Protein AF-A0A2A6CIG8-F1 (afdb_monomer)

Foldseek 3Di:
DDDDDDDDDDDDDPPDDDDDDDDDDDDDDDDDDDDDDDDDPVVVVVVVVVVVCVPDDDDDDDDDDDDDDDDDDPDDPDDDAAADQELVSLLCCVQVPVNVVVDDLVSNLRNLLNNVVRLVPDDLVSLLVSLVSLVCCVFQVVCLLSSLVNVVSNVVPPSNLVSNLVVLVVLLCCLLVDDDDDPDTNSVRNLLSLLSNLLDPDPPQQLDLDCVRHVNSVSSLVSLVVLLVLLQCLFPVVVVVVVVVVVVVVVPDDPPPPPPDPPDDDDDDDDDDDDDDDDDDDDDPPPPPPPPPDRPLSSNQSSLQSLLSSCVNCQLSNCVRPVPSLVSLLVSLVRSLPGHPSHDPVSNVSSVVSNVSSVVSLDPPPDPPDDDDDDDDDDDDDDDDDDDDDDDPDPDPQALFEEAEFAAPQLLVLLQLLPHQEYEYFHDCVLVGAFHDPVSLLSSCVNPVVDNHAYETEQHHDHDAQADDPVSLVVSLVSLLVVVVSPHQHYEGFHADPQLAGPLVSLLSNVVSNPPGAYEDEASCLSHPDNLNNLVSCVVSPHQEYEYCLNDQHVLVRLPSLQVVQVSQVVDPHRHAYEYDHPDAPVSLLSNVVRHPHRHYYYNLKDFDDDPDPDQDPDDPDPCSPPGDIHHHSVSSNSSSVSSVVSSVVD

Structure (mmCIF, N/CA/C/O backbone):
data_AF-A0A2A6CIG8-F1
#
_entry.id   AF-A0A2A6CIG8-F1
#
loop_
_atom_site.group_PDB
_atom_site.id
_atom_site.type_symbol
_atom_site.label_atom_id
_atom_site.label_alt_id
_atom_site.label_comp_id
_atom_site.label_asym_id
_atom_site.label_entity_id
_atom_site.label_seq_id
_atom_site.pdbx_PDB_ins_code
_atom_site.Cartn_x
_atom_site.Cartn_y
_atom_site.Cartn_z
_atom_site.occupancy
_atom_site.B_iso_or_equiv
_atom_site.auth_seq_id
_atom_site.auth_comp_id
_atom_site.auth_asym_id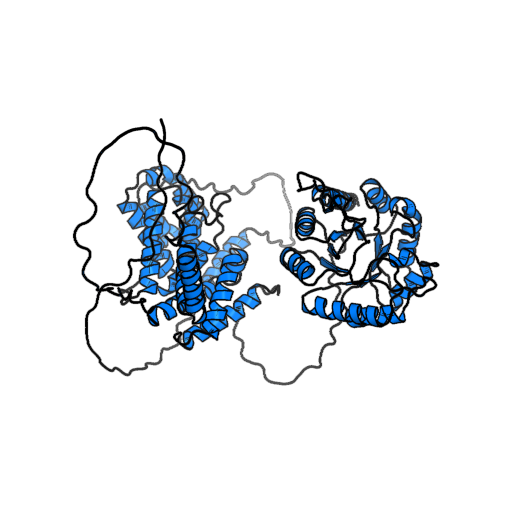
_atom_site.auth_atom_id
_atom_site.pdbx_PDB_model_num
ATOM 1 N N . MET A 1 1 ? 10.585 10.517 51.619 1.00 28.41 1 MET A N 1
ATOM 2 C CA . MET A 1 1 ? 11.718 9.777 51.030 1.00 28.41 1 MET A CA 1
ATOM 3 C C . MET A 1 1 ? 11.259 8.345 50.798 1.00 28.41 1 MET A C 1
ATOM 5 O O . MET A 1 1 ? 10.791 7.749 51.754 1.00 28.41 1 MET A O 1
ATOM 9 N N . THR A 1 2 ? 11.327 7.897 49.534 1.00 26.58 2 THR A N 1
ATOM 10 C CA . THR A 1 2 ? 11.405 6.497 49.030 1.00 26.58 2 THR A CA 1
ATOM 11 C C . THR A 1 2 ? 10.372 5.482 49.554 1.00 26.58 2 THR A C 1
ATOM 13 O O . THR A 1 2 ? 10.442 5.059 50.697 1.00 26.58 2 THR A O 1
ATOM 16 N N . SER A 1 3 ? 9.310 5.184 48.797 1.00 25.33 3 SER A N 1
ATOM 17 C CA . SER A 1 3 ? 9.206 4.164 47.722 1.00 25.33 3 SER A CA 1
ATOM 18 C C . SER A 1 3 ? 9.114 2.715 48.217 1.00 25.33 3 SER A C 1
ATOM 20 O O . SER A 1 3 ? 10.106 2.186 48.705 1.00 25.33 3 SER A O 1
ATOM 22 N N . ALA A 1 4 ? 7.986 2.050 47.953 1.00 23.67 4 ALA A N 1
ATOM 23 C CA . ALA A 1 4 ? 7.949 0.656 47.501 1.00 23.67 4 ALA A CA 1
ATOM 24 C C . ALA A 1 4 ? 6.540 0.297 46.997 1.00 23.67 4 ALA A C 1
ATOM 26 O O . ALA A 1 4 ? 5.550 0.428 47.709 1.00 23.67 4 ALA A O 1
ATOM 27 N N . VAL A 1 5 ? 6.498 -0.138 45.741 1.00 27.72 5 VAL A N 1
ATOM 28 C CA . VAL A 1 5 ? 5.400 -0.828 45.049 1.00 27.72 5 VAL A CA 1
ATOM 29 C C . VAL A 1 5 ? 5.277 -2.257 45.605 1.00 27.72 5 VAL A C 1
ATOM 31 O O . VAL A 1 5 ? 6.286 -2.813 46.046 1.00 27.72 5 VAL A O 1
ATOM 34 N N . PRO A 1 6 ? 4.105 -2.905 45.488 1.00 29.34 6 PRO A N 1
ATOM 35 C CA . PRO A 1 6 ? 4.130 -4.221 44.857 1.00 29.34 6 PRO A CA 1
ATOM 36 C C . PRO A 1 6 ? 3.045 -4.396 43.791 1.00 29.34 6 PRO A C 1
ATOM 38 O O . PRO A 1 6 ? 1.883 -4.029 43.948 1.00 29.34 6 PRO A O 1
ATOM 41 N N . SER A 1 7 ? 3.493 -4.990 42.691 1.00 24.97 7 SER A N 1
ATOM 42 C CA . SER A 1 7 ? 2.722 -5.423 41.538 1.00 24.97 7 SER A CA 1
ATOM 43 C C . SER A 1 7 ? 2.296 -6.886 41.694 1.00 24.97 7 SER A C 1
ATOM 45 O O . SER A 1 7 ? 3.047 -7.683 42.250 1.00 24.97 7 SER A O 1
ATOM 47 N N . ARG A 1 8 ? 1.211 -7.221 40.982 1.00 25.23 8 ARG A N 1
ATOM 48 C CA . ARG A 1 8 ? 0.788 -8.541 40.468 1.00 25.23 8 ARG A CA 1
ATOM 49 C C . ARG A 1 8 ? -0.099 -9.429 41.359 1.00 25.23 8 ARG A C 1
ATOM 51 O O . ARG A 1 8 ? 0.150 -9.623 42.539 1.00 25.23 8 ARG A O 1
ATOM 58 N N . VAL A 1 9 ? -1.006 -10.085 40.620 1.00 24.00 9 VAL A N 1
ATOM 59 C CA . VAL A 1 9 ? -1.637 -11.412 40.766 1.00 24.00 9 VAL A CA 1
ATOM 60 C C . VAL A 1 9 ? -3.166 -11.402 41.035 1.00 24.00 9 VAL A C 1
ATOM 62 O O . VAL A 1 9 ? -3.651 -10.802 41.983 1.00 24.00 9 VAL A O 1
ATOM 65 N N . VAL A 1 10 ? -3.861 -12.171 40.176 1.00 25.86 10 VAL A N 1
ATOM 66 C CA . VAL A 1 10 ? -5.177 -12.845 40.286 1.00 25.86 10 VAL A CA 1
ATOM 67 C C . VAL A 1 10 ? -6.455 -12.065 39.934 1.00 25.86 10 VAL A C 1
ATOM 69 O O . VAL A 1 10 ? -7.100 -11.501 40.805 1.00 25.86 10 VAL A O 1
ATOM 72 N N . VAL A 1 11 ? -6.929 -12.194 38.685 1.00 26.06 11 VAL A N 1
ATOM 73 C CA . VAL A 1 11 ? -8.378 -12.178 38.372 1.00 26.06 11 VAL A CA 1
ATOM 74 C C . VAL A 1 11 ? -8.675 -13.239 37.307 1.00 26.06 11 VAL A C 1
ATOM 76 O O . VAL A 1 11 ? -8.927 -12.922 36.155 1.00 26.06 11 VAL A O 1
ATOM 79 N N . VAL A 1 12 ? -8.584 -14.514 37.691 1.00 27.78 12 VAL A N 1
ATOM 80 C CA . VAL A 1 12 ? -9.260 -15.644 37.022 1.00 27.78 12 VAL A CA 1
ATOM 81 C C . VAL A 1 12 ? -9.501 -16.706 38.103 1.00 27.78 12 VAL A C 1
ATOM 83 O O . VAL A 1 12 ? -8.799 -17.706 38.119 1.00 27.78 12 VAL A O 1
ATOM 86 N N . ASN A 1 13 ? -10.353 -16.450 39.112 1.00 24.55 13 ASN A N 1
ATOM 87 C CA . ASN A 1 13 ? -10.827 -17.536 39.999 1.00 24.55 13 ASN A CA 1
ATOM 88 C C . ASN A 1 13 ? -12.015 -17.207 40.928 1.00 24.55 13 ASN A C 1
ATOM 90 O O . ASN A 1 13 ? -12.057 -17.658 42.070 1.00 24.55 13 ASN A O 1
ATOM 94 N N . THR A 1 14 ? -13.013 -16.444 40.481 1.00 28.72 14 THR A N 1
ATOM 95 C CA . THR A 1 14 ? -14.196 -16.166 41.325 1.00 28.72 14 THR A CA 1
ATOM 96 C C . THR A 1 14 ? -15.494 -16.062 40.529 1.00 28.72 14 THR A C 1
ATOM 98 O O . THR A 1 14 ? -16.181 -15.055 40.605 1.00 28.72 14 THR A O 1
ATOM 101 N N . LEU A 1 15 ? -15.876 -17.105 39.786 1.00 26.72 15 LEU A N 1
ATOM 102 C CA . LEU A 1 15 ? -17.232 -17.196 39.218 1.00 26.72 15 LEU A CA 1
ATOM 103 C C . LEU A 1 15 ? -17.768 -18.637 39.126 1.00 26.72 15 LEU A C 1
ATOM 105 O O . LEU A 1 15 ? -18.284 -19.017 38.091 1.00 26.72 15 LEU A O 1
ATOM 109 N N . VAL A 1 16 ? -17.717 -19.439 40.196 1.00 24.56 16 VAL A N 1
ATOM 110 C CA . VAL A 1 16 ? -18.693 -20.536 40.389 1.00 24.56 16 VAL A CA 1
ATOM 111 C C . VAL A 1 16 ? -18.855 -20.813 41.885 1.00 24.56 16 VAL A C 1
ATOM 113 O O . VAL A 1 16 ? -17.945 -21.345 42.512 1.00 24.56 16 VAL A O 1
ATOM 116 N N . LYS A 1 17 ? -20.014 -20.464 42.458 1.00 24.86 17 LYS A N 1
ATOM 117 C CA . LYS A 1 17 ? -20.635 -21.143 43.615 1.00 24.86 17 LYS A CA 1
ATOM 118 C C . LYS A 1 17 ? -22.013 -20.532 43.895 1.00 24.86 17 LYS A C 1
ATOM 120 O O . LYS A 1 17 ? -22.128 -19.575 44.646 1.00 24.86 17 LYS A O 1
ATOM 125 N N . SER A 1 18 ? -23.065 -21.126 43.339 1.00 23.92 18 SER A N 1
ATOM 126 C CA . SER A 1 18 ? -24.257 -21.499 44.117 1.00 23.92 18 SER A CA 1
ATOM 127 C C . SER A 1 18 ? -25.181 -22.404 43.288 1.00 23.92 18 SER A C 1
ATOM 129 O O . SER A 1 18 ? -25.453 -22.165 42.119 1.00 23.92 18 SER A O 1
ATOM 131 N N . ARG A 1 19 ? -25.602 -23.513 43.903 1.00 21.80 19 ARG A N 1
ATOM 132 C CA . ARG A 1 19 ? -26.656 -24.432 43.446 1.00 21.80 19 ARG A CA 1
ATOM 133 C C . ARG A 1 19 ? -27.956 -24.034 44.146 1.00 21.80 19 ARG A C 1
ATOM 135 O O . ARG A 1 19 ? -27.890 -23.824 45.354 1.00 21.80 19 ARG A O 1
ATOM 142 N N . THR A 1 20 ? -29.115 -24.116 43.480 1.00 22.52 20 THR A N 1
ATOM 143 C CA . THR A 1 20 ? -30.309 -24.848 43.986 1.00 22.52 20 THR A CA 1
ATOM 144 C C . THR A 1 20 ? -31.489 -24.920 42.988 1.00 22.52 20 THR A C 1
ATOM 146 O O . THR A 1 20 ? -32.095 -23.925 42.634 1.00 22.52 20 THR A O 1
ATOM 149 N N . SER A 1 21 ? -31.809 -26.157 42.582 1.00 21.80 21 SER A N 1
ATOM 150 C CA . SER A 1 21 ? -33.130 -26.828 42.500 1.00 21.80 21 SER A CA 1
ATOM 151 C C . SER A 1 21 ? -34.417 -26.192 41.907 1.00 21.80 21 SER A C 1
ATOM 153 O O . SER A 1 21 ? -35.022 -25.314 42.506 1.00 21.80 21 SER A O 1
ATOM 155 N N . TYR A 1 22 ? -34.965 -26.960 40.942 1.00 21.05 22 TYR A N 1
ATOM 156 C CA . TYR A 1 22 ? -36.377 -27.367 40.715 1.00 21.05 22 TYR A CA 1
ATOM 157 C C . TYR A 1 22 ? -37.359 -26.487 39.904 1.00 21.05 22 TYR A C 1
ATOM 159 O O . TYR A 1 22 ? -37.861 -25.483 40.383 1.00 21.05 22 TYR A O 1
ATOM 167 N N . SER A 1 23 ? -37.809 -27.030 38.758 1.00 21.97 23 SER A N 1
ATOM 168 C CA . SER A 1 23 ? -39.192 -27.504 38.493 1.00 21.97 23 SER A CA 1
ATOM 169 C C . SER A 1 23 ? -39.681 -27.176 37.075 1.00 21.97 23 SER A C 1
ATOM 171 O O . SER A 1 23 ? -39.853 -26.023 36.701 1.00 21.97 23 SER A O 1
ATOM 173 N N . MET A 1 24 ? -39.986 -28.229 36.312 1.00 21.72 24 MET A N 1
ATOM 174 C CA . MET A 1 24 ? -40.661 -28.182 35.013 1.00 21.72 24 MET A CA 1
ATOM 175 C C . MET A 1 24 ? -42.052 -27.543 35.097 1.00 21.72 24 MET A C 1
ATOM 177 O O . MET A 1 24 ? -42.817 -27.893 35.994 1.00 21.72 24 MET A O 1
ATOM 181 N N . GLN A 1 25 ? -42.439 -26.778 34.070 1.00 24.89 25 GLN A N 1
ATOM 182 C CA . GLN A 1 25 ? -43.793 -26.847 33.510 1.00 24.89 25 GLN A CA 1
ATOM 183 C C . GLN A 1 25 ? -43.874 -26.301 32.074 1.00 24.89 25 GLN A C 1
ATOM 185 O O . GLN A 1 25 ? -43.350 -25.244 31.738 1.00 24.89 25 GLN A O 1
ATOM 190 N N . ASN A 1 26 ? -44.548 -27.088 31.234 1.00 23.17 26 ASN A N 1
ATOM 191 C CA . ASN A 1 26 ? -44.888 -26.831 29.838 1.00 23.17 26 ASN A CA 1
ATOM 192 C C . ASN A 1 26 ? -45.854 -25.647 29.684 1.00 23.17 26 ASN A C 1
ATOM 194 O O . ASN A 1 26 ? -46.795 -25.517 30.462 1.00 23.17 26 ASN A O 1
ATOM 198 N N . GLY A 1 27 ? -45.717 -24.878 28.601 1.00 24.67 27 GLY A N 1
ATOM 199 C CA . GLY A 1 27 ? -46.664 -23.809 28.280 1.00 24.67 27 GLY A CA 1
ATOM 200 C C . GLY A 1 27 ? -46.554 -23.299 26.848 1.00 24.67 27 GLY A C 1
ATOM 201 O O . GLY A 1 27 ? -45.884 -22.316 26.566 1.00 24.67 27 GLY A O 1
ATOM 202 N N . SER A 1 28 ? -47.237 -23.983 25.937 1.00 23.70 28 SER A N 1
ATOM 203 C CA . SER A 1 28 ? -47.512 -23.584 24.557 1.00 23.70 28 SER A CA 1
ATOM 204 C C . SER A 1 28 ? -48.228 -22.230 24.448 1.00 23.70 28 SER A C 1
ATOM 206 O O . SER A 1 28 ? -49.258 -22.037 25.092 1.00 23.70 28 SER A O 1
ATOM 208 N N . GLY A 1 29 ? -47.796 -21.358 23.533 1.00 24.38 29 GLY A N 1
ATOM 209 C CA . GLY A 1 29 ? -48.609 -20.209 23.126 1.00 24.38 29 GLY A CA 1
ATOM 210 C C . GLY A 1 29 ? -47.886 -19.211 22.226 1.00 24.38 29 GLY A C 1
ATOM 211 O O . GLY A 1 29 ? -47.231 -18.299 22.709 1.00 24.38 29 GLY A O 1
ATOM 212 N N . ARG A 1 30 ? -48.053 -19.339 20.903 1.00 24.19 30 ARG A N 1
ATOM 213 C CA . ARG A 1 30 ? -47.840 -18.229 19.958 1.00 24.19 30 ARG A CA 1
ATOM 214 C C . ARG A 1 30 ? -49.046 -17.287 20.023 1.00 24.19 30 ARG A C 1
ATOM 216 O O . ARG A 1 30 ? -50.157 -17.755 19.773 1.00 24.19 30 ARG A O 1
ATOM 223 N N . PRO A 1 31 ? -48.831 -15.968 20.160 1.00 24.72 31 PRO A N 1
ATOM 224 C CA . PRO A 1 31 ? -49.715 -14.998 19.540 1.00 24.72 31 PRO A CA 1
ATOM 225 C C . PRO A 1 31 ? -48.953 -14.084 18.576 1.00 24.72 31 PRO A C 1
ATOM 227 O O . PRO A 1 31 ? -47.903 -13.513 18.854 1.00 24.72 31 PRO A O 1
ATOM 230 N N . THR A 1 32 ? -49.549 -13.965 17.402 1.00 28.64 32 THR A N 1
ATOM 231 C CA . THR A 1 32 ? -49.244 -13.057 16.301 1.00 28.64 32 THR A CA 1
ATOM 232 C C . THR A 1 32 ? -49.193 -11.591 16.750 1.00 28.64 32 THR A C 1
ATOM 234 O O . THR A 1 32 ? -50.202 -11.059 17.219 1.00 28.64 32 THR A O 1
ATOM 237 N N . ALA A 1 33 ? -48.060 -10.910 16.543 1.00 24.20 33 ALA A N 1
ATOM 238 C CA . ALA A 1 33 ? -47.921 -9.475 16.785 1.00 24.20 33 ALA A CA 1
ATOM 239 C C . ALA A 1 33 ? -48.124 -8.661 15.494 1.00 24.20 33 ALA A C 1
ATOM 241 O O . ALA A 1 33 ? -47.475 -8.883 14.473 1.00 24.20 33 ALA A O 1
ATOM 242 N N . ARG A 1 34 ? -49.062 -7.713 15.576 1.00 23.86 34 ARG A N 1
ATOM 243 C CA . ARG A 1 34 ? -49.399 -6.682 14.582 1.00 23.86 34 ARG A CA 1
ATOM 244 C C . ARG A 1 34 ? -48.188 -5.784 14.255 1.00 23.86 34 ARG A C 1
ATOM 246 O O . ARG A 1 34 ? -47.346 -5.578 15.128 1.00 23.86 34 ARG A O 1
ATOM 253 N N . PRO A 1 35 ? -48.126 -5.173 13.056 1.00 24.31 35 PRO A N 1
ATOM 254 C CA . PRO A 1 35 ? -47.073 -4.216 12.723 1.00 24.31 35 PRO A CA 1
ATOM 255 C C . PRO A 1 35 ? -47.174 -2.964 13.612 1.00 24.31 35 PRO A C 1
ATOM 257 O O . PRO A 1 35 ? -48.238 -2.353 13.723 1.00 24.31 35 PRO A O 1
ATOM 260 N N . ARG A 1 36 ? -46.063 -2.599 14.268 1.00 25.44 36 ARG A N 1
ATOM 261 C CA . ARG A 1 36 ? -45.928 -1.373 15.074 1.00 25.44 36 ARG A CA 1
ATOM 262 C C . ARG A 1 36 ? -45.894 -0.123 14.173 1.00 25.44 36 ARG A C 1
ATOM 264 O O . ARG A 1 36 ? -45.387 -0.199 13.053 1.00 25.44 36 ARG A O 1
ATOM 271 N N . PRO A 1 37 ? -46.416 1.023 14.649 1.00 26.23 37 PRO A N 1
ATOM 272 C CA . PRO A 1 37 ? -46.492 2.259 13.878 1.00 26.23 37 PRO A CA 1
ATOM 273 C C . PRO A 1 37 ? -45.096 2.832 13.608 1.00 26.23 37 PRO A C 1
ATOM 275 O O . PRO A 1 37 ? -44.217 2.807 14.469 1.00 26.23 37 PRO A O 1
ATOM 278 N N . VAL A 1 38 ? -44.908 3.350 12.394 1.00 29.86 38 VAL A N 1
ATOM 279 C CA . VAL A 1 38 ? -43.679 3.995 11.916 1.00 29.86 38 VAL A CA 1
ATOM 280 C C . VAL A 1 38 ? -43.385 5.218 12.789 1.00 29.86 38 VAL A C 1
ATOM 282 O O . VAL A 1 38 ? -44.010 6.266 12.642 1.00 29.86 38 VAL A O 1
ATOM 285 N N . GLY A 1 39 ? -42.463 5.064 13.737 1.00 28.73 39 GLY A N 1
ATOM 286 C CA . GLY A 1 39 ? -42.052 6.120 14.655 1.00 28.73 39 GLY A CA 1
ATOM 287 C C . GLY A 1 39 ? -41.201 7.193 13.973 1.00 28.73 39 GLY A C 1
ATOM 288 O O . GLY A 1 39 ? -40.273 6.879 13.234 1.00 28.73 39 GLY A O 1
ATOM 289 N N . ASN A 1 40 ? -41.565 8.446 14.260 1.00 37.88 40 ASN A N 1
ATOM 290 C CA . ASN A 1 40 ? -40.942 9.786 14.211 1.00 37.88 40 ASN A CA 1
ATOM 291 C C . ASN A 1 40 ? -39.434 10.008 13.890 1.00 37.88 40 ASN A C 1
ATOM 293 O O . ASN A 1 40 ? -38.946 11.127 14.059 1.00 37.88 40 ASN A O 1
ATOM 297 N N . ALA A 1 41 ? -38.676 9.040 13.374 1.00 34.25 41 ALA A N 1
ATOM 298 C CA . ALA A 1 41 ? -37.275 9.204 12.971 1.00 34.25 41 ALA A CA 1
ATOM 299 C C . ALA A 1 41 ? -37.106 10.228 11.829 1.00 34.25 41 ALA A C 1
ATOM 301 O O . ALA A 1 41 ? -36.160 11.018 11.821 1.00 34.25 41 ALA A O 1
ATOM 302 N N . ASN A 1 42 ? -38.081 10.302 10.916 1.00 31.61 42 ASN A N 1
ATOM 303 C CA . ASN A 1 42 ? -38.050 11.259 9.808 1.00 31.61 42 ASN A CA 1
ATOM 304 C C . ASN A 1 42 ? -38.264 12.715 10.262 1.00 31.61 42 ASN A C 1
ATOM 306 O O . ASN A 1 42 ? -37.712 13.618 9.642 1.00 31.61 42 ASN A O 1
ATOM 310 N N . GLN A 1 43 ? -38.981 12.971 11.364 1.00 37.31 43 GLN A N 1
ATOM 311 C CA . GLN A 1 43 ? -39.115 14.335 11.904 1.00 37.31 43 GLN A CA 1
ATOM 312 C C . GLN A 1 43 ? -37.817 14.826 12.568 1.00 37.31 43 GLN A C 1
ATOM 314 O O . GLN A 1 43 ? -37.482 16.006 12.468 1.00 37.31 43 GLN A O 1
ATOM 319 N N . ARG A 1 44 ? -37.039 13.922 13.179 1.00 44.16 44 ARG A N 1
ATOM 320 C CA . ARG A 1 44 ? -35.781 14.251 13.876 1.00 44.16 44 ARG A CA 1
ATOM 321 C C . ARG A 1 44 ? -34.625 14.543 12.913 1.00 44.16 44 ARG A C 1
ATOM 323 O O . ARG A 1 44 ? -33.836 15.454 13.162 1.00 44.16 44 ARG A O 1
ATOM 330 N N . MET A 1 45 ? -34.573 13.856 11.769 1.00 36.28 45 MET A N 1
ATOM 331 C CA . MET A 1 45 ? -33.579 14.140 10.724 1.00 36.28 45 MET A CA 1
ATOM 332 C C . MET A 1 45 ? -33.810 15.519 10.081 1.00 36.28 45 MET A C 1
ATOM 334 O O . MET A 1 45 ? -32.859 16.265 9.854 1.00 36.28 45 MET A O 1
ATOM 338 N N . PHE A 1 46 ? -35.073 15.905 9.861 1.00 32.44 46 PHE A N 1
ATOM 339 C CA . PHE A 1 46 ? -35.418 17.211 9.290 1.00 32.44 46 PHE A CA 1
ATOM 340 C C . PHE A 1 46 ? -35.111 18.386 10.231 1.00 32.44 46 PHE A C 1
ATOM 342 O O . PHE A 1 46 ? -34.666 19.426 9.750 1.00 32.44 46 PHE A O 1
ATOM 349 N N . ALA A 1 47 ? -35.259 18.229 11.551 1.00 36.19 47 ALA A N 1
ATOM 350 C CA . ALA A 1 47 ? -34.922 19.283 12.516 1.00 36.19 47 ALA A CA 1
ATOM 351 C C . ALA A 1 47 ? -33.402 19.554 12.597 1.00 36.19 47 ALA A C 1
ATOM 353 O O . ALA A 1 47 ? -32.969 20.708 12.612 1.00 36.19 47 ALA A O 1
ATOM 354 N N . SER A 1 48 ? -32.577 18.501 12.560 1.00 36.69 48 SER A N 1
ATOM 355 C CA . SER A 1 48 ? -31.108 18.614 12.562 1.00 36.69 48 SER A CA 1
ATOM 356 C C . SER A 1 48 ? -30.557 19.161 11.232 1.00 36.69 48 SER A C 1
ATOM 358 O O . SER A 1 48 ? -29.656 20.006 11.204 1.00 36.69 48 SER A O 1
ATOM 360 N N . ILE A 1 49 ? -31.176 18.776 10.109 1.00 35.81 49 ILE A N 1
ATOM 361 C CA . ILE A 1 49 ? -30.857 19.323 8.784 1.00 35.81 49 ILE A CA 1
ATOM 362 C C . ILE A 1 49 ? -31.283 20.798 8.672 1.00 35.81 49 ILE A C 1
ATOM 364 O O . ILE A 1 49 ? -30.517 21.599 8.139 1.00 35.81 49 ILE A O 1
ATOM 368 N N . GLN A 1 50 ? -32.437 21.204 9.219 1.00 35.47 50 GLN A N 1
ATOM 369 C CA . GLN A 1 50 ? -32.856 22.616 9.229 1.00 35.47 50 GLN A CA 1
ATOM 370 C C . GLN A 1 50 ? -31.959 23.511 10.100 1.00 35.47 50 GLN A C 1
ATOM 372 O O . GLN A 1 50 ? -31.729 24.667 9.743 1.00 35.47 50 GLN A O 1
ATOM 377 N N . SER A 1 51 ? -31.414 22.978 11.197 1.00 39.25 51 SER A N 1
ATOM 378 C CA . SER A 1 51 ? -30.405 23.656 12.026 1.00 39.25 51 SER A CA 1
ATOM 379 C C . SER A 1 51 ? -29.100 23.904 11.252 1.00 39.25 51 SER A C 1
ATOM 381 O O . SER A 1 51 ? -28.532 24.995 11.301 1.00 39.25 51 SER A O 1
ATOM 383 N N . THR A 1 52 ? -28.682 22.931 10.438 1.00 36.50 52 THR A N 1
ATOM 384 C CA . THR A 1 52 ? -27.428 22.997 9.672 1.00 36.50 52 THR A CA 1
ATOM 385 C C . THR A 1 52 ? -27.571 23.827 8.384 1.00 36.50 52 THR A C 1
ATOM 387 O O . THR A 1 52 ? -26.675 24.599 8.043 1.00 36.50 52 THR A O 1
ATOM 390 N N . LEU A 1 53 ? -28.715 23.760 7.690 1.00 34.12 53 LEU A N 1
ATOM 391 C CA . LEU A 1 53 ? -28.970 24.491 6.436 1.00 34.12 53 LEU A CA 1
ATOM 392 C C . LEU A 1 53 ? -29.255 25.991 6.612 1.00 34.12 53 LEU A C 1
ATOM 394 O O . LEU A 1 53 ? -29.045 26.745 5.667 1.00 34.12 53 LEU A O 1
ATOM 398 N N . ARG A 1 54 ? -29.629 26.476 7.807 1.00 35.22 54 ARG A N 1
ATOM 399 C CA . ARG A 1 54 ? -29.718 27.932 8.074 1.00 35.22 54 ARG A CA 1
ATOM 400 C C . ARG A 1 54 ? -28.362 28.657 8.022 1.00 35.22 54 ARG A C 1
ATOM 402 O O . ARG A 1 54 ? -28.332 29.883 8.084 1.00 35.22 54 ARG A O 1
ATOM 409 N N . SER A 1 55 ? -27.254 27.923 7.887 1.00 38.97 55 SER A N 1
ATOM 410 C CA . SER A 1 55 ? -25.897 28.467 7.740 1.00 38.97 55 SER A CA 1
ATOM 411 C C . SER A 1 55 ? -25.419 28.624 6.282 1.00 38.97 55 SER A C 1
ATOM 413 O O . SER A 1 55 ? -24.326 29.143 6.055 1.00 38.97 55 SER A O 1
ATOM 415 N N . GLY A 1 56 ? -26.229 28.245 5.283 1.00 29.61 56 GLY A N 1
ATOM 416 C CA . GLY A 1 56 ? -25.914 28.385 3.856 1.00 29.61 56 GLY A CA 1
ATOM 417 C C . GLY A 1 56 ? -26.767 29.459 3.175 1.00 29.61 56 GLY A C 1
ATOM 418 O O . GLY A 1 56 ? -27.989 29.380 3.187 1.00 29.61 56 GLY A O 1
ATOM 419 N N . LYS A 1 57 ? -26.119 30.467 2.580 1.00 32.59 57 LYS A N 1
ATOM 420 C CA . LYS A 1 57 ? -26.744 31.548 1.795 1.00 32.59 57 LYS A CA 1
ATOM 421 C C . LYS A 1 57 ? -27.649 30.998 0.679 1.00 32.59 57 LYS A C 1
ATOM 423 O O . LYS A 1 57 ? -27.153 30.321 -0.218 1.00 32.59 57 LYS A O 1
ATOM 428 N N . GLU A 1 58 ? -28.923 31.387 0.663 1.00 28.08 58 GLU A N 1
ATOM 429 C CA . GLU A 1 58 ? -29.750 31.349 -0.549 1.00 28.08 58 GLU A CA 1
ATOM 430 C C . GLU A 1 58 ? -29.434 32.573 -1.424 1.00 28.08 58 GLU A C 1
ATOM 432 O O . GLU A 1 58 ? -29.596 33.718 -1.002 1.00 28.08 58 GLU A O 1
ATOM 437 N N . TYR A 1 59 ? -28.972 32.326 -2.651 1.00 26.14 59 TYR A N 1
ATOM 438 C CA . TYR A 1 59 ? -28.946 33.309 -3.732 1.00 26.14 59 TYR A CA 1
ATOM 439 C C . TYR A 1 59 ? -30.337 33.331 -4.382 1.00 26.14 59 TYR A C 1
ATOM 441 O O . TYR A 1 59 ? -30.753 32.336 -4.975 1.00 26.14 59 TYR A O 1
ATOM 449 N N . LYS A 1 60 ? -31.044 34.461 -4.297 1.00 29.36 60 LYS A N 1
ATOM 450 C CA . LYS A 1 60 ? -32.153 34.795 -5.201 1.00 29.36 60 LYS A CA 1
ATOM 451 C C . LYS A 1 60 ? -31.746 35.988 -6.060 1.00 29.36 60 LYS A C 1
ATOM 453 O O . LYS A 1 60 ? -31.207 36.966 -5.552 1.00 29.36 60 LYS A O 1
ATOM 458 N N . SER A 1 61 ? -31.968 35.838 -7.358 1.00 27.50 61 SER A N 1
ATOM 459 C CA . SER A 1 61 ? -31.781 36.820 -8.423 1.00 27.50 61 SER A CA 1
ATOM 460 C C . SER A 1 61 ? -32.880 37.891 -8.425 1.00 27.50 61 SER A C 1
ATOM 462 O O . SER A 1 61 ? -34.038 37.545 -8.207 1.00 27.50 61 SER A O 1
ATOM 464 N N . ASP A 1 62 ? -32.452 39.124 -8.725 1.00 27.70 62 ASP A N 1
ATOM 465 C CA . ASP A 1 62 ? -33.155 40.309 -9.257 1.00 27.70 62 ASP A CA 1
ATOM 466 C C . ASP A 1 62 ? -34.485 40.776 -8.639 1.00 27.70 62 ASP A C 1
ATOM 468 O O . ASP A 1 62 ? -35.518 40.129 -8.760 1.00 27.70 62 ASP A O 1
ATOM 472 N N . ASP A 1 63 ? -34.462 41.965 -8.016 1.00 28.58 63 ASP A N 1
ATOM 473 C CA . ASP A 1 63 ? -34.902 43.216 -8.668 1.00 28.58 63 ASP A CA 1
ATOM 474 C C . ASP A 1 63 ? -34.728 44.441 -7.733 1.00 28.58 63 ASP A C 1
ATOM 476 O O . ASP A 1 63 ? -35.154 44.428 -6.581 1.00 28.58 63 ASP A O 1
ATOM 480 N N . GLY A 1 64 ? -34.157 45.533 -8.264 1.00 28.61 64 GLY A N 1
ATOM 481 C CA . GLY A 1 64 ? -34.517 46.912 -7.882 1.00 28.61 64 GLY A CA 1
ATOM 482 C C . GLY A 1 64 ? -33.814 47.617 -6.702 1.00 28.61 64 GLY A C 1
ATOM 483 O O . GLY A 1 64 ? -34.178 47.441 -5.549 1.00 28.61 64 GLY A O 1
ATOM 484 N N . ALA A 1 65 ? -32.949 48.578 -7.063 1.00 28.55 65 ALA A N 1
ATOM 485 C CA . ALA A 1 65 ? -32.613 49.836 -6.363 1.00 28.55 65 ALA A CA 1
ATOM 486 C C . ALA A 1 65 ? -31.881 49.801 -4.995 1.00 28.55 65 ALA A C 1
ATOM 488 O O . ALA A 1 65 ? -32.403 49.381 -3.968 1.00 28.55 65 ALA A O 1
ATOM 489 N N . GLY A 1 66 ? -30.668 50.378 -4.969 1.00 28.02 66 GLY A N 1
ATOM 490 C CA . GLY A 1 66 ? -29.942 50.718 -3.733 1.00 28.02 66 GLY A CA 1
ATOM 491 C C . GLY A 1 66 ? -30.638 51.815 -2.907 1.00 28.02 66 GLY A C 1
ATOM 492 O O . GLY A 1 66 ? -31.478 52.542 -3.441 1.00 28.02 66 GLY A O 1
ATOM 493 N N . PRO A 1 67 ? -30.246 52.001 -1.628 1.00 33.41 67 PRO A N 1
ATOM 494 C CA . PRO A 1 67 ? -29.024 52.777 -1.400 1.00 33.41 67 PRO A CA 1
ATOM 495 C C . PRO A 1 67 ? -28.153 52.363 -0.190 1.00 33.41 67 PRO A C 1
ATOM 497 O O . PRO A 1 67 ? -28.581 51.706 0.748 1.00 33.41 67 PRO A O 1
ATOM 500 N N . SER A 1 68 ? -26.928 52.898 -0.223 1.00 27.73 68 SER A N 1
ATOM 501 C CA . SER A 1 68 ? -26.107 53.349 0.912 1.00 27.73 68 SER A CA 1
ATOM 502 C C . SER A 1 68 ? -25.539 52.331 1.916 1.00 27.73 68 SER A C 1
ATOM 504 O O . SER A 1 68 ? -26.183 51.842 2.834 1.00 27.73 68 SER A O 1
ATOM 506 N N . ARG A 1 69 ? -24.221 52.171 1.767 1.00 38.25 69 ARG A N 1
ATOM 507 C CA . ARG A 1 69 ? -23.185 51.707 2.701 1.00 38.25 69 ARG A CA 1
ATOM 508 C C . ARG A 1 69 ? -23.437 52.064 4.180 1.00 38.25 69 ARG A C 1
ATOM 510 O O . ARG A 1 69 ? -23.805 53.191 4.490 1.00 38.25 69 ARG A O 1
ATOM 517 N N . ASN A 1 70 ? -23.031 51.124 5.041 1.00 35.69 70 ASN A N 1
ATOM 518 C CA . ASN A 1 70 ? -22.979 51.137 6.510 1.00 35.69 70 ASN A CA 1
ATOM 519 C C . ASN A 1 70 ? -24.311 50.939 7.240 1.00 35.69 70 ASN A C 1
ATOM 521 O O . ASN A 1 70 ? -24.907 51.910 7.671 1.00 35.69 70 ASN A O 1
ATOM 525 N N . GLU A 1 71 ? -24.674 49.678 7.518 1.00 32.91 71 GLU A N 1
ATOM 526 C CA . GLU A 1 71 ? -25.150 49.270 8.850 1.00 32.91 71 GLU A CA 1
ATOM 527 C C . GLU A 1 71 ? -25.251 47.733 9.016 1.00 32.91 71 GLU A C 1
ATOM 529 O O . GLU A 1 71 ? -25.898 47.036 8.245 1.00 32.91 71 GLU A O 1
ATOM 534 N N . ARG A 1 72 ? -24.618 47.243 10.095 1.00 30.45 72 ARG A N 1
ATOM 535 C CA . ARG A 1 72 ? -24.917 46.027 10.889 1.00 30.45 72 ARG A CA 1
ATOM 536 C C . ARG A 1 72 ? -24.721 44.633 10.259 1.00 30.45 72 ARG A C 1
ATOM 538 O O . ARG A 1 72 ? -25.633 44.013 9.726 1.00 30.45 72 ARG A O 1
ATOM 545 N N . ALA A 1 73 ? -23.550 44.056 10.544 1.00 29.09 73 ALA A N 1
ATOM 546 C CA . ALA A 1 73 ? -23.360 42.605 10.651 1.00 29.09 73 ALA A CA 1
ATOM 547 C C . ALA A 1 73 ? -24.263 42.000 11.759 1.00 29.09 73 ALA A C 1
ATOM 549 O O . ALA A 1 73 ? -24.481 42.660 12.783 1.00 29.09 73 ALA A O 1
ATOM 550 N N . PRO A 1 74 ? -24.768 40.757 11.621 1.00 34.69 74 PRO A N 1
ATOM 551 C CA . PRO A 1 74 ? -25.596 40.134 12.649 1.00 34.69 74 PRO A CA 1
ATOM 552 C C . PRO A 1 74 ? -24.744 39.785 13.879 1.00 34.69 74 PRO A C 1
ATOM 554 O O . PRO A 1 74 ? -23.737 39.083 13.788 1.00 34.69 74 PRO A O 1
ATOM 557 N N . ARG A 1 75 ? -25.147 40.294 15.050 1.00 35.31 75 ARG A N 1
ATOM 558 C CA . ARG A 1 75 ? -24.519 39.994 16.344 1.00 35.31 75 ARG A CA 1
ATOM 559 C C . ARG A 1 75 ? -24.718 38.513 16.691 1.00 35.31 75 ARG A C 1
ATOM 561 O O . ARG A 1 75 ? -25.849 38.056 16.833 1.00 35.31 75 ARG A O 1
ATOM 568 N N . ARG A 1 76 ? -23.613 37.789 16.885 1.00 36.28 76 ARG A N 1
ATOM 569 C CA . ARG A 1 76 ? -23.559 36.474 17.546 1.00 36.28 76 ARG A CA 1
ATOM 570 C C . ARG A 1 76 ? -24.180 36.633 18.946 1.00 36.28 76 ARG A C 1
ATOM 572 O O . ARG A 1 76 ? -23.662 37.424 19.732 1.00 36.28 76 ARG A O 1
ATOM 579 N N . ARG A 1 77 ? -25.293 35.955 19.262 1.00 43.28 77 ARG A N 1
ATOM 580 C CA . ARG A 1 77 ? -25.776 35.874 20.654 1.00 43.28 77 ARG A CA 1
ATOM 581 C C . ARG A 1 77 ? -24.698 35.142 21.456 1.00 43.28 77 ARG A C 1
ATOM 583 O O . ARG A 1 77 ? -24.418 33.983 21.179 1.00 43.28 77 ARG A O 1
ATOM 590 N N . VAL A 1 78 ? -24.053 35.843 22.381 1.00 45.06 78 VAL A N 1
ATOM 591 C CA . VAL A 1 78 ? -23.150 35.239 23.363 1.00 45.06 78 VAL A CA 1
ATOM 592 C C . VAL A 1 78 ? -24.050 34.658 24.445 1.00 45.06 78 VAL A C 1
ATOM 594 O O . VAL A 1 78 ? -24.646 35.420 25.202 1.00 45.06 78 VAL A O 1
ATOM 597 N N . HIS A 1 79 ? -24.223 33.338 24.467 1.00 56.78 79 HIS A N 1
ATOM 598 C CA . HIS A 1 79 ? -24.853 32.679 25.606 1.00 56.78 79 HIS A CA 1
ATOM 599 C C . HIS A 1 79 ? -23.832 32.667 26.749 1.00 56.78 79 HIS A C 1
ATOM 601 O O . HIS A 1 79 ? -22.693 32.243 26.557 1.00 56.78 79 HIS A O 1
ATOM 607 N N . THR A 1 80 ? -24.195 33.195 27.914 1.00 67.75 80 THR A N 1
ATOM 608 C CA . THR A 1 80 ? -23.387 33.062 29.132 1.00 67.75 80 THR A CA 1
ATOM 609 C C . THR A 1 80 ? -23.638 31.679 29.724 1.00 67.75 80 THR A C 1
ATOM 611 O O . THR A 1 80 ? -24.800 31.290 29.857 1.00 67.75 80 THR A O 1
ATOM 614 N N . ALA A 1 81 ? -22.571 30.942 30.045 1.00 75.88 81 ALA A N 1
ATOM 615 C CA . ALA A 1 81 ? -22.674 29.626 30.673 1.00 75.88 81 ALA A CA 1
ATOM 616 C C . ALA A 1 81 ? -23.374 29.736 32.038 1.00 75.88 81 ALA A C 1
ATOM 618 O O . ALA A 1 81 ? -23.112 30.669 32.803 1.00 75.88 81 ALA A O 1
ATOM 619 N N . VAL A 1 82 ? -24.275 28.799 32.324 1.00 82.56 82 VAL A N 1
ATOM 620 C CA . VAL A 1 82 ? -25.007 28.709 33.594 1.00 82.56 82 VAL A CA 1
ATOM 621 C C . VAL A 1 82 ? -24.278 27.722 34.500 1.00 82.56 82 VAL A C 1
ATOM 623 O O . VAL A 1 82 ? -24.012 26.595 34.092 1.00 82.56 82 VAL A O 1
ATOM 626 N N . VAL A 1 83 ? -23.957 28.152 35.722 1.00 84.56 83 VAL A N 1
ATOM 627 C CA . VAL A 1 83 ? -23.355 27.293 36.752 1.00 84.56 83 VAL A CA 1
ATOM 628 C C . VAL A 1 83 ? -24.469 26.523 37.458 1.00 84.56 83 VAL A C 1
ATOM 630 O O . VAL A 1 83 ? -25.339 27.136 38.080 1.00 84.56 83 VAL A O 1
ATOM 633 N N . LEU A 1 84 ? -24.430 25.198 37.347 1.00 85.81 84 LEU A N 1
ATOM 634 C CA . LEU A 1 84 ? -25.316 24.257 38.024 1.00 85.81 84 LEU A CA 1
ATOM 635 C C . LEU A 1 84 ? -24.812 24.062 39.452 1.00 85.81 84 LEU A C 1
ATOM 637 O O . LEU A 1 84 ? -23.627 23.817 39.663 1.00 85.81 84 LEU A O 1
ATOM 641 N N . LYS A 1 85 ? -25.703 24.205 40.428 1.00 83.62 85 LYS A N 1
ATOM 642 C CA . LYS A 1 85 ? -25.355 24.301 41.852 1.00 83.62 85 LYS A CA 1
ATOM 643 C C . LYS A 1 85 ? -25.526 22.997 42.621 1.00 83.62 85 LYS A C 1
ATOM 645 O O . LYS A 1 85 ? -25.083 22.924 43.761 1.00 83.62 85 LYS A O 1
ATOM 650 N N . SER A 1 86 ? -26.185 22.001 42.036 1.00 86.88 86 SER A N 1
ATOM 651 C CA . SER A 1 86 ? -26.443 20.711 42.678 1.00 86.88 86 SER A CA 1
ATOM 652 C C . SER A 1 86 ? -26.383 19.554 41.686 1.00 86.88 86 SER A C 1
ATOM 654 O O . SER A 1 86 ? -26.515 19.735 40.474 1.00 86.88 86 SER A O 1
ATOM 656 N N . VAL A 1 87 ? -26.234 18.343 42.216 1.00 84.62 87 VAL A N 1
ATOM 657 C CA . VAL A 1 87 ? -26.212 17.103 41.428 1.00 84.62 87 VAL A CA 1
ATOM 658 C C . VAL A 1 87 ? -27.554 16.852 40.752 1.00 84.62 87 VAL A C 1
ATOM 660 O O . VAL A 1 87 ? -27.589 16.417 39.606 1.00 84.62 87 VAL A O 1
ATOM 663 N N . ASP A 1 88 ? -28.660 17.214 41.401 1.00 85.81 88 ASP A N 1
ATOM 664 C CA . ASP A 1 88 ? -29.988 17.122 40.796 1.00 85.81 88 ASP A CA 1
ATOM 665 C C . ASP A 1 88 ? -30.163 18.111 39.631 1.00 85.81 88 ASP A C 1
ATOM 667 O O . ASP A 1 88 ? -30.845 17.788 38.661 1.00 85.81 88 ASP A O 1
ATOM 671 N N . GLU A 1 89 ? -29.512 19.281 39.657 1.00 85.62 89 GLU A N 1
ATOM 672 C CA . GLU A 1 89 ? -29.474 20.196 38.504 1.00 85.62 89 GLU A CA 1
ATOM 673 C C . GLU A 1 89 ? -28.638 19.633 37.346 1.00 85.62 89 GLU A C 1
ATOM 675 O O . GLU A 1 89 ? -29.048 19.751 36.189 1.00 85.62 89 GLU A O 1
ATOM 680 N N . VAL A 1 90 ? -27.509 18.976 37.644 1.00 85.69 90 VAL A N 1
ATOM 681 C CA . VAL A 1 90 ? -26.682 18.267 36.649 1.00 85.69 90 VAL A CA 1
ATOM 682 C C . VAL A 1 90 ? -27.467 17.119 36.017 1.00 85.69 90 VAL A C 1
ATOM 684 O O . VAL A 1 90 ? -27.576 17.044 34.794 1.00 85.69 90 VAL A O 1
ATOM 687 N N . ILE A 1 91 ? -28.074 16.261 36.838 1.00 87.44 91 ILE A N 1
ATOM 688 C CA . ILE A 1 91 ? -28.906 15.143 36.386 1.00 87.44 91 ILE A CA 1
ATOM 689 C C . ILE A 1 91 ? -30.088 15.659 35.565 1.00 87.44 91 ILE A C 1
ATOM 691 O O . ILE A 1 91 ? -30.350 15.130 34.487 1.00 87.44 91 ILE A O 1
ATOM 695 N N . ALA A 1 92 ? -30.772 16.710 36.021 1.00 85.50 92 ALA A N 1
ATOM 696 C CA . ALA A 1 92 ? -31.888 17.286 35.287 1.00 85.50 92 ALA A CA 1
ATOM 697 C C . ALA A 1 92 ? -31.439 17.844 33.929 1.00 85.50 92 ALA A C 1
ATOM 699 O O . ALA A 1 92 ? -32.085 17.575 32.928 1.00 85.50 92 ALA A O 1
ATOM 700 N N . GLN A 1 93 ? -30.309 18.551 33.840 1.00 84.19 93 GLN A N 1
ATOM 701 C CA . GLN A 1 93 ? -29.833 19.043 32.543 1.00 84.19 93 GLN A CA 1
ATOM 702 C C . GLN A 1 93 ? -29.507 17.903 31.554 1.00 84.19 93 GLN A C 1
ATOM 704 O O . GLN A 1 93 ? -29.646 18.074 30.340 1.00 84.19 93 GLN A O 1
ATOM 709 N N . LEU A 1 94 ? -29.069 16.747 32.057 1.00 85.50 94 LEU A N 1
ATOM 710 C CA . LEU A 1 94 ? -28.675 15.603 31.236 1.00 85.50 94 LEU A CA 1
ATOM 711 C C . LEU A 1 94 ? -29.858 14.712 30.835 1.00 85.50 94 LEU A C 1
ATOM 713 O O . LEU A 1 94 ? -29.964 14.339 29.665 1.00 85.50 94 LEU A O 1
ATOM 717 N N . ALA A 1 95 ? -30.732 14.384 31.785 1.00 84.12 95 ALA A N 1
ATOM 718 C CA . ALA A 1 95 ? -31.768 13.364 31.633 1.00 84.12 95 ALA A CA 1
ATOM 719 C C . ALA A 1 95 ? -33.187 13.927 31.430 1.00 84.12 95 ALA A C 1
ATOM 721 O O . ALA A 1 95 ? -34.028 13.239 30.852 1.00 84.12 95 ALA A O 1
ATOM 722 N N . ASP A 1 96 ? -33.474 15.158 31.869 1.00 82.81 96 ASP A N 1
ATOM 723 C CA . ASP A 1 96 ? -34.786 15.786 31.668 1.00 82.81 96 ASP A CA 1
ATOM 724 C C . ASP A 1 96 ? -34.890 16.329 30.236 1.00 82.81 96 ASP A C 1
ATOM 726 O O . ASP A 1 96 ? -34.194 17.271 29.849 1.00 82.81 96 ASP A O 1
ATOM 730 N N . LEU A 1 97 ? -35.764 15.721 29.430 1.00 75.69 97 LEU A N 1
ATOM 731 C CA . LEU A 1 97 ? -35.935 16.064 28.018 1.00 75.69 97 LEU A CA 1
ATOM 732 C C . LEU A 1 97 ? -36.420 17.502 27.803 1.00 75.69 97 LEU A C 1
ATOM 734 O O . LEU A 1 97 ? -36.079 18.094 26.777 1.00 75.69 97 LEU A O 1
ATOM 738 N N . GLU A 1 98 ? -37.193 18.065 28.735 1.00 74.06 98 GLU A N 1
ATOM 739 C CA . GLU A 1 98 ? -37.684 19.440 28.617 1.00 74.06 98 GLU A CA 1
ATOM 740 C C . GLU A 1 98 ? -36.532 20.423 28.820 1.00 74.06 98 GLU A C 1
ATOM 742 O O . GLU A 1 98 ? -36.233 21.215 27.926 1.00 74.06 98 GLU A O 1
ATOM 747 N N . LYS A 1 99 ? -35.798 20.289 29.930 1.00 74.06 99 LYS A N 1
ATOM 748 C CA . LYS A 1 99 ? -34.644 21.149 30.246 1.00 74.06 99 LYS A CA 1
ATOM 749 C C . LYS A 1 99 ? -33.492 20.974 29.266 1.00 74.06 99 LYS A C 1
ATOM 751 O O . LYS A 1 99 ? -32.816 21.937 28.913 1.00 74.06 99 LYS A O 1
ATOM 756 N N . ARG A 1 100 ? -33.261 19.754 28.783 1.00 76.88 100 ARG A N 1
ATOM 757 C CA . ARG A 1 100 ? -32.249 19.495 27.757 1.00 76.88 100 ARG A CA 1
ATOM 758 C C . ARG A 1 100 ? -32.629 20.111 26.414 1.00 76.88 100 ARG A C 1
ATOM 760 O O . ARG A 1 100 ? -31.747 20.578 25.703 1.00 76.88 100 ARG A O 1
ATOM 767 N N . GLY A 1 101 ? -33.918 20.145 26.065 1.00 70.75 101 GLY A N 1
ATOM 768 C CA . GLY A 1 101 ? -34.413 20.776 24.838 1.00 70.75 101 GLY A CA 1
ATOM 769 C C . GLY A 1 101 ? -34.192 22.292 24.781 1.00 70.75 101 GLY A C 1
ATOM 770 O O . GLY A 1 101 ? -34.141 22.861 23.689 1.00 70.75 101 GLY A O 1
ATOM 771 N N . GLU A 1 102 ? -34.017 22.936 25.936 1.00 73.44 102 GLU A N 1
ATOM 772 C CA . GLU A 1 102 ? -33.726 24.370 26.054 1.00 73.44 102 GLU A CA 1
ATOM 773 C C . GLU A 1 102 ? -32.265 24.723 25.731 1.00 73.44 102 GLU A C 1
ATOM 775 O O . GLU A 1 102 ? -31.958 25.889 25.475 1.00 73.44 102 GLU A O 1
ATOM 780 N N . HIS A 1 103 ? -31.369 23.730 25.697 1.00 76.56 103 HIS A N 1
ATOM 781 C CA . HIS A 1 103 ? -29.934 23.927 25.513 1.00 76.56 103 HIS A CA 1
ATOM 782 C C . HIS A 1 103 ? -29.376 23.089 24.357 1.00 76.56 103 HIS A C 1
ATOM 784 O O . HIS A 1 103 ? -29.655 21.904 24.195 1.00 76.56 103 HIS A O 1
ATOM 790 N N . SER A 1 104 ? -28.507 23.687 23.547 1.00 81.31 104 SER A N 1
ATOM 791 C CA . SER A 1 104 ? -27.709 22.939 22.574 1.00 81.31 104 SER A CA 1
ATOM 792 C C . SER A 1 104 ? -26.661 22.059 23.269 1.00 81.31 104 SER A C 1
ATOM 794 O O . SER A 1 104 ? -26.197 22.363 24.366 1.00 81.31 104 SER A O 1
ATOM 796 N N . THR A 1 105 ? -26.189 21.002 22.598 1.00 76.88 105 THR A N 1
ATOM 797 C CA . THR A 1 105 ? -25.106 20.135 23.111 1.00 76.88 105 THR A CA 1
ATOM 798 C C . THR A 1 105 ? -23.851 20.921 23.506 1.00 76.88 105 THR A C 1
ATOM 800 O O . THR A 1 105 ? -23.156 20.548 24.446 1.00 76.88 105 THR A O 1
ATOM 803 N N . ILE A 1 106 ? -23.553 22.018 22.800 1.00 79.31 106 ILE A N 1
ATOM 804 C CA . ILE A 1 106 ? -22.413 22.891 23.107 1.00 79.31 106 ILE A CA 1
ATOM 805 C C . ILE A 1 106 ? -22.662 23.656 24.413 1.00 79.31 106 ILE A C 1
ATOM 807 O O . ILE A 1 106 ? -21.763 23.732 25.244 1.00 79.31 106 ILE A O 1
ATOM 811 N N . GLU A 1 107 ? -23.872 24.178 24.614 1.00 83.56 107 GLU A N 1
ATOM 812 C CA . GLU A 1 107 ? -24.251 24.893 25.840 1.00 83.56 107 GLU A CA 1
ATOM 813 C C . GLU A 1 107 ? -24.279 23.959 27.056 1.00 83.56 107 GLU A C 1
ATOM 815 O O . GLU A 1 107 ? -23.819 24.346 28.123 1.00 83.56 107 GLU A O 1
ATOM 820 N N . ILE A 1 108 ? -24.718 22.705 26.895 1.00 85.00 108 ILE A N 1
ATOM 821 C CA . ILE A 1 108 ? -24.655 21.694 27.964 1.00 85.00 108 ILE A CA 1
ATOM 822 C C . ILE A 1 108 ? -23.199 21.441 28.375 1.00 85.00 108 ILE A C 1
ATOM 824 O O . ILE A 1 108 ? -22.876 21.504 29.559 1.00 85.00 108 ILE A O 1
ATOM 828 N N . LYS A 1 109 ? -22.291 21.230 27.409 1.00 85.50 109 LYS A N 1
ATOM 829 C CA . LYS A 1 109 ? -20.856 21.051 27.700 1.00 85.50 109 LYS A CA 1
ATOM 830 C C . LYS A 1 109 ? -20.274 22.270 28.426 1.00 85.50 109 LYS A C 1
ATOM 832 O O . LYS A 1 109 ? -19.575 22.104 29.419 1.00 85.50 109 LYS A O 1
ATOM 837 N N . GLN A 1 110 ? -20.622 23.481 27.988 1.00 85.50 110 GLN A N 1
ATOM 838 C CA . GLN A 1 110 ? -20.178 24.725 28.626 1.00 85.50 110 GLN A CA 1
ATOM 839 C C . GLN A 1 110 ? -20.717 24.896 30.052 1.00 85.50 110 GLN A C 1
ATOM 841 O O . GLN A 1 110 ? -19.974 25.335 30.926 1.00 85.50 110 GLN A O 1
ATOM 846 N N . ASN A 1 111 ? -21.978 24.542 30.307 1.00 86.50 111 ASN A N 1
ATOM 847 C CA . ASN A 1 111 ? -22.571 24.618 31.644 1.00 86.50 111 ASN A CA 1
ATOM 848 C C . ASN A 1 111 ? -21.917 23.607 32.597 1.00 86.50 111 ASN A C 1
ATOM 850 O O . ASN A 1 111 ? -21.574 23.962 33.723 1.00 86.50 111 ASN A O 1
ATOM 854 N N . LEU A 1 112 ? -21.656 22.378 32.140 1.00 87.44 112 LEU A N 1
ATOM 855 C CA . LEU A 1 112 ? -20.937 21.370 32.927 1.00 87.44 112 LEU A CA 1
ATOM 856 C C . LEU A 1 112 ? -19.494 21.797 33.231 1.00 87.44 112 LEU A C 1
ATOM 858 O O . LEU A 1 112 ? -19.037 21.671 34.365 1.00 87.44 112 LEU A O 1
ATOM 862 N N . GLU A 1 113 ? -18.782 22.356 32.248 1.00 86.12 113 GLU A N 1
ATOM 863 C CA . GLU A 1 113 ? -17.431 22.897 32.448 1.00 86.12 113 GLU A CA 1
ATOM 864 C C . GLU A 1 113 ? -17.421 24.072 33.439 1.00 86.12 113 GLU A C 1
ATOM 866 O O . GLU A 1 113 ? -16.553 24.137 34.314 1.00 86.12 113 GLU A O 1
ATOM 871 N N . ALA A 1 114 ? -18.412 24.966 33.351 1.00 85.75 114 ALA A N 1
ATOM 872 C CA . ALA A 1 114 ? -18.591 26.078 34.284 1.00 85.75 114 ALA A CA 1
ATOM 873 C C . ALA A 1 114 ? -18.950 25.612 35.707 1.00 85.75 114 ALA A C 1
ATOM 875 O O . ALA A 1 114 ? -18.638 26.306 36.672 1.00 85.75 114 ALA A O 1
ATOM 876 N N . SER A 1 115 ? -19.535 24.420 35.847 1.00 86.69 115 SER A N 1
ATOM 877 C CA . SER A 1 115 ? -19.942 23.812 37.125 1.00 86.69 115 SER A CA 1
ATOM 878 C C . SER A 1 115 ? -18.836 22.976 37.781 1.00 86.69 115 SER A C 1
ATOM 880 O O . SER A 1 115 ? -19.100 22.143 38.645 1.00 86.69 115 SER A O 1
ATOM 882 N N . SER A 1 116 ? -17.575 23.188 37.387 1.00 82.75 116 SER A N 1
ATOM 883 C CA . SER A 1 116 ? -16.431 22.415 37.889 1.00 82.75 116 SER A CA 1
ATOM 884 C C . SER A 1 116 ? -16.266 22.439 39.412 1.00 82.75 116 SER A C 1
ATOM 886 O O . SER A 1 116 ? -15.834 21.431 39.967 1.00 82.75 116 SER A O 1
ATOM 888 N N . THR A 1 117 ? -16.629 23.535 40.088 1.00 83.94 117 THR A N 1
ATOM 889 C CA . THR A 1 117 ? -16.604 23.641 41.557 1.00 83.94 117 THR A CA 1
ATOM 890 C C . THR A 1 117 ? -17.588 22.666 42.195 1.00 83.94 117 THR A C 1
ATOM 892 O O . THR A 1 117 ? -17.170 21.831 42.985 1.00 83.94 117 THR A O 1
ATOM 895 N N . THR A 1 118 ? -18.853 22.690 41.767 1.00 84.56 118 THR A N 1
ATOM 896 C CA . THR A 1 118 ? -19.899 21.783 42.257 1.00 84.56 118 THR A CA 1
ATOM 897 C C . THR A 1 118 ? -19.548 20.324 41.999 1.00 84.56 118 THR A C 1
ATOM 899 O O . THR A 1 118 ? -19.675 19.508 42.898 1.00 84.56 118 THR A O 1
ATOM 902 N N . LEU A 1 119 ? -19.023 20.000 40.811 1.00 85.38 119 LEU A N 1
ATOM 903 C CA . LEU A 1 119 ? -18.573 18.640 40.499 1.00 85.38 119 LEU A CA 1
ATOM 904 C C . LEU A 1 119 ? -17.396 18.191 41.383 1.00 85.38 119 LEU A C 1
ATOM 906 O O . LEU A 1 119 ? -17.280 17.016 41.684 1.00 85.38 119 LEU A O 1
ATOM 910 N N . THR A 1 120 ? -16.518 19.099 41.817 1.00 85.94 120 THR A N 1
ATOM 911 C CA . THR A 1 120 ? -15.386 18.739 42.697 1.00 85.94 120 THR A CA 1
ATOM 912 C C . THR A 1 120 ? -15.832 18.477 44.140 1.00 85.94 120 THR A C 1
ATOM 914 O O . THR A 1 120 ? -15.142 17.775 44.869 1.00 85.94 120 THR A O 1
ATOM 917 N N . GLU A 1 121 ? -16.965 19.043 44.555 1.00 85.81 121 GLU A N 1
ATOM 918 C CA . GLU A 1 121 ? -17.511 18.921 45.914 1.00 85.81 121 GLU A CA 1
ATOM 919 C C . GLU A 1 121 ? -18.462 17.720 46.084 1.00 85.81 121 GLU A C 1
ATOM 921 O O . GLU A 1 121 ? -18.920 17.473 47.199 1.00 85.81 121 GLU A O 1
ATOM 926 N N . MET A 1 122 ? -18.745 16.976 45.007 1.00 86.06 122 MET A N 1
ATOM 927 C CA . MET A 1 122 ? -19.650 15.822 45.023 1.00 86.06 122 MET A CA 1
ATOM 928 C C . MET A 1 122 ? -19.114 14.663 45.867 1.00 86.06 122 MET A C 1
ATOM 930 O O . MET A 1 122 ? -17.929 14.336 45.805 1.00 86.06 122 MET A O 1
ATOM 934 N N . TRP A 1 123 ? -20.007 14.005 46.606 1.00 86.25 123 TRP A N 1
ATOM 935 C CA . TRP A 1 123 ? -19.692 12.785 47.360 1.00 86.25 123 TRP A CA 1
ATOM 936 C C . TRP A 1 123 ? -19.853 11.520 46.504 1.00 86.25 123 TRP A C 1
ATOM 938 O O . TRP A 1 123 ? -20.541 11.525 45.482 1.00 86.25 123 TRP A O 1
ATOM 948 N N . ASP A 1 124 ? -19.261 10.408 46.946 1.00 84.75 124 ASP A N 1
ATOM 949 C CA . ASP A 1 124 ? -19.272 9.121 46.229 1.00 84.75 124 ASP A CA 1
ATOM 950 C C . ASP A 1 124 ? -20.692 8.645 45.871 1.00 84.75 124 ASP A C 1
ATOM 952 O O . ASP A 1 124 ? -20.945 8.191 44.754 1.00 84.75 124 ASP A O 1
ATOM 956 N N . GLU A 1 125 ? -21.655 8.819 46.784 1.00 86.50 125 GLU A N 1
ATOM 957 C CA . GLU A 1 125 ? -23.068 8.470 46.562 1.00 86.50 125 GLU A CA 1
ATOM 958 C C . GLU A 1 125 ? -23.705 9.291 45.429 1.00 86.50 125 GLU A C 1
ATOM 960 O O . GLU A 1 125 ? -24.535 8.795 44.661 1.00 86.50 125 GLU A O 1
ATOM 965 N N . GLU A 1 126 ? -23.303 10.552 45.288 1.00 89.12 126 GLU A N 1
ATOM 966 C CA . GLU A 1 126 ? -23.810 11.439 44.250 1.00 89.12 126 GLU A CA 1
ATOM 967 C C . GLU A 1 126 ? -23.206 11.112 42.881 1.00 89.12 126 GLU A C 1
ATOM 969 O O . GLU A 1 126 ? -23.906 11.159 41.862 1.00 89.12 126 GLU A O 1
ATOM 974 N N . TRP A 1 127 ? -21.928 10.721 42.852 1.00 90.88 127 TRP A N 1
ATOM 975 C CA . TRP A 1 127 ? -21.289 10.186 41.653 1.00 90.88 127 TRP A CA 1
ATOM 976 C C . TRP A 1 127 ? -21.934 8.878 41.207 1.00 90.88 127 TRP A C 1
ATOM 978 O O . TRP A 1 127 ? -22.246 8.738 40.023 1.00 90.88 127 TRP A O 1
ATOM 988 N N . ALA A 1 128 ? -22.215 7.964 42.138 1.00 88.06 128 ALA A N 1
ATOM 989 C CA . ALA A 1 128 ? -22.929 6.723 41.852 1.00 88.06 128 ALA A CA 1
ATOM 990 C C . ALA A 1 128 ? -24.324 6.998 41.264 1.00 88.06 128 ALA A C 1
ATOM 992 O O . ALA A 1 128 ? -24.679 6.429 40.229 1.00 88.06 128 ALA A O 1
ATOM 993 N N . LYS A 1 129 ? -25.081 7.943 41.845 1.00 90.31 129 LYS A N 1
ATOM 994 C CA . LYS A 1 129 ? -26.394 8.372 41.328 1.00 90.31 129 LYS A CA 1
ATOM 995 C C . LYS A 1 129 ? -26.298 8.934 39.907 1.00 90.31 129 LYS A C 1
ATOM 997 O O . LYS A 1 129 ? -27.114 8.595 39.049 1.00 90.31 129 LYS A O 1
ATOM 1002 N N . LEU A 1 130 ? -25.304 9.783 39.632 1.00 91.44 130 LEU A N 1
ATOM 1003 C CA . LEU A 1 130 ? -25.082 10.337 38.295 1.00 91.44 130 LEU A CA 1
ATOM 1004 C C . LEU A 1 130 ? -24.727 9.238 37.282 1.00 91.44 130 LEU A C 1
ATOM 1006 O O . LEU A 1 130 ? -25.304 9.198 36.194 1.00 91.44 130 LEU A O 1
ATOM 1010 N N . VAL A 1 131 ? -23.806 8.339 37.634 1.00 92.06 131 VAL A N 1
ATOM 1011 C CA . VAL A 1 131 ? -23.400 7.209 36.786 1.00 92.06 131 VAL A CA 1
ATOM 1012 C C . VAL A 1 131 ? -24.587 6.294 36.494 1.00 92.06 131 VAL A C 1
ATOM 1014 O O . VAL A 1 131 ? -24.775 5.907 35.342 1.00 92.06 131 VAL A O 1
ATOM 1017 N N . GLU A 1 132 ? -25.427 5.994 37.486 1.00 90.44 132 GLU A N 1
ATOM 1018 C CA . GLU A 1 132 ? -26.632 5.184 37.294 1.00 90.44 132 GLU A CA 1
ATOM 1019 C C . GLU A 1 132 ? -27.568 5.814 36.251 1.00 90.44 132 GLU A C 1
ATOM 1021 O O . GLU A 1 132 ? -28.052 5.125 35.349 1.00 90.44 132 GLU A O 1
ATOM 1026 N N . VAL A 1 133 ? -27.785 7.131 36.321 1.00 90.50 133 VAL A N 1
ATOM 1027 C CA . VAL A 1 133 ? -28.600 7.859 35.337 1.00 90.50 133 VAL A CA 1
ATOM 1028 C C . VAL A 1 133 ? -27.965 7.813 33.947 1.00 90.50 133 VAL A C 1
ATOM 1030 O O . VAL A 1 133 ? -28.660 7.514 32.975 1.00 90.50 133 VAL A O 1
ATOM 1033 N N . LEU A 1 134 ? -26.656 8.051 33.831 1.00 90.50 134 LEU A N 1
ATOM 1034 C CA . LEU A 1 134 ? -25.947 7.974 32.549 1.00 90.50 134 LEU A CA 1
ATOM 1035 C C . LEU A 1 134 ? -26.039 6.571 31.933 1.00 90.50 134 LEU A C 1
ATOM 1037 O O . LEU A 1 134 ? -26.262 6.439 30.730 1.00 90.50 134 LEU A O 1
ATOM 1041 N N . MET A 1 135 ? -25.931 5.521 32.749 1.00 89.69 135 MET A N 1
ATOM 1042 C CA . MET A 1 135 ? -26.083 4.141 32.286 1.00 89.69 135 MET A CA 1
ATOM 1043 C C . MET A 1 135 ? -27.515 3.841 31.843 1.00 89.69 135 MET A C 1
ATOM 1045 O O . MET A 1 135 ? -27.705 3.221 30.796 1.00 89.69 135 MET A O 1
ATOM 1049 N N . LYS A 1 136 ? -28.533 4.338 32.559 1.00 88.00 136 LYS A N 1
ATOM 1050 C CA . LYS A 1 136 ? -29.935 4.245 32.112 1.00 88.00 136 LYS A CA 1
ATOM 1051 C C . LYS A 1 136 ? -30.148 4.952 30.777 1.00 88.00 136 LYS A C 1
ATOM 1053 O O . LYS A 1 136 ? -30.779 4.389 29.888 1.00 88.00 136 LYS A O 1
ATOM 1058 N N . MET A 1 137 ? -29.566 6.134 30.577 1.00 87.06 137 MET A N 1
ATOM 1059 C CA . MET A 1 137 ? -29.634 6.840 29.290 1.00 87.06 137 MET A CA 1
ATOM 1060 C C . MET A 1 137 ? -29.003 6.028 28.147 1.00 87.06 137 MET A C 1
ATOM 1062 O O . MET A 1 137 ? -29.553 5.987 27.043 1.00 87.06 137 MET A O 1
ATOM 1066 N N . CYS A 1 138 ? -27.886 5.342 28.407 1.00 86.25 138 CYS A N 1
ATOM 1067 C CA . CYS A 1 138 ? -27.251 4.453 27.434 1.00 86.25 138 CYS A CA 1
ATOM 1068 C C . CYS A 1 138 ? -28.116 3.231 27.091 1.00 86.25 138 CYS A C 1
ATOM 1070 O O . CYS A 1 138 ? -28.217 2.880 25.918 1.00 86.25 138 CYS A O 1
ATOM 1072 N N . LEU A 1 139 ? -28.722 2.580 28.090 1.00 84.62 139 LEU A N 1
ATOM 1073 C CA . LEU A 1 139 ? -29.400 1.290 27.908 1.00 84.62 139 LEU A CA 1
ATOM 1074 C C . LEU A 1 139 ? -30.889 1.409 27.553 1.00 84.62 139 LEU A C 1
ATOM 1076 O O . LEU A 1 139 ? -31.409 0.620 26.768 1.00 84.62 139 LEU A O 1
ATOM 1080 N N . GLU A 1 140 ? -31.605 2.375 28.123 1.00 82.19 140 GLU A N 1
ATOM 1081 C CA . GLU A 1 140 ? -33.064 2.480 27.994 1.00 82.19 140 GLU A CA 1
ATOM 1082 C C . GLU A 1 140 ? -33.479 3.453 26.885 1.00 82.19 140 GLU A C 1
ATOM 1084 O O . GLU A 1 140 ? -34.403 3.150 26.112 1.00 82.19 140 GLU A O 1
ATOM 1089 N N . SER A 1 141 ? -32.760 4.578 26.792 1.00 74.56 141 SER A N 1
ATOM 1090 C CA . SER A 1 141 ? -33.069 5.722 25.923 1.00 74.56 141 SER A CA 1
ATOM 1091 C C . SER A 1 141 ? -32.283 5.754 24.604 1.00 74.56 141 SER A C 1
ATOM 1093 O O . SER A 1 141 ? -32.549 6.629 23.782 1.00 74.56 141 SER A O 1
ATOM 1095 N N . ASP A 1 142 ? -31.364 4.804 24.377 1.00 72.81 142 A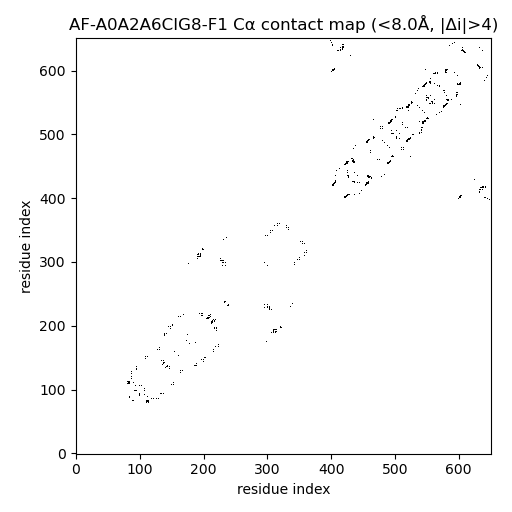SP A N 1
ATOM 1096 C CA . ASP A 1 142 ? -30.500 4.719 23.180 1.00 72.81 142 ASP A CA 1
ATOM 1097 C C . ASP A 1 142 ? -29.656 5.995 22.951 1.00 72.81 142 ASP A C 1
ATOM 1099 O O . ASP A 1 142 ? -29.416 6.448 21.832 1.00 72.81 142 ASP A O 1
ATOM 1103 N N . GLU A 1 143 ? -29.206 6.623 24.043 1.00 82.88 143 GLU A N 1
ATOM 1104 C CA . GLU A 1 143 ? -28.440 7.877 24.011 1.00 82.88 143 GLU A CA 1
ATOM 1105 C C . GLU A 1 143 ? -26.939 7.671 24.251 1.00 82.88 143 GLU A C 1
ATOM 1107 O O . GLU A 1 143 ? -26.224 8.600 24.640 1.00 82.88 143 GLU A O 1
ATOM 1112 N N . ALA A 1 144 ? -26.436 6.464 23.976 1.00 84.44 144 ALA A N 1
ATOM 1113 C CA . ALA A 1 144 ? -25.044 6.087 24.211 1.00 84.44 144 ALA A CA 1
ATOM 1114 C C . ALA A 1 144 ? -24.046 7.072 23.576 1.00 84.44 144 ALA A C 1
ATOM 1116 O O . ALA A 1 144 ? -23.094 7.493 24.226 1.00 84.44 144 ALA A O 1
ATOM 1117 N N . VAL A 1 145 ? -24.287 7.519 22.338 1.00 84.50 145 VAL A N 1
ATOM 1118 C CA . VAL A 1 145 ? -23.406 8.479 21.643 1.00 84.50 145 VAL A CA 1
ATOM 1119 C C . VAL A 1 145 ? -23.318 9.817 22.386 1.00 84.50 145 VAL A C 1
ATOM 1121 O O . VAL A 1 145 ? -22.235 10.388 22.500 1.00 84.50 145 VAL A O 1
ATOM 1124 N N . PHE A 1 146 ? -24.439 10.309 22.921 1.00 85.69 146 PHE A N 1
ATOM 1125 C CA . PHE A 1 146 ? -24.478 11.568 23.664 1.00 85.69 146 PHE A CA 1
ATOM 1126 C C . PHE A 1 146 ? -23.730 11.457 24.993 1.00 85.69 146 PHE A C 1
ATOM 1128 O O . PHE A 1 146 ? -22.910 12.319 25.300 1.00 85.69 146 PHE A O 1
ATOM 1135 N N . VAL A 1 147 ? -23.962 10.380 25.748 1.00 88.31 147 VAL A N 1
ATOM 1136 C CA . VAL A 1 147 ? -23.266 10.134 27.020 1.00 88.31 147 VAL A CA 1
ATOM 1137 C C . VAL A 1 147 ? -21.757 10.030 26.792 1.00 88.31 147 VAL A C 1
ATOM 1139 O O . VAL A 1 147 ? -20.981 10.706 27.466 1.00 88.31 147 VAL A O 1
ATOM 1142 N N . VAL A 1 148 ? -21.334 9.263 25.784 1.00 88.44 148 VAL A N 1
ATOM 1143 C CA . VAL A 1 148 ? -19.920 9.078 25.425 1.00 88.44 148 VAL A CA 1
ATOM 1144 C C . VAL A 1 148 ? -19.237 10.399 25.050 1.00 88.44 148 VAL A C 1
ATOM 1146 O O . VAL A 1 148 ? -18.082 10.624 25.407 1.00 88.44 148 VAL A O 1
ATOM 1149 N N . GLU A 1 149 ? -19.947 11.313 24.386 1.00 86.00 149 GLU A N 1
ATOM 1150 C CA . GLU A 1 149 ? -19.439 12.651 24.067 1.00 86.00 149 GLU A CA 1
ATOM 1151 C C . GLU A 1 149 ? -19.217 13.564 25.285 1.00 86.00 149 GLU A C 1
ATOM 1153 O O . GLU A 1 149 ? -18.495 14.562 25.166 1.00 86.00 149 GLU A O 1
ATOM 1158 N N . LEU A 1 150 ? -19.853 13.262 26.420 1.00 88.81 150 LEU A N 1
ATOM 1159 C CA . LEU A 1 150 ? -19.748 14.021 27.667 1.00 88.81 150 LEU A CA 1
ATOM 1160 C C . LEU A 1 150 ? -18.695 13.456 28.622 1.00 88.81 150 LEU A C 1
ATOM 1162 O O . LEU A 1 150 ? -18.154 14.211 29.429 1.00 88.81 150 LEU A O 1
ATOM 1166 N N . LEU A 1 151 ? -18.352 12.168 28.506 1.00 90.50 151 LEU A N 1
ATOM 1167 C CA . LEU A 1 151 ? -17.379 11.501 29.382 1.00 90.50 151 LEU A CA 1
ATOM 1168 C C . LEU A 1 151 ? -16.058 12.266 29.570 1.00 90.50 151 LEU A C 1
ATOM 1170 O O . LEU A 1 151 ? -15.616 12.350 30.716 1.00 90.50 151 LEU A O 1
ATOM 1174 N N . PRO A 1 152 ? -15.444 12.897 28.543 1.00 89.19 152 PRO A N 1
ATOM 1175 C CA . PRO A 1 152 ? -14.201 13.646 28.738 1.00 89.19 152 PRO A CA 1
ATOM 1176 C C . PRO A 1 152 ? -14.275 14.759 29.797 1.00 89.19 152 PRO A C 1
ATOM 1178 O O . PRO A 1 152 ? -13.248 15.107 30.374 1.00 89.19 152 PRO A O 1
ATOM 1181 N N . ILE A 1 153 ? -15.466 15.308 30.068 1.00 87.75 153 ILE A N 1
ATOM 1182 C CA . ILE A 1 153 ? -15.677 16.343 31.095 1.00 87.75 153 ILE A CA 1
ATOM 1183 C C . ILE A 1 153 ? -15.550 15.744 32.502 1.00 87.75 153 ILE A C 1
ATOM 1185 O O . ILE A 1 153 ? -14.994 16.387 33.395 1.00 87.75 153 ILE A O 1
ATOM 1189 N N . PHE A 1 154 ? -16.036 14.514 32.685 1.00 89.31 154 PHE A N 1
ATOM 1190 C CA . PHE A 1 154 ? -16.088 13.825 33.975 1.00 89.31 154 PHE A CA 1
ATOM 1191 C C . PHE A 1 154 ? -14.836 12.991 34.272 1.00 89.31 154 PHE A C 1
ATOM 1193 O O . PHE A 1 154 ? -14.496 12.782 35.429 1.00 89.31 154 PHE A O 1
ATOM 1200 N N . MET A 1 155 ? -14.083 12.582 33.247 1.00 86.75 155 MET A N 1
ATOM 1201 C CA . MET A 1 155 ? -12.869 11.762 33.390 1.00 86.75 155 MET A CA 1
ATOM 1202 C C . MET A 1 155 ? -11.738 12.396 34.217 1.00 86.75 155 MET A C 1
ATOM 1204 O O . MET A 1 155 ? -10.761 11.723 34.526 1.00 86.75 155 MET A O 1
ATOM 1208 N N . LYS A 1 156 ? -11.826 13.686 34.555 1.00 86.44 156 LYS A N 1
ATOM 1209 C CA . LYS A 1 156 ? -10.875 14.350 35.461 1.00 86.44 156 LYS A CA 1
ATOM 1210 C C . LYS A 1 156 ? -11.144 14.061 36.947 1.00 86.44 156 LYS A C 1
ATOM 1212 O O . LYS A 1 156 ? -10.300 14.400 37.769 1.00 86.44 156 LYS A O 1
ATOM 1217 N N . TYR A 1 157 ? -12.289 13.463 37.277 1.00 89.88 157 TYR A N 1
ATOM 1218 C CA . TYR A 1 157 ? -12.690 13.109 38.638 1.00 89.88 157 TYR A CA 1
ATOM 1219 C C . TYR A 1 157 ? -12.470 11.610 38.867 1.00 89.88 157 TYR A C 1
ATOM 1221 O O . TYR A 1 157 ? -13.009 10.782 38.131 1.00 89.88 157 TYR A O 1
ATOM 1229 N N . ALA A 1 158 ? -11.650 11.261 39.861 1.00 86.25 158 ALA A N 1
ATOM 1230 C CA . ALA A 1 158 ? -11.283 9.873 40.141 1.00 86.25 158 ALA A CA 1
ATOM 1231 C C . ALA A 1 158 ? -12.485 9.044 40.620 1.00 86.25 158 ALA A C 1
ATOM 1233 O O . ALA A 1 158 ? -12.673 7.926 40.147 1.00 86.25 158 ALA A O 1
ATOM 1234 N N . ASP A 1 159 ? -13.337 9.628 41.461 1.00 87.56 159 ASP A N 1
ATOM 1235 C CA . ASP A 1 159 ? -14.498 8.945 42.049 1.00 87.56 159 ASP A CA 1
ATOM 1236 C C . ASP A 1 159 ? -15.539 8.599 40.974 1.00 87.56 159 ASP A C 1
ATOM 1238 O O . ASP A 1 159 ? -16.075 7.492 40.933 1.00 87.56 159 ASP A O 1
ATOM 1242 N N . PHE A 1 160 ? -15.731 9.497 39.998 1.00 92.62 160 PHE A N 1
ATOM 1243 C CA . PHE A 1 160 ? -16.530 9.209 38.807 1.00 92.62 160 PHE A CA 1
ATOM 1244 C C . PHE A 1 160 ? -15.955 8.044 37.990 1.00 92.62 160 PHE A C 1
ATOM 1246 O O . PHE A 1 160 ? -16.705 7.186 37.529 1.00 92.62 160 PHE A O 1
ATOM 1253 N N . LEU A 1 161 ? -14.633 8.014 37.773 1.00 90.06 161 LEU A N 1
ATOM 1254 C CA . LEU A 1 161 ? -13.986 6.944 37.009 1.00 90.06 161 LEU A CA 1
ATOM 1255 C C . LEU A 1 161 ? -14.151 5.581 37.687 1.00 90.06 161 LEU A C 1
ATOM 1257 O O . LEU A 1 161 ? -14.345 4.589 36.984 1.00 90.06 161 LEU A O 1
ATOM 1261 N N . GLU A 1 162 ? -14.067 5.522 39.016 1.00 88.81 162 GLU A N 1
ATOM 1262 C CA . GLU A 1 162 ? -14.277 4.284 39.769 1.00 88.81 162 GLU A CA 1
ATOM 1263 C C . GLU A 1 162 ? -15.723 3.810 39.640 1.00 88.81 162 GLU A C 1
ATOM 1265 O O . GLU A 1 162 ? -15.963 2.736 39.085 1.00 88.81 162 GLU A O 1
ATOM 1270 N N . ALA A 1 163 ? -16.683 4.670 39.996 1.00 90.69 163 ALA A N 1
ATOM 1271 C CA . ALA A 1 163 ? -18.107 4.354 39.925 1.00 90.69 163 ALA A CA 1
ATOM 1272 C C . ALA A 1 163 ? -18.545 3.943 38.506 1.00 90.69 163 ALA A C 1
ATOM 1274 O O . ALA A 1 163 ? -19.301 2.986 38.323 1.00 90.69 163 ALA A O 1
ATOM 1275 N N . PHE A 1 164 ? -18.044 4.623 37.466 1.00 93.44 164 PHE A N 1
ATOM 1276 C CA . PHE A 1 164 ? -18.375 4.292 36.078 1.00 93.44 164 PHE A CA 1
ATOM 1277 C C . PHE A 1 164 ? -17.823 2.925 35.660 1.00 93.44 164 PHE A C 1
ATOM 1279 O O . PHE A 1 164 ? -18.521 2.167 34.984 1.00 93.44 164 PHE A O 1
ATOM 1286 N N . ARG A 1 165 ? -16.592 2.580 36.063 1.00 92.19 165 ARG A N 1
ATOM 1287 C CA . ARG A 1 165 ? -15.982 1.278 35.747 1.00 92.19 165 ARG A CA 1
ATOM 1288 C C . ARG A 1 165 ? -16.673 0.132 36.468 1.00 92.19 165 ARG A C 1
ATOM 1290 O O . ARG A 1 165 ? -16.970 -0.873 35.823 1.00 92.19 165 ARG A O 1
ATOM 1297 N N . GLU A 1 166 ? -16.949 0.291 37.759 1.00 89.12 166 GLU A N 1
ATOM 1298 C CA . GLU A 1 166 ? -17.692 -0.696 38.544 1.00 89.12 166 GLU A CA 1
ATOM 1299 C C . GLU A 1 166 ? -19.052 -0.976 37.903 1.00 89.12 166 GLU A C 1
ATOM 1301 O O . GLU A 1 166 ? -19.389 -2.130 37.634 1.00 89.12 166 GLU A O 1
ATOM 1306 N N . GLN A 1 167 ? -19.787 0.077 37.533 1.00 90.56 167 GLN A N 1
ATOM 1307 C CA . GLN A 1 167 ? -21.094 -0.070 36.904 1.00 90.56 167 GLN A CA 1
ATOM 1308 C C . GLN A 1 167 ? -21.014 -0.715 35.507 1.00 90.56 167 GLN A C 1
ATOM 1310 O O . GLN A 1 167 ? -21.867 -1.536 35.162 1.00 90.56 167 GLN A O 1
ATOM 1315 N N . MET A 1 168 ? -19.990 -0.398 34.702 1.00 92.50 168 MET A N 1
ATOM 1316 C CA . MET A 1 168 ? -19.756 -1.059 33.408 1.00 92.50 168 MET A CA 1
ATOM 1317 C C . MET A 1 168 ? -19.498 -2.559 33.561 1.00 92.50 168 MET A C 1
ATOM 1319 O O . MET A 1 168 ? -20.050 -3.359 32.799 1.00 92.50 168 MET A O 1
ATOM 1323 N N . MET A 1 169 ? -18.649 -2.937 34.520 1.00 87.62 169 MET A N 1
ATOM 1324 C CA . MET A 1 169 ? -18.329 -4.338 34.790 1.00 87.62 169 MET A CA 1
ATOM 1325 C C . MET A 1 169 ? -19.549 -5.082 35.335 1.00 87.62 169 MET A C 1
ATOM 1327 O O . MET A 1 169 ? -19.849 -6.171 34.849 1.00 87.62 169 MET A O 1
ATOM 1331 N N . ALA A 1 170 ? -20.296 -4.474 36.261 1.00 88.00 170 ALA A N 1
ATOM 1332 C CA . ALA A 1 170 ? -21.515 -5.044 36.826 1.00 88.00 170 ALA A CA 1
ATOM 1333 C C . ALA A 1 170 ? -22.565 -5.334 35.743 1.00 88.00 170 ALA A C 1
ATOM 1335 O O . ALA A 1 170 ? -23.014 -6.469 35.620 1.00 88.00 170 ALA A O 1
ATOM 1336 N N . ILE A 1 171 ? -22.883 -4.350 34.895 1.00 88.75 171 ILE A N 1
ATOM 1337 C CA . ILE A 1 171 ? -23.866 -4.500 33.809 1.00 88.75 171 ILE A CA 1
ATOM 1338 C C . ILE A 1 171 ? -23.410 -5.538 32.774 1.00 88.75 171 ILE A C 1
ATOM 1340 O O . ILE A 1 171 ? -24.222 -6.307 32.262 1.00 88.75 171 ILE A O 1
ATOM 1344 N N . SER A 1 172 ? -22.115 -5.573 32.447 1.00 87.94 172 SER A N 1
ATOM 1345 C CA . SER A 1 172 ? -21.585 -6.537 31.472 1.00 87.94 172 SER A CA 1
ATOM 1346 C C . SER A 1 172 ? -21.578 -7.963 32.024 1.00 87.94 172 SER A C 1
ATOM 1348 O O . SER A 1 172 ? -21.839 -8.905 31.279 1.00 87.94 172 SER A O 1
ATOM 1350 N N . SER A 1 173 ? -21.319 -8.117 33.325 1.00 85.88 173 SER A N 1
ATOM 1351 C CA . SER A 1 173 ? -21.420 -9.391 34.041 1.00 85.88 173 SER A CA 1
ATOM 1352 C C . SER A 1 173 ? -22.875 -9.863 34.129 1.00 85.88 173 SER A C 1
ATOM 1354 O O . SER A 1 173 ? -23.169 -10.998 33.762 1.00 85.88 173 SER A O 1
ATOM 1356 N N . GLU A 1 174 ? -23.801 -8.973 34.502 1.00 85.75 174 GLU A N 1
ATOM 1357 C CA . GLU A 1 174 ? -25.248 -9.232 34.554 1.00 85.75 174 GLU A CA 1
ATOM 1358 C C . GLU A 1 174 ? -25.783 -9.677 33.185 1.00 85.75 174 GLU A C 1
ATOM 1360 O O . GLU A 1 174 ? -26.490 -10.677 33.084 1.00 85.75 174 GLU A O 1
ATOM 1365 N N . PHE A 1 175 ? -25.374 -8.998 32.110 1.00 85.12 175 PHE A N 1
ATOM 1366 C CA . PHE A 1 175 ? -25.751 -9.350 30.741 1.00 85.12 175 PHE A CA 1
ATOM 1367 C C . PHE A 1 175 ? -25.287 -10.761 30.328 1.00 85.12 175 PHE A C 1
ATOM 1369 O O . PHE A 1 175 ? -26.008 -11.472 29.625 1.00 85.12 175 PHE A O 1
ATOM 1376 N N . VAL A 1 176 ? -24.095 -11.184 30.756 1.00 81.81 176 VAL A N 1
ATOM 1377 C CA . VAL A 1 176 ? -23.508 -12.475 30.369 1.00 81.81 176 VAL A CA 1
ATOM 1378 C C . VAL A 1 176 ? -23.992 -13.625 31.267 1.00 81.81 176 VAL A C 1
ATOM 1380 O O . VAL A 1 176 ? -24.369 -14.683 30.757 1.00 81.81 176 VAL A O 1
ATOM 1383 N N . LEU A 1 177 ? -24.031 -13.431 32.586 1.00 80.12 177 LEU A N 1
ATOM 1384 C CA . LEU A 1 177 ? -24.419 -14.459 33.562 1.00 80.12 177 LEU A CA 1
ATOM 1385 C C . LEU A 1 177 ? -25.937 -14.621 33.680 1.00 80.12 177 LEU A C 1
ATOM 1387 O O . LEU A 1 177 ? -26.405 -15.739 33.865 1.00 80.12 177 LEU A O 1
ATOM 1391 N N . GLY A 1 178 ? -26.695 -13.544 33.456 1.00 64.12 178 GLY A N 1
ATOM 1392 C CA . GLY A 1 178 ? -28.150 -13.485 33.311 1.00 64.12 178 GLY A CA 1
ATOM 1393 C C . GLY A 1 178 ? -28.944 -14.518 34.105 1.00 64.12 178 GLY A C 1
ATOM 1394 O O . GLY A 1 178 ? -29.419 -15.497 33.524 1.00 64.12 178 GLY A O 1
ATOM 1395 N N . GLU A 1 179 ? -29.142 -14.234 35.389 1.00 49.34 179 GLU A N 1
ATOM 1396 C CA . GLU A 1 179 ? -30.430 -14.495 36.032 1.00 49.34 179 GLU A CA 1
ATOM 1397 C C . GLU A 1 179 ? -31.417 -13.425 35.530 1.00 49.34 179 GLU A C 1
ATOM 1399 O O . GLU A 1 179 ? -30.995 -12.335 35.143 1.00 49.34 179 GLU A O 1
ATOM 1404 N N . GLU A 1 180 ? -32.700 -13.774 35.415 1.00 45.81 180 GLU A N 1
ATOM 1405 C CA . GLU A 1 180 ? -33.764 -12.976 34.786 1.00 45.81 180 GLU A CA 1
ATOM 1406 C C . GLU A 1 180 ? -33.593 -11.463 34.986 1.00 45.81 180 GLU A C 1
ATOM 1408 O O . GLU A 1 180 ? -33.586 -10.972 36.113 1.00 45.81 180 GLU A O 1
ATOM 1413 N N . ALA A 1 181 ? -33.458 -10.726 33.875 1.00 42.34 181 ALA A N 1
ATOM 1414 C CA . ALA A 1 181 ? -33.386 -9.273 33.890 1.00 42.34 181 ALA A CA 1
ATOM 1415 C C . ALA A 1 181 ? -34.575 -8.726 34.690 1.00 42.34 181 ALA A C 1
ATOM 1417 O O . ALA A 1 181 ? -35.723 -8.810 34.243 1.00 42.34 181 ALA A O 1
ATOM 1418 N N . GLY A 1 182 ? -34.290 -8.185 35.876 1.00 41.81 182 GLY A N 1
ATOM 1419 C CA . GLY A 1 182 ? -35.278 -7.488 36.686 1.00 41.81 182 GLY A CA 1
ATOM 1420 C C . GLY A 1 182 ? -35.988 -6.436 35.834 1.00 41.81 182 GLY A C 1
ATOM 1421 O O . GLY A 1 182 ? -35.365 -5.774 34.998 1.00 41.81 182 GLY A O 1
ATOM 1422 N N . GLU A 1 183 ? -37.307 -6.338 36.008 1.00 40.59 183 GLU A N 1
ATOM 1423 C CA . GLU A 1 183 ? -38.208 -5.494 35.221 1.00 40.59 183 GLU A CA 1
ATOM 1424 C C . GLU A 1 183 ? -37.588 -4.128 34.866 1.00 40.59 183 GLU A C 1
ATOM 1426 O O . GLU A 1 183 ? -37.375 -3.276 35.726 1.00 40.59 183 GLU A O 1
ATOM 1431 N N . GLY A 1 184 ? -37.323 -3.903 33.574 1.00 48.91 184 GLY A N 1
ATOM 1432 C CA . GLY A 1 184 ? -37.090 -2.565 33.016 1.00 48.91 184 GLY A CA 1
ATOM 1433 C C . GLY A 1 184 ? -35.760 -2.329 32.294 1.00 48.91 184 GLY A C 1
ATOM 1434 O O . GLY A 1 184 ? -35.724 -1.473 31.410 1.00 48.91 184 GLY A O 1
ATOM 1435 N N . ARG A 1 185 ? -34.689 -3.089 32.566 1.00 57.06 185 ARG A N 1
ATOM 1436 C CA . ARG A 1 185 ? -33.379 -2.842 31.923 1.00 57.06 185 ARG A CA 1
ATOM 1437 C C . ARG A 1 185 ? -33.226 -3.597 30.600 1.00 57.06 185 ARG A C 1
ATOM 1439 O O . ARG A 1 185 ? -33.214 -4.824 30.561 1.00 57.06 185 ARG A O 1
ATOM 1446 N N . LYS A 1 186 ? -33.029 -2.867 29.495 1.00 64.50 186 LYS A N 1
ATOM 1447 C CA . LYS A 1 186 ? -32.688 -3.444 28.179 1.00 64.50 186 LYS A CA 1
ATOM 1448 C C . LYS A 1 186 ? -31.198 -3.803 28.106 1.00 64.50 186 LYS A C 1
ATOM 1450 O O . LYS A 1 186 ? -30.429 -3.155 27.395 1.00 64.50 186 LYS A O 1
ATOM 1455 N N . LEU A 1 187 ? -30.783 -4.849 28.821 1.00 74.88 187 LEU A N 1
ATOM 1456 C CA . LEU A 1 187 ? -29.392 -5.335 28.810 1.00 74.88 187 LEU A CA 1
ATOM 1457 C C . LEU A 1 187 ? -28.900 -5.738 27.401 1.00 74.88 187 LEU A C 1
ATOM 1459 O O . LEU A 1 187 ? -27.702 -5.750 27.143 1.00 74.88 187 LEU A O 1
ATOM 1463 N N . GLU A 1 188 ? -29.806 -5.961 26.445 1.00 78.00 188 GLU A N 1
ATOM 1464 C CA . GLU A 1 188 ? -29.487 -6.165 25.022 1.00 78.00 188 GLU A CA 1
ATOM 1465 C C . GLU A 1 188 ? -28.692 -5.007 24.383 1.00 78.00 188 GLU A C 1
ATOM 1467 O O . GLU A 1 188 ? -28.035 -5.206 23.364 1.00 78.00 188 GLU A O 1
ATOM 1472 N N . GLN A 1 189 ? -28.729 -3.800 24.962 1.00 84.56 189 GLN A N 1
ATOM 1473 C CA . GLN A 1 189 ? -28.009 -2.624 24.451 1.00 84.56 189 GLN A CA 1
ATOM 1474 C C . GLN A 1 189 ? -26.544 -2.546 24.908 1.00 84.56 189 GLN A C 1
ATOM 1476 O O . GLN A 1 189 ? -25.784 -1.721 24.396 1.00 84.56 189 GLN A O 1
ATOM 1481 N N . VAL A 1 190 ? -26.111 -3.412 25.833 1.00 89.94 190 VAL A N 1
ATOM 1482 C CA . VAL A 1 190 ? -24.737 -3.411 26.366 1.00 89.94 190 VAL A CA 1
ATOM 1483 C C . VAL A 1 190 ? -23.677 -3.515 25.258 1.00 89.94 190 VAL A C 1
ATOM 1485 O O . VAL A 1 190 ? -22.765 -2.683 25.243 1.00 89.94 190 VAL A O 1
ATOM 1488 N N . PRO A 1 191 ? -23.791 -4.425 24.267 1.00 90.94 191 PRO A N 1
ATOM 1489 C CA . PRO A 1 191 ? -22.839 -4.487 23.158 1.00 90.94 191 PRO A CA 1
ATOM 1490 C C . PRO A 1 191 ? -22.763 -3.197 22.327 1.00 90.94 191 PRO A C 1
ATOM 1492 O O . PRO A 1 191 ? -21.673 -2.785 21.925 1.00 90.94 191 PRO A O 1
ATOM 1495 N N . ALA A 1 192 ? -23.899 -2.534 22.087 1.00 87.56 192 ALA A N 1
ATOM 1496 C CA . ALA A 1 192 ? -23.958 -1.291 21.315 1.00 87.56 192 ALA A CA 1
ATOM 1497 C C . ALA A 1 192 ? -23.334 -0.109 22.076 1.00 87.56 192 ALA A C 1
ATOM 1499 O O . ALA A 1 192 ? -22.611 0.708 21.490 1.00 87.56 192 ALA A O 1
ATOM 1500 N N . PHE A 1 193 ? -23.553 -0.051 23.391 1.00 91.00 193 PHE A N 1
ATOM 1501 C CA . PHE A 1 193 ? -22.924 0.919 24.283 1.00 91.00 193 PHE A CA 1
ATOM 1502 C C . PHE A 1 193 ? -21.397 0.751 24.331 1.00 91.00 193 PHE A C 1
ATOM 1504 O O . PHE A 1 193 ? -20.670 1.713 24.068 1.00 91.00 193 PHE A O 1
ATOM 1511 N N . LEU A 1 194 ? -20.898 -0.469 24.574 1.00 91.94 194 LEU A N 1
ATOM 1512 C CA . LEU A 1 194 ? -19.456 -0.755 24.558 1.00 91.94 194 LEU A CA 1
ATOM 1513 C C . LEU A 1 194 ? -18.836 -0.439 23.194 1.00 91.94 194 LEU A C 1
ATOM 1515 O O . LEU A 1 194 ? -17.770 0.172 23.112 1.00 91.94 194 LEU A O 1
ATOM 1519 N N . GLY A 1 195 ? -19.538 -0.774 22.111 1.00 89.06 195 GLY A N 1
ATOM 1520 C CA . GLY A 1 195 ? -19.137 -0.398 20.762 1.00 89.06 195 GLY A CA 1
ATOM 1521 C C . GLY A 1 195 ? -18.997 1.119 20.580 1.00 89.06 195 GLY A C 1
ATOM 1522 O O . GLY A 1 195 ? -18.023 1.579 19.979 1.00 89.06 195 GLY A O 1
ATOM 1523 N N . SER A 1 196 ? -19.921 1.904 21.138 1.00 89.62 196 SER A N 1
ATOM 1524 C CA . SER A 1 196 ? -19.895 3.370 21.055 1.00 89.62 196 SER A CA 1
ATOM 1525 C C . SER A 1 196 ? -18.699 3.963 21.805 1.00 89.62 196 SER A C 1
ATOM 1527 O O . SER A 1 196 ? -18.058 4.882 21.295 1.00 89.62 196 SER A O 1
ATOM 1529 N N . LEU A 1 197 ? -18.335 3.399 22.964 1.00 92.00 197 LEU A N 1
ATOM 1530 C CA . LEU A 1 197 ? -17.121 3.763 23.709 1.00 92.00 197 LEU A CA 1
ATOM 1531 C C . LEU A 1 197 ? -15.840 3.469 22.916 1.00 92.00 197 LEU A C 1
ATOM 1533 O O . LEU A 1 197 ? -14.947 4.317 22.823 1.00 92.00 197 LEU A O 1
ATOM 1537 N N . LEU A 1 198 ? -15.759 2.281 22.309 1.00 90.25 198 LEU A N 1
ATOM 1538 C CA . LEU A 1 198 ? -14.607 1.853 21.508 1.00 90.25 198 LEU A CA 1
ATOM 1539 C C . LEU A 1 198 ? -14.421 2.709 20.246 1.00 90.25 198 LEU A C 1
ATOM 1541 O O . LEU A 1 198 ? -13.285 2.932 19.815 1.00 90.25 198 LEU A O 1
ATOM 1545 N N . CYS A 1 199 ? -15.522 3.204 19.671 1.00 88.38 199 CYS A N 1
ATOM 1546 C CA . CYS A 1 199 ? -15.532 4.009 18.447 1.00 88.38 199 CYS A CA 1
ATOM 1547 C C . CYS A 1 199 ? -15.498 5.526 18.685 1.00 88.38 199 CYS A C 1
ATOM 1549 O O . CYS A 1 199 ? -15.465 6.292 17.717 1.00 88.38 199 CYS A O 1
ATOM 1551 N N . ALA A 1 200 ? -15.516 5.969 19.942 1.00 88.12 200 ALA A N 1
ATOM 1552 C CA . ALA A 1 200 ? -15.605 7.378 20.288 1.00 88.12 200 ALA A CA 1
ATOM 1553 C C . ALA A 1 200 ? -14.374 8.185 19.850 1.00 88.12 200 ALA A C 1
ATOM 1555 O O . ALA A 1 200 ? -13.239 7.701 19.824 1.00 88.12 200 ALA A O 1
ATOM 1556 N N . ARG A 1 201 ? -14.585 9.476 19.569 1.00 86.00 201 ARG A N 1
ATOM 1557 C CA . ARG A 1 201 ? -13.506 10.429 19.269 1.00 86.00 201 ARG A CA 1
ATOM 1558 C C . ARG A 1 201 ? -12.919 10.998 20.558 1.00 86.00 201 ARG A C 1
ATOM 1560 O O . ARG A 1 201 ? -13.219 12.125 20.943 1.00 86.00 201 ARG A O 1
ATOM 1567 N N . TRP A 1 202 ? -12.076 10.210 21.210 1.00 85.69 202 TRP A N 1
ATOM 1568 C CA . TRP A 1 202 ? -11.391 10.618 22.434 1.00 85.69 202 TRP A CA 1
ATOM 1569 C C . TRP A 1 202 ? -10.383 11.764 22.193 1.00 85.69 202 TRP A C 1
ATOM 1571 O O . TRP A 1 202 ? -9.722 11.796 21.148 1.00 85.69 202 TRP A O 1
ATOM 1581 N N . PRO A 1 203 ? -10.210 12.699 23.148 1.00 85.19 203 PRO A N 1
ATOM 1582 C CA . PRO A 1 203 ? -9.175 13.732 23.079 1.00 85.19 203 PRO A CA 1
ATOM 1583 C C . PRO A 1 203 ? -7.757 13.153 22.931 1.00 85.19 203 PRO A C 1
ATOM 1585 O O . PRO A 1 203 ? -7.480 12.033 23.356 1.00 85.19 203 PRO A O 1
ATOM 1588 N N . ARG A 1 204 ? -6.810 13.940 22.391 1.00 76.62 204 ARG A N 1
ATOM 1589 C CA . ARG A 1 204 ? -5.432 13.485 22.084 1.00 76.62 204 ARG A CA 1
ATOM 1590 C C . ARG A 1 204 ? -4.672 12.882 23.281 1.00 76.62 204 ARG A C 1
ATOM 1592 O O . ARG A 1 204 ? -3.771 12.089 23.047 1.00 76.62 204 ARG A O 1
ATOM 1599 N N . GLY A 1 205 ? -5.036 13.194 24.527 1.00 74.88 205 GLY A N 1
ATOM 1600 C CA . GLY A 1 205 ? -4.444 12.591 25.735 1.00 74.88 205 GLY A CA 1
ATOM 1601 C C . GLY A 1 205 ? -5.114 11.300 26.236 1.00 74.88 205 GLY A C 1
ATOM 1602 O O . GLY A 1 205 ? -4.536 10.616 27.069 1.00 74.88 205 GLY A O 1
ATOM 1603 N N . MET A 1 206 ? -6.301 10.959 25.724 1.00 80.69 206 MET A N 1
ATOM 1604 C CA . MET A 1 206 ? -7.176 9.878 26.221 1.00 80.69 206 MET A CA 1
ATOM 1605 C C . MET A 1 206 ? -7.551 8.866 25.122 1.00 80.69 206 MET A C 1
ATOM 1607 O O . MET A 1 206 ? -8.483 8.080 25.272 1.00 80.69 206 MET A O 1
ATOM 1611 N N . HIS A 1 207 ? -6.876 8.918 23.969 1.00 78.38 207 HIS A N 1
ATOM 1612 C CA . HIS A 1 207 ? -7.171 8.052 22.821 1.00 78.38 207 HIS A CA 1
ATOM 1613 C C . HIS A 1 207 ? -6.602 6.635 22.963 1.00 78.38 207 HIS A C 1
ATOM 1615 O O . HIS A 1 207 ? -7.057 5.714 22.277 1.00 78.38 207 HIS A O 1
ATOM 1621 N N . ARG A 1 208 ? -5.598 6.466 23.831 1.00 78.06 208 ARG A N 1
ATOM 1622 C CA . ARG A 1 208 ? -4.987 5.168 24.104 1.00 78.06 208 ARG A CA 1
ATOM 1623 C C . ARG A 1 208 ? -5.863 4.399 25.082 1.00 78.06 208 ARG A C 1
ATOM 1625 O O . ARG A 1 208 ? -6.362 4.950 26.052 1.00 78.06 208 ARG A O 1
ATOM 1632 N N . ASP A 1 209 ? -6.012 3.119 24.814 1.00 72.12 209 ASP A N 1
ATOM 1633 C CA . ASP A 1 209 ? -6.708 2.116 25.617 1.00 72.12 209 ASP A CA 1
ATOM 1634 C C . ASP A 1 209 ? -5.839 1.587 26.763 1.00 72.12 209 ASP A C 1
ATOM 1636 O O . ASP A 1 209 ? -5.940 0.428 27.132 1.00 72.12 209 ASP A O 1
ATOM 1640 N N . THR A 1 210 ? -4.971 2.416 27.346 1.00 79.25 210 THR A N 1
ATOM 1641 C CA . THR A 1 210 ? -4.205 2.033 28.537 1.00 79.25 210 THR A CA 1
ATOM 1642 C C . THR A 1 210 ? -4.927 2.499 29.793 1.00 79.25 210 THR A C 1
ATOM 1644 O O . THR A 1 210 ? -5.524 3.577 29.799 1.00 79.25 210 THR A O 1
ATOM 1647 N N . GLN A 1 211 ? -4.819 1.733 30.883 1.00 79.00 211 GLN A N 1
ATOM 1648 C CA . GLN A 1 211 ? -5.394 2.104 32.181 1.00 79.00 211 GLN A CA 1
ATOM 1649 C C . GLN A 1 211 ? -4.936 3.498 32.649 1.00 79.00 211 GLN A C 1
ATOM 1651 O O . GLN A 1 211 ? -5.713 4.226 33.251 1.00 79.00 211 GLN A O 1
ATOM 1656 N N . GLU A 1 212 ? -3.704 3.895 32.325 1.00 78.81 212 GLU A N 1
ATOM 1657 C CA . GLU A 1 212 ? -3.150 5.212 32.667 1.00 78.81 212 GLU A CA 1
ATOM 1658 C C . GLU A 1 212 ? -3.699 6.361 31.800 1.00 78.81 212 GLU A C 1
ATOM 1660 O O . GLU A 1 212 ? -3.755 7.499 32.255 1.00 78.81 212 GLU A O 1
ATOM 1665 N N . SER A 1 213 ? -4.081 6.095 30.544 1.00 84.88 213 SER A N 1
ATOM 1666 C CA . SER A 1 213 ? -4.541 7.131 29.603 1.00 84.88 213 SER A CA 1
ATOM 1667 C C . SER A 1 213 ? -6.059 7.277 29.598 1.00 84.88 213 SER A C 1
ATOM 1669 O O . SER A 1 213 ? -6.569 8.398 29.575 1.00 84.88 213 SER A O 1
ATOM 1671 N N . ASN A 1 214 ? -6.786 6.159 29.594 1.00 89.44 214 ASN A N 1
ATOM 1672 C CA . ASN A 1 214 ? -8.241 6.136 29.579 1.00 89.44 214 ASN A CA 1
ATOM 1673 C C . ASN A 1 214 ? -8.768 4.866 30.277 1.00 89.44 214 ASN A C 1
ATOM 1675 O O . ASN A 1 214 ? -8.965 3.835 29.625 1.00 89.44 214 ASN A O 1
ATOM 1679 N N . PRO A 1 215 ? -9.038 4.939 31.595 1.00 88.69 215 PRO A N 1
ATOM 1680 C CA . PRO A 1 215 ? -9.537 3.805 32.372 1.00 88.69 215 PRO A CA 1
ATOM 1681 C C . PRO A 1 215 ? -10.866 3.235 31.859 1.00 88.69 215 PRO A C 1
ATOM 1683 O O . PRO A 1 215 ? -11.071 2.022 31.901 1.00 88.69 215 PRO A O 1
ATOM 1686 N N . ILE A 1 216 ? -11.763 4.090 31.358 1.00 91.69 216 ILE A N 1
ATOM 1687 C CA . ILE A 1 216 ? -13.080 3.682 30.843 1.00 91.69 216 ILE A CA 1
ATOM 1688 C C . ILE A 1 216 ? -12.911 2.868 29.558 1.00 91.69 216 ILE A C 1
ATOM 1690 O O . ILE A 1 216 ? -13.471 1.782 29.416 1.00 91.69 216 ILE A O 1
ATOM 1694 N N . LEU A 1 217 ? -12.103 3.376 28.627 1.00 90.38 217 LEU A N 1
ATOM 1695 C CA . LEU A 1 217 ? -11.822 2.707 27.360 1.00 90.38 217 LEU A CA 1
ATOM 1696 C C . LEU A 1 217 ? -11.064 1.390 27.563 1.00 90.38 217 LEU A C 1
ATOM 1698 O O . LEU A 1 217 ? -11.392 0.405 26.907 1.00 90.38 217 LEU A O 1
ATOM 1702 N N . PHE A 1 218 ? -10.097 1.359 28.485 1.00 89.00 218 PHE A N 1
ATOM 1703 C CA . PHE A 1 218 ? -9.410 0.126 28.877 1.00 89.00 218 PHE A CA 1
ATOM 1704 C C . PHE A 1 218 ? -10.401 -0.914 29.421 1.00 89.00 218 PHE A C 1
ATOM 1706 O O . PHE A 1 218 ? -10.384 -2.063 28.996 1.00 89.00 218 PHE A O 1
ATOM 1713 N N . THR A 1 219 ? -11.335 -0.497 30.280 1.00 91.31 219 THR A N 1
ATOM 1714 C CA . THR A 1 219 ? -12.373 -1.388 30.829 1.00 91.31 219 THR A CA 1
ATOM 1715 C C . THR A 1 219 ? -13.290 -1.935 29.731 1.00 91.31 219 THR A C 1
ATOM 1717 O O . THR A 1 219 ? -13.563 -3.132 29.701 1.00 91.31 219 THR A O 1
ATOM 1720 N N . ALA A 1 220 ? -13.717 -1.096 28.777 1.00 92.50 220 ALA A N 1
ATOM 1721 C CA . ALA A 1 220 ? -14.501 -1.548 27.624 1.00 92.50 220 ALA A CA 1
ATOM 1722 C C . ALA A 1 220 ? -13.751 -2.604 26.794 1.00 92.50 220 ALA A C 1
ATOM 1724 O O . ALA A 1 220 ? -14.342 -3.591 26.357 1.00 92.50 220 ALA A O 1
ATOM 1725 N N . PHE A 1 221 ? -12.450 -2.398 26.583 1.00 90.06 221 PHE A N 1
ATOM 1726 C CA . PHE A 1 221 ? -11.598 -3.319 25.839 1.00 90.06 221 PHE A CA 1
ATOM 1727 C C . PHE A 1 221 ? -11.432 -4.663 26.563 1.00 90.06 221 PHE A C 1
ATOM 1729 O O . PHE A 1 221 ? -11.601 -5.713 25.944 1.00 90.06 221 PHE A O 1
ATOM 1736 N N . GLU A 1 222 ? -11.180 -4.641 27.873 1.00 89.06 222 GLU A N 1
ATOM 1737 C CA . GLU A 1 222 ? -11.018 -5.854 28.683 1.00 89.06 222 GLU A CA 1
ATOM 1738 C C . GLU A 1 222 ? -12.315 -6.669 28.789 1.00 89.06 222 GLU A C 1
ATOM 1740 O O . GLU A 1 222 ? -12.263 -7.893 28.699 1.00 89.06 222 GLU A O 1
ATOM 1745 N N . ILE A 1 223 ? -13.487 -6.024 28.864 1.00 91.75 223 ILE A N 1
ATOM 1746 C CA . ILE A 1 223 ? -14.785 -6.723 28.817 1.00 91.75 223 ILE A CA 1
ATOM 1747 C C . ILE A 1 223 ? -14.941 -7.491 27.495 1.00 91.75 223 ILE A C 1
ATOM 1749 O O . ILE A 1 223 ? -15.258 -8.682 27.497 1.00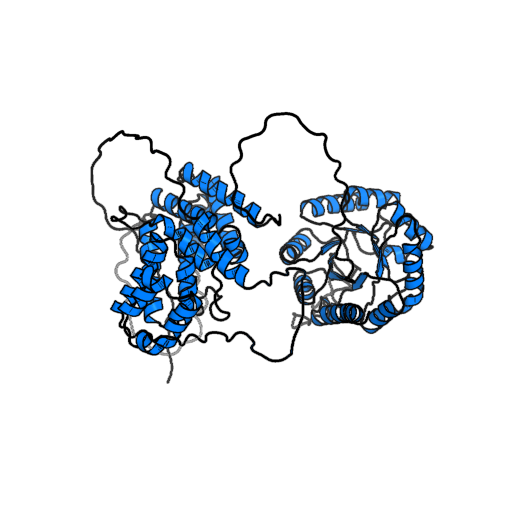 91.75 223 ILE A O 1
ATOM 1753 N N . VAL A 1 224 ? -14.677 -6.835 26.358 1.00 92.62 224 VAL A N 1
ATOM 1754 C CA . VAL A 1 224 ? -14.791 -7.474 25.035 1.00 92.62 224 VAL A CA 1
ATOM 1755 C C . VAL A 1 224 ? -13.769 -8.601 24.873 1.00 92.62 224 VAL A C 1
ATOM 1757 O O . VAL A 1 224 ? -14.108 -9.659 24.342 1.00 92.62 224 VAL A O 1
ATOM 1760 N N . ARG A 1 225 ? -12.538 -8.427 25.372 1.00 88.12 225 ARG A N 1
ATOM 1761 C CA . ARG A 1 225 ? -11.533 -9.503 25.389 1.00 88.12 225 ARG A CA 1
ATOM 1762 C C . ARG A 1 225 ? -11.951 -10.672 26.271 1.00 88.12 225 ARG A C 1
ATOM 1764 O O . ARG A 1 225 ? -11.768 -11.811 25.854 1.00 88.12 225 ARG A O 1
ATOM 1771 N N . GLY A 1 226 ? -12.567 -10.411 27.422 1.00 86.44 226 GLY A N 1
ATOM 1772 C CA . GLY A 1 226 ? -13.150 -11.441 28.280 1.00 86.44 226 GLY A CA 1
ATOM 1773 C C . GLY A 1 226 ? -14.177 -12.293 27.532 1.00 86.44 226 GLY A C 1
ATOM 1774 O O . GLY A 1 226 ? -14.092 -13.518 27.548 1.00 86.44 226 GLY A O 1
ATOM 1775 N N . TRP A 1 227 ? -15.085 -11.664 26.777 1.00 91.88 227 TRP A N 1
ATOM 1776 C CA . TRP A 1 227 ? -16.038 -12.397 25.934 1.00 91.88 227 TRP A CA 1
ATOM 1777 C C . TRP A 1 227 ? -15.342 -13.260 24.877 1.00 91.88 227 TRP A C 1
ATOM 1779 O O . TRP A 1 227 ? -15.774 -14.378 24.614 1.00 91.88 227 TRP A O 1
ATOM 1789 N N . MET A 1 228 ? -14.258 -12.768 24.275 1.00 89.12 228 MET A N 1
ATOM 1790 C CA . MET A 1 228 ? -13.498 -13.519 23.272 1.00 89.12 228 MET A CA 1
ATOM 1791 C C . MET A 1 228 ? -12.749 -14.713 23.863 1.00 89.12 228 MET A C 1
ATOM 1793 O O . MET A 1 228 ? -12.687 -15.752 23.206 1.00 89.12 228 MET A O 1
ATOM 1797 N N . LEU A 1 229 ? -12.208 -14.584 25.077 1.00 85.44 229 LEU A N 1
ATOM 1798 C CA . LEU A 1 229 ? -11.518 -15.669 25.779 1.00 85.44 229 LEU A CA 1
ATOM 1799 C C . LEU A 1 229 ? -12.463 -16.847 26.039 1.00 85.44 229 LEU A C 1
ATOM 1801 O O . LEU A 1 229 ? -12.146 -17.967 25.649 1.00 85.44 229 LEU A O 1
ATOM 1805 N N . VAL A 1 230 ? -13.677 -16.581 26.535 1.00 85.56 230 VAL A N 1
ATOM 1806 C CA . VAL A 1 230 ? -14.725 -17.607 26.728 1.00 85.56 230 VAL A CA 1
ATOM 1807 C C . VAL A 1 230 ? -15.015 -18.378 25.427 1.00 85.56 230 VAL A C 1
ATOM 1809 O O . VAL A 1 230 ? -15.199 -19.598 25.414 1.00 85.56 230 VAL A O 1
ATOM 1812 N N . VAL A 1 231 ? -15.030 -17.675 24.292 1.00 84.25 231 VAL A N 1
ATOM 1813 C CA . VAL A 1 231 ? -15.261 -18.286 22.971 1.00 84.25 231 VAL A CA 1
ATOM 1814 C C . VAL A 1 231 ? -14.047 -19.087 22.476 1.00 84.25 231 VAL A C 1
ATOM 1816 O O . VAL A 1 231 ? -14.205 -20.043 21.716 1.00 84.25 231 VAL A O 1
ATOM 1819 N N . GLN A 1 232 ? -12.832 -18.719 22.885 1.00 80.56 232 GLN A N 1
ATOM 1820 C CA . GLN A 1 232 ? -11.597 -19.402 22.497 1.00 80.56 232 GLN A CA 1
ATOM 1821 C C . GLN A 1 232 ? -11.347 -20.676 23.315 1.00 80.56 232 GLN A C 1
ATOM 1823 O O . GLN A 1 232 ? -11.018 -21.706 22.724 1.00 80.56 232 GLN A O 1
ATOM 1828 N N . GLU A 1 233 ? -11.551 -20.631 24.633 1.00 75.12 233 GLU A N 1
ATOM 1829 C CA . GLU A 1 233 ? -11.340 -21.760 25.560 1.00 75.12 233 GLU A CA 1
ATOM 1830 C C . GLU A 1 233 ? -12.304 -22.930 25.298 1.00 75.12 233 GLU A C 1
ATOM 1832 O O . GLU A 1 233 ? -11.957 -24.101 25.456 1.00 75.12 233 GLU A O 1
ATOM 1837 N N . SER A 1 234 ? -13.500 -22.636 24.786 1.00 64.25 234 SER A N 1
ATOM 1838 C CA . SER A 1 234 ? -14.504 -23.643 24.413 1.00 64.25 234 SER A CA 1
ATOM 1839 C C . SER A 1 234 ? -14.231 -24.351 23.069 1.00 64.25 234 SER A C 1
ATOM 1841 O O . SER A 1 234 ? -14.935 -25.297 22.713 1.00 64.25 234 SER A O 1
ATOM 1843 N N . SER A 1 235 ? -13.202 -23.953 22.306 1.00 59.44 235 SER A N 1
ATOM 1844 C CA . SER A 1 235 ? -12.814 -24.609 21.045 1.00 59.44 235 SER A CA 1
ATOM 1845 C C . SER A 1 235 ? -11.913 -25.839 21.292 1.00 59.44 235 SER A C 1
ATOM 1847 O O . SER A 1 235 ? -10.998 -25.760 22.112 1.00 59.44 235 SER A O 1
ATOM 1849 N N . PRO A 1 236 ? -12.074 -26.967 20.563 1.00 52.34 236 PRO A N 1
ATOM 1850 C CA . PRO A 1 236 ? -11.270 -28.184 20.762 1.00 52.34 236 PRO A CA 1
ATOM 1851 C C . PRO A 1 236 ? -9.754 -27.981 20.585 1.00 52.34 236 PRO A C 1
ATOM 1853 O O . PRO A 1 236 ? -8.975 -28.637 21.269 1.00 52.34 236 PRO A O 1
ATOM 1856 N N . GLU A 1 237 ? -9.333 -27.038 19.736 1.00 50.06 237 GLU A N 1
ATOM 1857 C CA . GLU A 1 237 ? -7.922 -26.638 19.588 1.00 50.06 237 GLU A CA 1
ATOM 1858 C C . GLU A 1 237 ? -7.440 -25.735 20.739 1.00 50.06 237 GLU A C 1
ATOM 1860 O O . GLU A 1 237 ? -6.265 -25.777 21.081 1.00 50.06 237 GLU A O 1
ATOM 1865 N N . GLY A 1 238 ? -8.329 -24.963 21.380 1.00 49.91 238 GLY A N 1
ATOM 1866 C CA . GLY A 1 238 ? -8.002 -24.151 22.561 1.00 49.91 238 GLY A CA 1
ATOM 1867 C C . GLY A 1 238 ? -7.661 -25.028 23.766 1.00 49.91 238 GLY A C 1
ATOM 1868 O O . GLY A 1 238 ? -6.653 -24.805 24.429 1.00 49.91 238 GLY A O 1
ATOM 1869 N N . LYS A 1 239 ? -8.405 -26.128 23.944 1.00 49.97 239 LYS A N 1
ATOM 1870 C CA . LYS A 1 239 ? -8.082 -27.187 24.917 1.00 49.97 239 LYS A CA 1
ATOM 1871 C C . LYS A 1 239 ? -6.744 -27.886 24.613 1.00 49.97 239 LYS A C 1
ATOM 1873 O O . LYS A 1 239 ? -6.122 -28.447 25.511 1.00 49.97 239 LYS A O 1
ATOM 1878 N N . GLU A 1 240 ? -6.290 -27.881 23.357 1.00 48.12 240 GLU A N 1
ATOM 1879 C CA . GLU A 1 240 ? -5.010 -28.462 22.916 1.00 48.12 240 GLU A CA 1
ATOM 1880 C C . GLU A 1 240 ? -3.833 -27.478 23.054 1.00 48.12 240 GLU A C 1
ATOM 1882 O O . GLU A 1 240 ? -2.727 -27.878 23.421 1.00 48.12 240 GLU A O 1
ATOM 1887 N N . GLU A 1 241 ? -4.076 -26.191 22.803 1.00 47.38 241 GLU A N 1
ATOM 1888 C CA . GLU A 1 241 ? -3.137 -25.080 22.992 1.00 47.38 241 GLU A CA 1
ATOM 1889 C C . GLU A 1 241 ? -2.871 -24.852 24.490 1.00 47.38 241 GLU A C 1
ATOM 1891 O O . GLU A 1 241 ? -1.714 -24.792 24.902 1.00 47.38 241 GLU A O 1
ATOM 1896 N N . GLU A 1 242 ? -3.907 -24.918 25.330 1.00 48.81 242 GLU A N 1
ATOM 1897 C CA . GLU A 1 242 ? -3.781 -24.899 26.790 1.00 48.81 242 GLU A CA 1
ATOM 1898 C C . GLU A 1 242 ? -3.036 -26.140 27.319 1.00 48.81 242 GLU A C 1
ATOM 1900 O O . GLU A 1 242 ? -2.151 -26.030 28.169 1.00 48.81 242 GLU A O 1
ATOM 1905 N N . LYS A 1 243 ? -3.298 -27.335 26.763 1.00 49.59 243 LYS A N 1
ATOM 1906 C CA . LYS A 1 243 ? -2.515 -28.551 27.066 1.00 49.59 243 LYS A CA 1
ATOM 1907 C C . LYS A 1 243 ? -1.049 -28.424 26.647 1.00 49.59 243 LYS A C 1
ATOM 1909 O O . LYS A 1 243 ? -0.176 -28.925 27.356 1.00 49.59 243 LYS A O 1
ATOM 1914 N N . ARG A 1 244 ? -0.753 -27.764 25.522 1.00 52.31 244 ARG A N 1
ATOM 1915 C CA . ARG A 1 244 ? 0.620 -27.499 25.056 1.00 52.31 244 ARG A CA 1
ATOM 1916 C C . ARG A 1 244 ? 1.340 -26.489 25.940 1.00 52.31 244 ARG A C 1
ATOM 1918 O O . ARG A 1 244 ? 2.493 -26.730 26.284 1.00 52.31 244 ARG A O 1
ATOM 1925 N N . GLU A 1 245 ? 0.679 -25.412 26.351 1.00 50.59 245 GLU A N 1
ATOM 1926 C CA . GLU A 1 245 ? 1.254 -24.432 27.277 1.00 50.59 245 GLU A CA 1
ATOM 1927 C C . GLU A 1 245 ? 1.457 -25.011 28.683 1.00 50.59 245 GLU A C 1
ATOM 1929 O O . GLU A 1 245 ? 2.498 -24.767 29.296 1.00 50.59 245 GLU A O 1
ATOM 1934 N N . ARG A 1 246 ? 0.530 -25.849 29.172 1.00 51.88 246 ARG A N 1
ATOM 1935 C CA . ARG A 1 246 ? 0.694 -26.608 30.425 1.00 51.88 246 ARG A CA 1
ATOM 1936 C C . ARG A 1 246 ? 1.864 -27.589 30.333 1.00 51.88 246 ARG A C 1
ATOM 1938 O O . ARG A 1 246 ? 2.714 -27.591 31.219 1.00 51.88 246 ARG A O 1
ATOM 1945 N N . LYS A 1 247 ? 1.985 -28.346 29.235 1.00 48.88 247 LYS A N 1
ATOM 1946 C CA . LYS A 1 247 ? 3.123 -29.251 28.993 1.00 48.88 247 LYS A CA 1
ATOM 1947 C C . LYS A 1 247 ? 4.458 -28.498 28.949 1.00 48.88 247 LYS A C 1
ATOM 1949 O O . LYS A 1 247 ? 5.427 -28.935 29.559 1.00 48.88 247 LYS A O 1
ATOM 1954 N N . TYR A 1 248 ? 4.480 -27.329 28.314 1.00 48.22 248 TYR A N 1
ATOM 1955 C CA . TYR A 1 248 ? 5.664 -26.474 28.232 1.00 48.22 248 TYR A CA 1
ATOM 1956 C C . TYR A 1 248 ? 6.043 -25.827 29.578 1.00 48.22 248 TYR A C 1
ATOM 1958 O O . TYR A 1 248 ? 7.221 -25.588 29.830 1.00 48.22 248 TYR A O 1
ATOM 1966 N N . LYS A 1 249 ? 5.073 -25.557 30.466 1.00 49.66 249 LYS A N 1
ATOM 1967 C CA . LYS A 1 249 ? 5.325 -25.085 31.842 1.00 49.66 249 LYS A CA 1
ATOM 1968 C C . LYS A 1 249 ? 5.834 -26.194 32.767 1.00 49.66 249 LYS A C 1
ATOM 1970 O O . LYS A 1 249 ? 6.681 -25.909 33.607 1.00 49.66 249 LYS A O 1
ATOM 1975 N N . ILE A 1 250 ? 5.355 -27.427 32.594 1.00 52.88 250 ILE A N 1
ATOM 1976 C CA . ILE A 1 250 ? 5.793 -28.601 33.366 1.00 52.88 250 ILE A CA 1
ATOM 1977 C C . ILE A 1 250 ? 7.216 -29.021 32.957 1.00 52.88 250 ILE A C 1
ATOM 1979 O O . ILE A 1 250 ? 8.050 -29.252 33.822 1.00 52.88 250 ILE A O 1
ATOM 1983 N N . GLU A 1 251 ? 7.545 -29.010 31.659 1.00 48.22 251 GLU A N 1
ATOM 1984 C CA . GLU A 1 251 ? 8.903 -29.308 31.154 1.00 48.22 251 GLU A CA 1
ATOM 1985 C C . GLU A 1 251 ? 9.959 -28.241 31.520 1.00 48.22 251 GLU A C 1
ATOM 1987 O O . GLU A 1 251 ? 11.152 -28.466 31.323 1.00 48.22 251 GLU A O 1
ATOM 1992 N N . LYS A 1 252 ? 9.550 -27.078 32.050 1.00 40.12 252 LYS A N 1
ATOM 1993 C CA . LYS A 1 252 ? 10.450 -25.978 32.446 1.00 40.12 252 LYS A CA 1
ATOM 1994 C C . LYS A 1 252 ? 10.615 -25.784 33.953 1.00 40.12 252 LYS A C 1
ATOM 1996 O O . LYS A 1 252 ? 11.314 -24.846 34.345 1.00 40.12 252 LYS A O 1
ATOM 2001 N N . GLN A 1 253 ? 10.022 -26.631 34.794 1.00 33.78 253 GLN A N 1
ATOM 2002 C CA . GLN A 1 253 ? 10.469 -26.709 36.184 1.00 33.78 253 GLN A CA 1
ATOM 2003 C C . GLN A 1 253 ? 11.791 -27.491 36.226 1.00 33.78 253 GLN A C 1
ATOM 2005 O O . GLN A 1 253 ? 11.885 -28.540 35.590 1.00 33.78 253 GLN A O 1
ATOM 2010 N N . PRO A 1 254 ? 12.840 -26.976 36.889 1.00 32.00 254 PRO A N 1
ATOM 2011 C CA . PRO A 1 254 ? 14.112 -27.679 36.957 1.00 32.00 254 PRO A CA 1
ATOM 2012 C C . PRO A 1 254 ? 13.912 -28.985 37.732 1.00 32.00 254 PRO A C 1
ATOM 2014 O O . PRO A 1 254 ? 13.369 -28.975 38.833 1.00 32.00 254 PRO A O 1
ATOM 2017 N N . SER A 1 255 ? 14.343 -30.101 37.149 1.00 32.56 255 SER A N 1
ATOM 2018 C CA . SER A 1 255 ? 14.474 -31.368 37.860 1.00 32.56 255 SER A CA 1
ATOM 2019 C C . SER A 1 255 ? 15.477 -31.196 39.002 1.00 32.56 255 SER A C 1
ATOM 2021 O O . SER A 1 255 ? 16.642 -30.873 38.755 1.00 32.56 255 SER A O 1
ATOM 2023 N N . GLU A 1 256 ? 15.034 -31.423 40.237 1.00 39.19 256 GLU A N 1
ATOM 2024 C CA . GLU A 1 256 ? 15.894 -31.668 41.398 1.00 39.19 256 GLU A CA 1
ATOM 2025 C C . GLU A 1 256 ? 16.598 -33.021 41.225 1.00 39.19 256 GLU A C 1
ATOM 2027 O O . GLU A 1 256 ? 16.243 -33.986 41.875 1.00 39.19 256 GLU A O 1
ATOM 2032 N N . ASP A 1 257 ? 17.540 -33.117 40.285 1.00 34.69 257 ASP A N 1
ATOM 2033 C CA . ASP A 1 257 ? 18.403 -34.291 40.087 1.00 34.69 257 ASP A CA 1
ATOM 2034 C C . ASP A 1 257 ? 19.640 -33.882 39.260 1.00 34.69 257 ASP A C 1
ATOM 2036 O O . ASP A 1 257 ? 19.895 -34.405 38.179 1.00 34.69 257 ASP A O 1
ATOM 2040 N N . SER A 1 258 ? 20.395 -32.874 39.720 1.00 34.66 258 SER A N 1
ATOM 2041 C CA . SER A 1 258 ? 21.794 -32.653 39.290 1.00 34.66 258 SER A CA 1
ATOM 2042 C C . SER A 1 258 ? 22.545 -31.616 40.147 1.00 34.66 258 SER A C 1
ATOM 2044 O O . SER A 1 258 ? 23.266 -30.773 39.608 1.00 34.66 258 SER A O 1
ATOM 2046 N N . VAL A 1 259 ? 22.375 -31.627 41.472 1.00 33.50 259 VAL A N 1
ATOM 2047 C CA . VAL A 1 259 ? 23.189 -30.795 42.383 1.00 33.50 259 VAL A CA 1
ATOM 2048 C C . VAL A 1 259 ? 23.971 -31.688 43.343 1.00 33.50 259 VAL A C 1
ATOM 2050 O O . VAL A 1 259 ? 23.838 -31.588 44.551 1.00 33.50 259 VAL A O 1
ATOM 2053 N N . ASP A 1 260 ? 24.804 -32.549 42.773 1.00 32.91 260 ASP A N 1
ATOM 2054 C CA . ASP A 1 260 ? 25.945 -33.178 43.436 1.00 32.91 260 ASP A CA 1
ATOM 2055 C C . ASP A 1 260 ? 27.101 -33.076 42.436 1.00 32.91 260 ASP A C 1
ATOM 2057 O O . ASP A 1 260 ? 27.226 -33.949 41.590 1.00 32.91 260 ASP A O 1
ATOM 2061 N N . ASP A 1 261 ? 27.833 -31.950 42.428 1.00 31.91 261 ASP A N 1
ATOM 2062 C CA . ASP A 1 261 ? 29.232 -31.882 41.929 1.00 31.91 261 ASP A CA 1
ATOM 2063 C C . ASP A 1 261 ? 29.884 -30.481 41.946 1.00 31.91 261 ASP A C 1
ATOM 2065 O O . ASP A 1 261 ? 31.043 -30.339 41.557 1.00 31.91 261 ASP A O 1
ATOM 2069 N N . VAL A 1 262 ? 29.230 -29.419 42.440 1.00 31.94 262 VAL A N 1
ATOM 2070 C CA . VAL A 1 262 ? 29.881 -28.090 42.530 1.00 31.94 262 VAL A CA 1
ATOM 2071 C C . VAL A 1 262 ? 29.635 -27.415 43.879 1.00 31.94 262 VAL A C 1
ATOM 2073 O O . VAL A 1 262 ? 29.068 -26.332 43.971 1.00 31.94 262 VAL A O 1
ATOM 2076 N N . ALA A 1 263 ? 30.071 -28.071 44.953 1.00 28.44 263 ALA A N 1
ATOM 2077 C CA . ALA A 1 263 ? 30.205 -27.457 46.273 1.00 28.44 263 ALA A CA 1
ATOM 2078 C C . ALA A 1 263 ? 31.461 -27.996 46.972 1.00 28.44 263 ALA A C 1
ATOM 2080 O O . ALA A 1 263 ? 31.399 -28.713 47.965 1.00 28.44 263 ALA A O 1
ATOM 2081 N N . ASN A 1 264 ? 32.623 -27.647 46.427 1.00 30.25 264 ASN A N 1
ATOM 2082 C CA . ASN A 1 264 ? 33.880 -27.652 47.161 1.00 30.25 264 ASN A CA 1
ATOM 2083 C C . ASN A 1 264 ? 34.526 -26.285 46.941 1.00 30.25 264 ASN A C 1
ATOM 2085 O O . ASN A 1 264 ? 34.527 -25.786 45.823 1.00 30.25 264 ASN A O 1
ATOM 2089 N N . GLU A 1 265 ? 35.053 -25.710 48.018 1.00 31.50 265 GLU A N 1
ATOM 2090 C CA . GLU A 1 265 ? 35.552 -24.332 48.132 1.00 31.50 265 GLU A CA 1
ATOM 2091 C C . GLU A 1 265 ? 34.467 -23.266 48.334 1.00 31.50 265 GLU A C 1
ATOM 2093 O O . GLU A 1 265 ? 34.115 -22.494 47.450 1.00 31.50 265 GLU A O 1
ATOM 2098 N N . LEU A 1 266 ? 33.967 -23.182 49.566 1.00 30.89 266 LEU A N 1
ATOM 2099 C CA . LEU A 1 266 ? 34.339 -22.094 50.478 1.00 30.89 266 LEU A CA 1
ATOM 2100 C C . LEU A 1 266 ? 33.758 -22.417 51.861 1.00 30.89 266 LEU A C 1
ATOM 2102 O O . LEU A 1 266 ? 32.584 -22.205 52.151 1.00 30.89 266 LEU A O 1
ATOM 2106 N N . GLN A 1 267 ? 34.614 -22.980 52.712 1.00 30.31 267 GLN A N 1
ATOM 2107 C CA . GLN A 1 267 ? 34.433 -22.917 54.155 1.00 30.31 267 GLN A CA 1
ATOM 2108 C C . GLN A 1 267 ? 34.557 -21.453 54.580 1.00 30.31 267 GLN A C 1
ATOM 2110 O O . GLN A 1 267 ? 35.601 -20.854 54.356 1.00 30.31 267 GLN A O 1
ATOM 2115 N N . ASP A 1 268 ? 33.524 -20.909 55.217 1.00 29.83 268 ASP A N 1
ATOM 2116 C CA . ASP A 1 268 ? 33.694 -20.177 56.472 1.00 29.83 268 ASP A CA 1
ATOM 2117 C C . ASP A 1 268 ? 32.338 -19.888 57.129 1.00 29.83 268 ASP A C 1
ATOM 2119 O O . ASP A 1 268 ? 31.408 -19.390 56.500 1.00 29.83 268 ASP A O 1
ATOM 2123 N N . GLY A 1 269 ? 32.253 -20.160 58.436 1.00 27.12 269 GLY A N 1
ATOM 2124 C CA . GLY A 1 269 ? 31.354 -19.401 59.309 1.00 27.12 269 GLY A CA 1
ATOM 2125 C C . GLY A 1 269 ? 30.045 -20.043 59.781 1.00 27.12 269 GLY A C 1
ATOM 2126 O O . GLY A 1 269 ? 28.989 -19.461 59.608 1.00 27.12 269 GLY A O 1
ATOM 2127 N N . CYS A 1 270 ? 30.154 -21.153 60.518 1.00 24.91 270 CYS A N 1
ATOM 2128 C CA . CYS A 1 270 ? 29.509 -21.357 61.830 1.00 24.91 270 CYS A CA 1
ATOM 2129 C C . CYS A 1 270 ? 27.959 -21.352 61.969 1.00 24.91 270 CYS A C 1
ATOM 2131 O O . CYS A 1 270 ? 27.352 -20.292 62.045 1.00 24.91 270 CYS A O 1
ATOM 2133 N N . ARG A 1 271 ? 27.421 -22.574 62.203 1.00 27.34 271 ARG A N 1
ATOM 2134 C CA . ARG A 1 271 ? 26.410 -23.033 63.209 1.00 27.34 271 ARG A CA 1
ATOM 2135 C C . ARG A 1 271 ? 25.098 -22.233 63.282 1.00 27.34 271 ARG A C 1
ATOM 2137 O O . ARG A 1 271 ? 25.127 -21.027 63.433 1.00 27.34 271 ARG A O 1
ATOM 2144 N N . ILE A 1 272 ? 23.904 -22.835 63.245 1.00 27.33 272 ILE A N 1
ATOM 2145 C CA . ILE A 1 272 ? 23.259 -23.768 64.205 1.00 27.33 272 ILE A CA 1
ATOM 2146 C C . ILE A 1 272 ? 22.133 -24.453 63.383 1.00 27.33 272 ILE A C 1
ATOM 2148 O O . ILE A 1 272 ? 21.408 -23.744 62.700 1.00 27.33 272 ILE A O 1
ATOM 2152 N N . GLY A 1 273 ? 22.005 -25.771 63.218 1.00 26.98 273 GLY A N 1
ATOM 2153 C CA . GLY A 1 273 ? 21.696 -26.799 64.214 1.00 26.98 273 GLY A CA 1
ATOM 2154 C C . GLY A 1 273 ? 20.374 -27.495 63.831 1.00 26.98 273 GLY A C 1
ATOM 2155 O O . GLY A 1 273 ? 19.316 -26.891 63.918 1.00 26.98 273 GLY A O 1
ATOM 2156 N N . GLU A 1 274 ? 20.500 -28.731 63.341 1.00 23.70 274 GLU A N 1
ATOM 2157 C CA . GLU A 1 274 ? 19.629 -29.907 63.534 1.00 23.70 274 GLU A CA 1
ATOM 2158 C C . GLU A 1 274 ? 18.104 -29.729 63.700 1.00 23.70 274 GLU A C 1
ATOM 2160 O O . GLU A 1 274 ? 17.628 -29.322 64.755 1.00 23.70 274 GLU A O 1
ATOM 2165 N N . ALA A 1 275 ? 17.342 -30.221 62.711 1.00 23.78 275 ALA A N 1
ATOM 2166 C CA . ALA A 1 275 ? 16.272 -31.216 62.904 1.00 23.78 275 ALA A CA 1
ATOM 2167 C C . ALA A 1 275 ? 15.706 -31.653 61.537 1.00 23.78 275 ALA A C 1
ATOM 2169 O O . ALA A 1 275 ? 14.674 -31.168 61.082 1.00 23.78 275 ALA A O 1
ATOM 2170 N N . ALA A 1 276 ? 16.395 -32.585 60.881 1.00 23.00 276 ALA A N 1
ATOM 2171 C CA . ALA A 1 276 ? 15.844 -33.377 59.789 1.00 23.00 276 ALA A CA 1
ATOM 2172 C C . ALA A 1 276 ? 15.871 -34.855 60.195 1.00 23.00 276 ALA A C 1
ATOM 2174 O O . ALA A 1 276 ? 16.793 -35.294 60.878 1.00 23.00 276 ALA A O 1
ATOM 2175 N N . ALA A 1 277 ? 14.878 -35.590 59.700 1.00 22.59 277 ALA A N 1
ATOM 2176 C CA . ALA A 1 277 ? 14.747 -37.045 59.712 1.00 22.59 277 ALA A CA 1
ATOM 2177 C C . ALA A 1 277 ? 14.194 -37.696 60.994 1.00 22.59 277 ALA A C 1
ATOM 2179 O O . ALA A 1 277 ? 14.910 -38.302 61.787 1.00 22.59 277 ALA A O 1
ATOM 2180 N N . ALA A 1 278 ? 12.863 -37.731 61.084 1.00 22.06 278 ALA A N 1
ATOM 2181 C CA . ALA A 1 278 ? 12.172 -38.943 61.509 1.00 22.06 278 ALA A CA 1
ATOM 2182 C C . ALA A 1 278 ? 10.813 -39.049 60.801 1.00 22.06 278 ALA A C 1
ATOM 2184 O O . ALA A 1 278 ? 10.064 -38.081 60.750 1.00 22.06 278 ALA A O 1
ATOM 2185 N N . ALA A 1 279 ? 10.519 -40.256 60.316 1.00 23.09 279 ALA A N 1
ATOM 2186 C CA . ALA A 1 279 ? 9.267 -40.712 59.708 1.00 23.09 279 ALA A CA 1
ATOM 2187 C C . ALA A 1 279 ? 9.027 -40.344 58.231 1.00 23.09 279 ALA A C 1
ATOM 2189 O O . ALA A 1 279 ? 8.064 -39.679 57.864 1.00 23.09 279 ALA A O 1
ATOM 2190 N N . ALA A 1 280 ? 9.857 -40.931 57.366 1.00 25.06 280 ALA A N 1
ATOM 2191 C CA . ALA A 1 280 ? 9.357 -41.463 56.105 1.00 25.06 280 ALA A CA 1
ATOM 2192 C C . ALA A 1 280 ? 8.362 -42.603 56.396 1.00 25.06 280 ALA A C 1
ATOM 2194 O O . ALA A 1 280 ? 8.685 -43.522 57.152 1.00 25.06 280 ALA A O 1
ATOM 2195 N N . GLY A 1 281 ? 7.181 -42.551 55.779 1.00 23.20 281 GLY A N 1
ATOM 2196 C CA . GLY A 1 281 ? 6.260 -43.685 55.726 1.00 23.20 281 GLY A CA 1
ATOM 2197 C C . GLY A 1 281 ? 4.786 -43.302 55.683 1.00 23.20 281 GLY A C 1
ATOM 2198 O O . GLY A 1 281 ? 4.122 -43.366 56.706 1.00 23.20 281 GLY A O 1
ATOM 2199 N N . SER A 1 282 ? 4.265 -42.964 54.503 1.00 23.38 282 SER A N 1
ATOM 2200 C CA . SER A 1 282 ? 3.049 -43.582 53.950 1.00 23.38 282 SER A CA 1
ATOM 2201 C C . SER A 1 282 ? 2.698 -42.906 52.634 1.00 23.38 282 SER A C 1
ATOM 2203 O O . SER A 1 282 ? 2.499 -41.697 52.568 1.00 23.38 282 SER A O 1
ATOM 2205 N N . ALA A 1 283 ? 2.605 -43.722 51.594 1.00 29.45 283 ALA A N 1
ATOM 2206 C CA . ALA A 1 283 ? 2.015 -43.358 50.327 1.00 29.45 283 ALA A CA 1
ATOM 2207 C C . ALA A 1 283 ? 0.535 -42.992 50.518 1.00 29.45 283 ALA A C 1
ATOM 2209 O O . ALA A 1 283 ? -0.220 -43.770 51.095 1.00 29.45 283 ALA A O 1
ATOM 2210 N N . HIS A 1 284 ? 0.148 -41.830 50.007 1.00 23.92 284 HIS A N 1
ATOM 2211 C CA . HIS A 1 284 ? -1.056 -41.645 49.206 1.00 23.92 284 HIS A CA 1
ATOM 2212 C C . HIS A 1 284 ? -0.869 -40.346 48.423 1.00 23.92 284 HIS A C 1
ATOM 2214 O O . HIS A 1 284 ? -0.891 -39.254 48.980 1.00 23.92 284 HIS A O 1
ATOM 2220 N N . SER A 1 285 ? -0.601 -40.489 47.127 1.00 26.02 285 SER A N 1
ATOM 2221 C CA . SER A 1 285 ? -0.797 -39.434 46.145 1.00 26.02 285 SER A CA 1
ATOM 2222 C C . SER A 1 285 ? -2.298 -39.167 46.076 1.00 26.02 285 SER A C 1
ATOM 2224 O O . SER A 1 285 ? -3.031 -39.906 45.417 1.00 26.02 285 SER A O 1
ATOM 2226 N N . GLU A 1 286 ? -2.761 -38.172 46.823 1.00 27.89 286 GLU A N 1
ATOM 2227 C CA . GLU A 1 286 ? -4.039 -37.535 46.544 1.00 27.89 286 GLU A CA 1
ATOM 2228 C C . GLU A 1 286 ? -3.857 -36.776 45.228 1.00 27.89 286 GLU A C 1
ATOM 2230 O O . GLU A 1 286 ? -3.237 -35.717 45.159 1.00 27.89 286 GLU A O 1
ATOM 2235 N N . GLU A 1 287 ? -4.306 -37.413 44.148 1.00 27.64 287 GLU A N 1
ATOM 2236 C CA . GLU A 1 287 ? -4.658 -36.733 42.912 1.00 27.64 287 GLU A CA 1
ATOM 2237 C C . GLU A 1 287 ? -5.775 -35.745 43.268 1.00 27.64 287 GLU A C 1
ATOM 2239 O O . GLU A 1 287 ? -6.945 -36.112 43.359 1.00 27.64 287 GLU A O 1
ATOM 2244 N N . GLU A 1 288 ? -5.415 -34.490 43.540 1.00 29.41 288 GLU A N 1
ATOM 2245 C CA . GLU A 1 288 ? -6.374 -33.393 43.473 1.00 29.41 288 GLU A CA 1
ATOM 2246 C C . GLU A 1 288 ? -6.799 -33.268 42.002 1.00 29.41 288 GLU A C 1
ATOM 2248 O O . GLU A 1 288 ? -6.131 -32.637 41.181 1.00 29.41 288 GLU A O 1
ATOM 2253 N N . GLU A 1 289 ? -7.894 -33.947 41.649 1.00 28.66 289 GLU A N 1
ATOM 2254 C CA . GLU A 1 289 ? -8.658 -33.682 40.434 1.00 28.66 289 GLU A CA 1
ATOM 2255 C C . GLU A 1 289 ? -9.131 -32.221 40.481 1.00 28.66 289 GLU A C 1
ATOM 2257 O O . GLU A 1 289 ? -10.176 -31.890 41.042 1.00 28.66 289 GLU A O 1
ATOM 2262 N N . GLU A 1 290 ? -8.333 -31.321 39.908 1.00 32.44 290 GLU A N 1
ATOM 2263 C CA . GLU A 1 290 ? -8.741 -29.950 39.620 1.00 32.44 290 GLU A CA 1
ATOM 2264 C C . GLU A 1 290 ? -9.811 -30.011 38.515 1.00 32.44 290 GLU A C 1
ATOM 2266 O O . GLU A 1 290 ? -9.520 -30.089 37.319 1.00 32.44 290 GLU A O 1
ATOM 2271 N N . GLU A 1 291 ? -11.069 -30.081 38.956 1.00 31.14 291 GLU A N 1
ATOM 2272 C CA . GLU A 1 291 ? -12.299 -30.092 38.166 1.00 31.14 291 GLU A CA 1
ATOM 2273 C C . GLU A 1 291 ? -12.245 -28.959 37.123 1.00 31.14 291 GLU A C 1
ATOM 2275 O O . GLU A 1 291 ? -12.422 -27.781 37.439 1.00 31.14 291 GLU A O 1
ATOM 2280 N N . THR A 1 292 ? -11.946 -29.290 35.861 1.00 33.47 292 THR A N 1
ATOM 2281 C CA . THR A 1 292 ? -11.964 -28.314 34.765 1.00 33.47 292 THR A CA 1
ATOM 2282 C C . THR A 1 292 ? -13.382 -27.771 34.652 1.00 33.47 292 THR A C 1
ATOM 2284 O O . THR A 1 292 ? -14.269 -28.498 34.205 1.00 33.47 292 THR A O 1
ATOM 2287 N N . ALA A 1 293 ? -13.597 -26.524 35.080 1.00 42.38 293 ALA A N 1
ATOM 2288 C CA . ALA A 1 293 ? -14.890 -25.857 35.026 1.00 42.38 293 ALA A CA 1
ATOM 2289 C C . ALA A 1 293 ? -15.412 -25.870 33.583 1.00 42.38 293 ALA A C 1
ATOM 2291 O O . ALA A 1 293 ? -14.954 -25.120 32.721 1.00 42.38 293 ALA A O 1
ATOM 2292 N N . GLU A 1 294 ? -16.346 -26.775 33.309 1.00 52.47 294 GLU A N 1
ATOM 2293 C CA . GLU A 1 294 ? -16.984 -26.910 3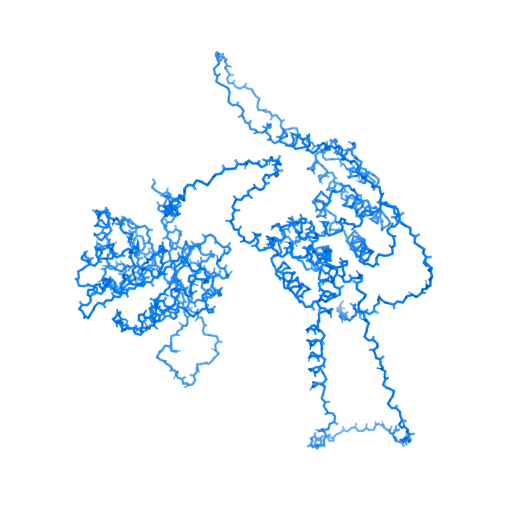2.011 1.00 52.47 294 GLU A CA 1
ATOM 2294 C C . GLU A 1 294 ? -17.770 -25.616 31.750 1.00 52.47 294 GLU A C 1
ATOM 2296 O O . GLU A 1 294 ? -18.722 -25.288 32.461 1.00 52.47 294 GLU A O 1
ATOM 2301 N N . THR A 1 295 ? -17.303 -24.804 30.798 1.00 63.09 295 THR A N 1
ATOM 2302 C CA . THR A 1 295 ? -17.925 -23.521 30.463 1.00 63.09 295 THR A CA 1
ATOM 2303 C C . THR A 1 295 ? -19.381 -23.763 30.068 1.00 63.09 295 THR A C 1
ATOM 2305 O O . THR A 1 295 ? -19.638 -24.484 29.107 1.00 63.09 295 THR A O 1
ATOM 2308 N N . SER A 1 296 ? -20.341 -23.168 30.788 1.00 75.88 296 SER A N 1
ATOM 2309 C CA . SER A 1 296 ? -21.764 -23.358 30.474 1.00 75.88 296 SER A CA 1
ATOM 2310 C C . SER A 1 296 ? -22.044 -22.979 29.008 1.00 75.88 296 SER A C 1
ATOM 2312 O O . SER A 1 296 ? -21.707 -21.862 28.596 1.00 75.88 296 SER A O 1
ATOM 2314 N N . PRO A 1 297 ? -22.697 -23.847 28.211 1.00 78.25 297 PRO A N 1
ATOM 2315 C CA . PRO A 1 297 ? -23.064 -23.533 26.830 1.00 78.25 297 PRO A CA 1
ATOM 2316 C C . PRO A 1 297 ? -23.883 -22.239 26.702 1.00 78.25 297 PRO A C 1
ATOM 2318 O O . PRO A 1 297 ? -23.796 -21.536 25.695 1.00 78.25 297 PRO A O 1
ATOM 2321 N N . GLU A 1 298 ? -24.659 -21.878 27.725 1.00 81.12 298 GLU A N 1
ATOM 2322 C CA . GLU A 1 298 ? -25.453 -20.643 27.759 1.00 81.12 298 GLU A CA 1
ATOM 2323 C C . GLU A 1 298 ? -24.563 -19.395 27.822 1.00 81.12 298 GLU A C 1
ATOM 2325 O O . GLU A 1 298 ? -24.773 -18.439 27.070 1.00 81.12 298 GLU A O 1
ATOM 2330 N N . LEU A 1 299 ? -23.518 -19.441 28.656 1.00 84.69 299 LEU A N 1
ATOM 2331 C CA . LEU A 1 299 ? -22.508 -18.391 28.791 1.00 84.69 299 LEU A CA 1
ATOM 2332 C C . LEU A 1 299 ? -21.806 -18.143 27.451 1.00 84.69 299 LEU A C 1
ATOM 2334 O O . LEU A 1 299 ? -21.698 -17.009 26.980 1.00 84.69 299 LEU A O 1
ATOM 2338 N N . LEU A 1 300 ? -21.388 -19.231 26.802 1.00 85.56 300 LEU A N 1
ATOM 2339 C CA . LEU A 1 300 ? -20.742 -19.205 25.496 1.00 85.56 300 LEU A CA 1
ATOM 2340 C C . LEU A 1 300 ? -21.637 -18.560 24.426 1.00 85.56 300 LEU A C 1
ATOM 2342 O O . LEU A 1 300 ? -21.187 -17.695 23.667 1.00 85.56 300 LEU A O 1
ATOM 2346 N N . ASN A 1 301 ? -22.912 -18.954 24.372 1.00 85.81 301 ASN A N 1
ATOM 2347 C CA . ASN A 1 301 ? -23.875 -18.423 23.407 1.00 85.81 301 ASN A CA 1
ATOM 2348 C C . ASN A 1 301 ? -24.161 -16.929 23.626 1.00 85.81 301 ASN A C 1
ATOM 2350 O O . ASN A 1 301 ? -24.275 -16.178 22.650 1.00 85.81 301 ASN A O 1
ATOM 2354 N N . ARG A 1 302 ? -24.218 -16.472 24.883 1.00 86.25 302 ARG A N 1
ATOM 2355 C CA . ARG A 1 302 ? -24.375 -15.048 25.216 1.00 86.25 302 ARG A CA 1
ATOM 2356 C C . ARG A 1 302 ? -23.149 -14.230 24.820 1.00 86.25 302 ARG A C 1
ATOM 2358 O O . ARG A 1 302 ? -23.319 -13.231 24.127 1.00 86.25 302 ARG A O 1
ATOM 2365 N N . CYS A 1 303 ? -21.930 -14.682 25.131 1.00 88.69 303 CYS A N 1
ATOM 2366 C CA . CYS A 1 303 ? -20.691 -14.020 24.693 1.00 88.69 303 CYS A CA 1
ATOM 2367 C C . CYS A 1 303 ? -20.600 -13.919 23.160 1.00 88.69 303 CYS A C 1
ATOM 2369 O O . CYS A 1 303 ? -20.299 -12.856 22.616 1.00 88.69 303 CYS A O 1
ATOM 2371 N N . CYS A 1 304 ? -20.930 -14.996 22.441 1.00 88.00 304 CYS A N 1
ATOM 2372 C CA . CYS A 1 304 ? -20.977 -14.988 20.978 1.00 88.00 304 CYS A CA 1
ATOM 2373 C C . CYS A 1 304 ? -21.997 -13.977 20.431 1.00 88.00 304 CYS A C 1
ATOM 2375 O O . CYS A 1 304 ? -21.690 -13.211 19.516 1.00 88.00 304 CYS A O 1
ATOM 2377 N N . SER A 1 305 ? -23.201 -13.950 21.008 1.00 87.62 305 SER A N 1
ATOM 2378 C CA . SER A 1 305 ? -24.256 -13.006 20.621 1.00 87.62 305 SER A CA 1
ATOM 2379 C C . SER A 1 305 ? -23.850 -11.559 20.901 1.00 87.62 305 SER A C 1
ATOM 2381 O O . SER A 1 305 ? -24.092 -10.681 20.077 1.00 87.62 305 SER A O 1
ATOM 2383 N N . ALA A 1 306 ? -23.164 -11.319 22.020 1.00 88.31 306 ALA A N 1
ATOM 2384 C CA . ALA A 1 306 ? -22.637 -10.017 22.404 1.00 88.31 306 ALA A CA 1
ATOM 2385 C C . ALA A 1 306 ? -21.633 -9.484 21.383 1.00 88.31 306 ALA A C 1
ATOM 2387 O O . ALA A 1 306 ? -21.761 -8.361 20.899 1.00 88.31 306 ALA A O 1
ATOM 2388 N N . LEU A 1 307 ? -20.654 -10.312 21.009 1.00 91.06 307 LEU A N 1
ATOM 2389 C CA . LEU A 1 307 ? -19.646 -9.940 20.024 1.00 91.06 307 LEU A CA 1
ATOM 2390 C C . LEU A 1 307 ? -20.289 -9.684 18.653 1.00 91.06 307 LEU A C 1
ATOM 2392 O O . LEU A 1 307 ? -19.931 -8.717 17.980 1.00 91.06 307 LEU A O 1
ATOM 2396 N N . ALA A 1 308 ? -21.263 -10.507 18.250 1.00 88.50 308 ALA A N 1
ATOM 2397 C CA . ALA A 1 308 ? -22.001 -10.306 17.006 1.00 88.50 308 ALA A CA 1
ATOM 2398 C C . ALA A 1 308 ? -22.773 -8.973 17.007 1.00 88.50 308 ALA A C 1
ATOM 2400 O O . ALA A 1 308 ? -22.657 -8.215 16.043 1.00 88.50 308 ALA A O 1
ATOM 2401 N N . ALA A 1 309 ? -23.490 -8.663 18.093 1.00 88.12 309 ALA A N 1
ATOM 2402 C CA . ALA A 1 309 ? -24.265 -7.432 18.253 1.00 88.12 309 ALA A CA 1
ATOM 2403 C C . ALA A 1 309 ? -23.378 -6.177 18.306 1.00 88.12 309 ALA A C 1
ATOM 2405 O O . ALA A 1 309 ? -23.689 -5.160 17.682 1.00 88.12 309 ALA A O 1
ATOM 2406 N N . LEU A 1 310 ? -22.231 -6.247 18.992 1.00 91.12 310 LEU A N 1
ATOM 2407 C CA . LEU A 1 310 ? -21.245 -5.163 19.030 1.00 91.12 310 LEU A CA 1
ATOM 2408 C C . LEU A 1 310 ? -20.783 -4.821 17.607 1.00 91.12 310 LEU A C 1
ATOM 2410 O O . LEU A 1 310 ? -20.796 -3.659 17.196 1.00 91.12 310 LEU A O 1
ATOM 2414 N N . CYS A 1 311 ? -20.448 -5.845 16.826 1.00 88.56 311 CYS A N 1
ATOM 2415 C CA . CYS A 1 311 ? -20.059 -5.717 15.427 1.00 88.56 311 CYS A CA 1
ATOM 2416 C C . CYS A 1 311 ? -21.174 -5.148 14.546 1.00 88.56 311 CYS A C 1
ATOM 2418 O O . CYS A 1 311 ? -20.925 -4.237 13.755 1.00 88.56 311 CYS A O 1
ATOM 2420 N N . GLU A 1 312 ? -22.399 -5.638 14.697 1.00 86.94 312 GLU A N 1
ATOM 2421 C CA . GLU A 1 312 ? -23.547 -5.159 13.929 1.00 86.94 312 GLU A CA 1
ATOM 2422 C C . GLU A 1 312 ? -23.888 -3.691 14.227 1.00 86.94 312 GLU A C 1
ATOM 2424 O O . GLU A 1 312 ? -24.231 -2.948 13.305 1.00 86.94 312 GLU A O 1
ATOM 2429 N N . SER A 1 313 ? -23.729 -3.250 15.479 1.00 85.31 313 SER A N 1
ATOM 2430 C CA . SER A 1 313 ? -24.041 -1.875 15.892 1.00 85.31 313 SER A CA 1
ATOM 2431 C C . SER A 1 313 ? -23.062 -0.826 15.351 1.00 85.31 313 SER A C 1
ATOM 2433 O O . SER A 1 313 ? -23.477 0.249 14.921 1.00 85.31 313 SER A O 1
ATOM 2435 N N . GLN A 1 314 ? -21.759 -1.119 15.357 1.00 84.75 314 GLN A N 1
ATOM 2436 C CA . GLN A 1 314 ? -20.718 -0.131 15.045 1.00 84.75 314 GLN A CA 1
ATOM 2437 C C . GLN A 1 314 ? -20.184 -0.265 13.623 1.00 84.75 314 GLN A C 1
ATOM 2439 O O . GLN A 1 314 ? -19.661 0.691 13.043 1.00 84.75 314 GLN A O 1
ATOM 2444 N N . GLN A 1 315 ? -20.324 -1.455 13.047 1.00 87.38 315 GLN A N 1
ATOM 2445 C CA . GLN A 1 315 ? -19.946 -1.771 11.683 1.00 87.38 315 GLN A CA 1
ATOM 2446 C C . GLN A 1 315 ? -18.533 -1.278 11.334 1.00 87.38 315 GLN A C 1
ATOM 2448 O O . GLN A 1 315 ? -17.567 -1.463 12.078 1.00 87.38 315 GLN A O 1
ATOM 2453 N N . ARG A 1 316 ? -18.409 -0.575 10.205 1.00 82.19 316 ARG A N 1
ATOM 2454 C CA . ARG A 1 316 ? -17.153 -0.010 9.716 1.00 82.19 316 ARG A CA 1
ATOM 2455 C C . ARG A 1 316 ? -16.490 0.954 10.707 1.00 82.19 316 ARG A C 1
ATOM 2457 O O . ARG A 1 316 ? -15.267 1.074 10.669 1.00 82.19 316 ARG A O 1
ATOM 2464 N N . SER A 1 317 ? -17.245 1.625 11.578 1.00 84.75 317 SER A N 1
ATOM 2465 C CA . SER A 1 317 ? -16.671 2.532 12.582 1.00 84.75 317 SER A CA 1
ATOM 2466 C C . SER A 1 317 ? -15.766 1.780 13.556 1.00 84.75 317 SER A C 1
ATOM 2468 O O . SER A 1 317 ? -14.683 2.269 13.864 1.00 84.75 317 SER A O 1
ATOM 2470 N N . LEU A 1 318 ? -16.145 0.559 13.945 1.00 85.50 318 LEU A N 1
ATOM 2471 C CA . LEU A 1 318 ? -15.325 -0.293 14.808 1.00 85.50 318 LEU A CA 1
ATOM 2472 C C . LEU A 1 318 ? -14.001 -0.657 14.142 1.00 85.50 318 LEU A C 1
ATOM 2474 O O . LEU A 1 318 ? -12.950 -0.551 14.763 1.00 85.50 318 LEU A O 1
ATOM 2478 N N . TRP A 1 319 ? -14.042 -1.010 12.856 1.00 84.06 319 TRP A N 1
ATOM 2479 C CA . TRP A 1 319 ? -12.838 -1.330 12.090 1.00 84.06 319 TRP A CA 1
ATOM 2480 C C . TRP A 1 319 ? -11.908 -0.123 11.909 1.00 84.06 319 TRP A C 1
ATOM 2482 O O . TRP A 1 319 ? -10.692 -0.268 12.007 1.00 84.06 319 TRP A O 1
ATOM 2492 N N . LEU A 1 320 ? -12.464 1.070 11.672 1.00 82.12 320 LEU A N 1
ATOM 2493 C CA . LEU A 1 320 ? -11.678 2.300 11.541 1.00 82.12 320 LEU A CA 1
ATOM 2494 C C . LEU A 1 320 ? -11.040 2.726 12.867 1.00 82.12 320 LEU A C 1
ATOM 2496 O O . LEU A 1 320 ? -9.908 3.203 12.868 1.00 82.12 320 LEU A O 1
ATOM 2500 N N . SER A 1 321 ? -11.766 2.572 13.975 1.00 83.00 321 SER A N 1
ATOM 2501 C CA . SER A 1 321 ? -11.309 3.011 15.293 1.00 83.00 321 SER A CA 1
ATOM 2502 C C . SER A 1 321 ? -10.394 1.990 15.976 1.00 83.00 321 SER A C 1
ATOM 2504 O O . SER A 1 321 ? -9.464 2.389 16.672 1.00 83.00 321 SER A O 1
ATOM 2506 N N . ARG A 1 322 ? -10.641 0.683 15.796 1.00 86.25 322 ARG A N 1
ATOM 2507 C CA . ARG A 1 322 ? -9.957 -0.420 16.499 1.00 86.25 322 ARG A CA 1
ATOM 2508 C C . ARG A 1 322 ? -9.698 -1.625 15.571 1.00 86.25 322 ARG A C 1
ATOM 2510 O O . ARG A 1 322 ? -10.289 -2.688 15.762 1.00 86.25 322 ARG A O 1
ATOM 2517 N N . PRO A 1 323 ? -8.805 -1.507 14.571 1.00 83.88 323 PRO A N 1
ATOM 2518 C CA . PRO A 1 323 ? -8.574 -2.573 13.593 1.00 83.88 323 PRO A CA 1
ATOM 2519 C C . PRO A 1 323 ? -7.990 -3.861 14.198 1.00 83.88 323 PRO A C 1
ATOM 2521 O O . PRO A 1 323 ? -8.325 -4.942 13.725 1.00 83.88 323 PRO A O 1
ATOM 2524 N N . GLU A 1 324 ? -7.151 -3.762 15.235 1.00 85.06 324 GLU A N 1
ATOM 2525 C CA . GLU A 1 324 ? -6.549 -4.926 15.912 1.00 85.06 324 GLU A CA 1
ATOM 2526 C C . GLU A 1 324 ? -7.606 -5.759 16.648 1.00 85.06 324 GLU A C 1
ATOM 2528 O O . GLU A 1 324 ? -7.690 -6.967 16.443 1.00 85.06 324 GLU A O 1
ATOM 2533 N N . LEU A 1 325 ? -8.498 -5.097 17.395 1.00 87.00 325 LEU A N 1
ATOM 2534 C CA . LEU A 1 325 ? -9.625 -5.753 18.061 1.00 87.00 325 LEU A CA 1
ATOM 2535 C C . LEU A 1 325 ? -10.529 -6.474 17.054 1.00 87.00 325 LEU A C 1
ATOM 2537 O O . LEU A 1 325 ? -10.927 -7.611 17.281 1.00 87.00 325 LEU A O 1
ATOM 2541 N N . VAL A 1 326 ? -10.823 -5.837 15.914 1.00 87.75 326 VAL A N 1
ATOM 2542 C CA . VAL A 1 326 ? -11.645 -6.449 14.860 1.00 87.75 326 VAL A CA 1
ATOM 2543 C C . VAL A 1 326 ? -10.957 -7.662 14.227 1.00 87.75 326 VAL A C 1
ATOM 2545 O O . VAL A 1 326 ? -11.639 -8.637 13.920 1.00 87.75 326 VAL A O 1
ATOM 2548 N N . ASP A 1 327 ? -9.632 -7.647 14.052 1.00 85.50 327 ASP A N 1
ATOM 2549 C CA . ASP A 1 327 ? -8.881 -8.809 13.551 1.00 85.50 327 ASP A CA 1
ATOM 2550 C C . ASP A 1 327 ? -8.942 -9.988 14.534 1.00 85.50 327 ASP A C 1
ATOM 2552 O O . ASP A 1 327 ? -9.149 -11.137 14.135 1.00 85.50 327 ASP A O 1
ATOM 2556 N N . ASP A 1 328 ? -8.838 -9.715 15.832 1.00 86.38 328 ASP A N 1
ATOM 2557 C CA . ASP A 1 328 ? -8.935 -10.759 16.848 1.00 86.38 328 ASP A CA 1
ATOM 2558 C C . ASP A 1 328 ? -10.368 -11.297 16.980 1.00 86.38 328 ASP A C 1
ATOM 2560 O O . ASP A 1 328 ? -10.559 -12.515 17.070 1.00 86.38 328 ASP A O 1
ATOM 2564 N N . MET A 1 329 ? 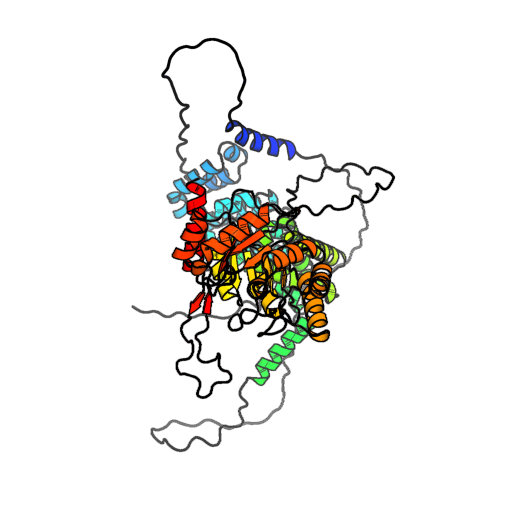-11.389 -10.435 16.881 1.00 89.44 329 MET A N 1
ATOM 2565 C CA . MET A 1 329 ? -12.792 -10.858 16.774 1.00 89.44 329 MET A CA 1
ATOM 2566 C C . MET A 1 329 ? -13.019 -11.714 15.522 1.00 89.44 329 MET A C 1
ATOM 2568 O O . MET A 1 329 ? -13.685 -12.744 15.591 1.00 89.44 329 MET A O 1
ATOM 2572 N N . TYR A 1 330 ? -12.414 -11.358 14.386 1.00 87.06 330 TYR A N 1
ATOM 2573 C CA . TYR A 1 330 ? -12.513 -12.127 13.145 1.00 87.06 330 TYR A CA 1
ATOM 2574 C C . TYR A 1 330 ? -11.921 -13.538 13.283 1.00 87.06 330 TYR A C 1
ATOM 2576 O O . TYR A 1 330 ? -12.537 -14.522 12.856 1.00 87.06 330 TYR A O 1
ATOM 2584 N N . LYS A 1 331 ? -10.744 -13.669 13.914 1.00 85.94 331 LYS A N 1
ATOM 2585 C CA . LYS A 1 331 ? -10.133 -14.976 14.227 1.00 85.94 331 LYS A CA 1
ATOM 2586 C C . LYS A 1 331 ? -11.006 -15.778 15.190 1.00 85.94 331 LYS A C 1
ATOM 2588 O O . LYS A 1 331 ? -11.215 -16.972 14.966 1.00 85.94 331 LYS A O 1
ATOM 2593 N N . CYS A 1 332 ? -11.528 -15.118 16.223 1.00 86.50 332 CYS A N 1
ATOM 2594 C CA . CYS A 1 332 ? -12.438 -15.699 17.205 1.00 86.50 332 CYS A CA 1
ATOM 2595 C C . CYS A 1 332 ? -13.696 -16.265 16.520 1.00 86.50 332 CYS A C 1
ATOM 2597 O O . CYS A 1 332 ? -13.999 -17.446 16.679 1.00 86.50 332 CYS A O 1
ATOM 2599 N N . PHE A 1 333 ? -14.354 -15.487 15.653 1.00 88.56 333 PHE A N 1
ATOM 2600 C CA . PHE A 1 333 ? -15.572 -15.899 14.942 1.00 88.56 333 PHE A CA 1
ATOM 2601 C C . PHE A 1 333 ? -15.316 -17.064 14.001 1.00 88.56 333 PHE A C 1
ATOM 2603 O O . PHE A 1 333 ? -16.086 -18.022 13.986 1.00 88.56 333 PHE A O 1
ATOM 2610 N N . LYS A 1 334 ? -14.214 -17.014 13.243 1.00 84.69 334 LYS A N 1
ATOM 2611 C CA . LYS A 1 334 ? -13.841 -18.109 12.345 1.00 84.69 334 LYS A CA 1
ATOM 2612 C C . LYS A 1 334 ? -13.749 -19.427 13.113 1.00 84.69 334 LYS A C 1
ATOM 2614 O O . LYS A 1 334 ? -14.349 -20.406 12.686 1.00 84.69 334 LYS A O 1
ATOM 2619 N N . ARG A 1 335 ? -13.041 -19.432 14.250 1.00 81.00 335 ARG A N 1
ATOM 2620 C CA . ARG A 1 335 ? -12.869 -20.620 15.103 1.00 81.00 335 ARG A CA 1
ATOM 2621 C C . ARG A 1 335 ? -14.195 -21.081 15.714 1.00 81.00 335 ARG A C 1
ATOM 2623 O O . ARG A 1 335 ? -14.507 -22.269 15.649 1.00 81.00 335 ARG A O 1
ATOM 2630 N N . ALA A 1 336 ? -14.986 -20.145 16.239 1.00 84.38 336 ALA A N 1
ATOM 2631 C CA . ALA A 1 336 ? -16.292 -20.412 16.835 1.00 84.38 336 ALA A CA 1
ATOM 2632 C C . ALA A 1 336 ? -17.255 -21.086 15.841 1.00 84.38 336 ALA A C 1
ATOM 2634 O O . ALA A 1 336 ? -17.894 -22.084 16.165 1.00 84.38 336 ALA A O 1
ATOM 2635 N N . ILE A 1 337 ? -17.315 -20.591 14.600 1.00 84.75 337 ILE A N 1
ATOM 2636 C CA . ILE A 1 337 ? -18.210 -21.119 13.561 1.00 84.75 337 ILE A CA 1
ATOM 2637 C C . ILE A 1 337 ? -17.774 -22.518 13.099 1.00 84.75 337 ILE A C 1
ATOM 2639 O O . ILE A 1 337 ? -18.629 -23.384 12.909 1.00 84.75 337 ILE A O 1
ATOM 2643 N N . THR A 1 338 ? -16.472 -22.752 12.893 1.00 79.19 338 THR A N 1
ATOM 2644 C CA . THR A 1 338 ? -15.985 -23.994 12.264 1.00 79.19 338 THR A CA 1
ATOM 2645 C C . THR A 1 338 ? -15.823 -25.159 13.232 1.00 79.19 338 THR A C 1
ATOM 2647 O O . THR A 1 338 ? -16.043 -26.300 12.831 1.00 79.19 338 THR A O 1
ATOM 2650 N N . HIS A 1 339 ? -15.426 -24.900 14.480 1.00 74.44 339 HIS A N 1
ATOM 2651 C CA . HIS A 1 339 ? -14.963 -25.957 15.389 1.00 74.44 339 HIS A CA 1
ATOM 2652 C C . HIS A 1 339 ? -15.836 -26.147 16.631 1.00 74.44 339 HIS A C 1
ATOM 2654 O O . HIS A 1 339 ? -15.788 -27.219 17.234 1.00 74.44 339 HIS A O 1
ATOM 2660 N N . ASN A 1 340 ? -16.657 -25.163 17.007 1.00 76.94 340 ASN A N 1
ATOM 2661 C CA . ASN A 1 340 ? -17.428 -25.233 18.243 1.00 76.94 340 ASN A CA 1
ATOM 2662 C C . ASN A 1 340 ? -18.822 -25.845 18.006 1.00 76.94 340 ASN A C 1
ATOM 2664 O O . ASN A 1 340 ? -19.609 -25.356 17.190 1.00 76.94 340 ASN A O 1
ATOM 2668 N N . ARG A 1 341 ? -19.133 -26.954 18.687 1.00 74.06 341 ARG A N 1
ATOM 2669 C CA . ARG A 1 341 ? -20.410 -27.681 18.541 1.00 74.06 341 ARG A CA 1
ATOM 2670 C C . ARG A 1 341 ? -21.484 -27.221 19.529 1.00 74.06 341 ARG A C 1
ATOM 2672 O O . ARG A 1 341 ? -22.648 -27.515 19.288 1.00 74.06 341 ARG A O 1
ATOM 2679 N N . GLU A 1 342 ? -21.103 -26.482 20.566 1.00 79.44 342 GLU A N 1
ATOM 2680 C CA . GLU A 1 342 ? -21.975 -26.066 21.676 1.00 79.44 342 GLU A CA 1
ATOM 2681 C C . GLU A 1 342 ? -22.699 -24.734 21.404 1.00 79.44 342 GLU A C 1
ATOM 2683 O O . GLU A 1 342 ? -23.639 -24.366 22.107 1.00 79.44 342 GLU A O 1
ATOM 2688 N N . ILE A 1 343 ? -22.300 -24.016 20.348 1.00 83.50 343 ILE A N 1
ATOM 2689 C CA . ILE A 1 343 ? -22.960 -22.777 19.918 1.00 83.50 343 ILE A CA 1
ATOM 2690 C C . ILE A 1 343 ? -24.246 -23.109 19.146 1.00 83.50 343 ILE A C 1
ATOM 2692 O O . ILE A 1 343 ? -24.215 -23.866 18.168 1.00 83.50 343 ILE A O 1
ATOM 2696 N N . ASP A 1 344 ? -25.352 -22.485 19.551 1.00 84.94 344 ASP A N 1
ATOM 2697 C CA . ASP A 1 344 ? -26.665 -22.583 18.917 1.00 84.94 344 ASP A CA 1
ATOM 2698 C C . ASP A 1 344 ? -26.620 -22.130 17.446 1.00 84.94 344 ASP A C 1
ATOM 2700 O O . ASP A 1 344 ? -25.862 -21.240 17.044 1.00 84.94 344 ASP A O 1
ATOM 2704 N N . GLY A 1 345 ? -27.471 -22.735 16.618 1.00 80.06 345 GLY A N 1
ATOM 2705 C CA . GLY A 1 345 ? -27.563 -22.459 15.189 1.00 80.06 345 GLY A CA 1
ATOM 2706 C C . GLY A 1 345 ? -27.893 -20.999 14.883 1.00 80.06 345 GLY A C 1
ATOM 2707 O O . GLY A 1 345 ? -27.311 -20.432 13.956 1.00 80.06 345 GLY A O 1
ATOM 2708 N N . ASN A 1 346 ? -28.762 -20.362 15.676 1.00 82.81 346 ASN A N 1
ATOM 2709 C CA . ASN A 1 346 ? -29.103 -18.948 15.488 1.00 82.81 346 ASN A CA 1
ATOM 2710 C C . ASN A 1 346 ? -27.897 -18.040 15.757 1.00 82.81 346 ASN A C 1
ATOM 2712 O O . ASN A 1 346 ? -27.600 -17.148 14.964 1.00 82.81 346 ASN A O 1
ATOM 2716 N N . VAL A 1 347 ? -27.152 -18.317 16.828 1.00 85.88 347 VAL A N 1
ATOM 2717 C CA . VAL A 1 347 ? -25.952 -17.559 17.206 1.00 85.88 347 VAL A CA 1
ATOM 2718 C C . VAL A 1 347 ? -24.840 -17.752 16.173 1.00 85.88 347 VAL A C 1
ATOM 2720 O O . VAL A 1 347 ? -24.209 -16.779 15.761 1.00 85.88 347 VAL A O 1
ATOM 2723 N N . LYS A 1 348 ? -24.650 -18.974 15.658 1.00 86.44 348 LYS A N 1
ATOM 2724 C CA . LYS A 1 348 ? -23.740 -19.235 14.529 1.00 86.44 348 LYS A CA 1
ATOM 2725 C C . LYS A 1 348 ? -24.127 -18.461 13.274 1.00 86.44 348 LYS A C 1
ATOM 2727 O O . LYS A 1 348 ? -23.240 -17.956 12.589 1.00 86.44 348 LYS A O 1
ATOM 2732 N N . CYS A 1 349 ? -25.422 -18.351 12.969 1.00 84.38 349 CYS A N 1
ATOM 2733 C CA . CYS A 1 349 ? -25.892 -17.549 11.839 1.00 84.38 349 CYS A CA 1
ATOM 2734 C C . CYS A 1 349 ? -25.556 -16.066 12.033 1.00 84.38 349 CYS A C 1
ATOM 2736 O O . CYS A 1 349 ? -25.031 -15.449 11.107 1.00 84.38 349 CYS A O 1
ATOM 2738 N N . SER A 1 350 ? -25.780 -15.513 13.229 1.00 85.19 350 SER A N 1
ATOM 2739 C CA . SER A 1 350 ? -25.415 -14.128 13.555 1.00 85.19 350 SER A CA 1
ATOM 2740 C C . SER A 1 350 ? -23.906 -13.892 13.467 1.00 85.19 350 SER A C 1
ATOM 2742 O O . SER A 1 350 ? -23.470 -12.920 12.854 1.00 85.19 350 SER A O 1
ATOM 2744 N N . LEU A 1 351 ? -23.089 -14.810 13.994 1.00 88.56 351 LEU A N 1
ATOM 2745 C CA . LEU A 1 351 ? -21.631 -14.742 13.873 1.00 88.56 351 LEU A CA 1
ATOM 2746 C C . LEU A 1 351 ? -21.172 -14.820 12.415 1.00 88.56 351 LEU A C 1
ATOM 2748 O O . LEU A 1 351 ? -20.298 -14.056 12.015 1.00 88.56 351 LEU A O 1
ATOM 2752 N N . LEU A 1 352 ? -21.759 -15.711 11.610 1.00 88.06 352 LEU A N 1
ATOM 2753 C CA . LEU A 1 352 ? -21.443 -15.835 10.188 1.00 88.06 352 LEU A CA 1
ATOM 2754 C C . LEU A 1 352 ? -21.836 -14.571 9.419 1.00 88.06 352 LEU A C 1
ATOM 2756 O O . LEU A 1 352 ? -21.066 -14.104 8.582 1.00 88.06 352 LEU A O 1
ATOM 2760 N N . HIS A 1 353 ? -22.996 -13.989 9.725 1.00 85.69 353 HIS A N 1
ATOM 2761 C CA . HIS A 1 353 ? -23.427 -12.722 9.145 1.00 85.69 353 HIS A CA 1
ATOM 2762 C C . HIS A 1 353 ? -22.437 -11.601 9.484 1.00 85.69 353 HIS A C 1
ATOM 2764 O O . HIS A 1 353 ? -21.923 -10.950 8.574 1.00 85.69 353 HIS A O 1
ATOM 2770 N N . SER A 1 354 ? -22.071 -11.446 10.759 1.00 86.50 354 SER A N 1
ATOM 2771 C CA . SER A 1 354 ? -21.061 -10.471 11.182 1.00 86.50 354 SER A CA 1
ATOM 2772 C C . SER A 1 354 ? -19.693 -10.743 10.546 1.00 86.50 354 SER A C 1
ATOM 2774 O O . SER A 1 354 ? -19.043 -9.812 10.084 1.00 86.50 354 SER A O 1
ATOM 2776 N N . TYR A 1 355 ? -19.279 -12.005 10.413 1.00 87.44 355 TYR A N 1
ATOM 2777 C CA . TYR A 1 355 ? -18.043 -12.409 9.734 1.00 87.44 355 TYR A CA 1
ATOM 2778 C C . TYR A 1 355 ? -18.029 -12.032 8.242 1.00 87.44 355 TYR A C 1
ATOM 2780 O O . TYR A 1 355 ? -17.014 -11.578 7.704 1.00 87.44 355 TYR A O 1
ATOM 2788 N N . MET A 1 356 ? -19.163 -12.189 7.555 1.00 84.31 356 MET A N 1
ATOM 2789 C CA . MET A 1 356 ? -19.326 -11.751 6.169 1.00 84.31 356 MET A CA 1
ATOM 2790 C C . MET A 1 356 ? -19.300 -10.222 6.063 1.00 84.31 356 MET A C 1
ATOM 2792 O O . MET A 1 356 ? -18.569 -9.690 5.228 1.00 84.31 356 MET A O 1
ATOM 2796 N N . LEU A 1 357 ? -20.018 -9.517 6.941 1.00 81.94 357 LEU A N 1
ATOM 2797 C CA . LEU A 1 357 ? -20.046 -8.052 6.975 1.00 81.94 357 LEU A CA 1
ATOM 2798 C C . LEU A 1 357 ? -18.669 -7.447 7.276 1.00 81.94 357 LEU A C 1
ATOM 2800 O O . LEU A 1 357 ? -18.264 -6.493 6.614 1.00 81.94 357 LEU A O 1
ATOM 2804 N N . MET A 1 358 ? -17.904 -8.029 8.202 1.00 82.25 358 MET A N 1
ATOM 2805 C CA . MET A 1 358 ? -16.529 -7.609 8.502 1.00 82.25 358 MET A CA 1
ATOM 2806 C C . MET A 1 358 ? -15.639 -7.616 7.252 1.00 82.25 358 MET A C 1
ATOM 2808 O O . MET A 1 358 ? -14.851 -6.692 7.037 1.00 82.25 358 MET A O 1
ATOM 2812 N N . ASN A 1 359 ? -15.800 -8.614 6.377 1.00 71.06 359 ASN A N 1
ATOM 2813 C CA . ASN A 1 359 ? -15.081 -8.678 5.104 1.00 71.06 359 ASN A CA 1
ATOM 2814 C C . ASN A 1 359 ? -15.492 -7.560 4.131 1.00 71.06 359 ASN A C 1
ATOM 2816 O O . ASN A 1 359 ? -14.692 -7.153 3.284 1.00 71.06 359 ASN A O 1
ATOM 2820 N N . GLU A 1 360 ? -16.708 -7.033 4.252 1.00 74.44 360 GLU A N 1
ATOM 2821 C CA . GLU A 1 360 ? -17.196 -5.903 3.461 1.00 74.44 360 GLU A CA 1
ATOM 2822 C C . GLU A 1 360 ? -16.736 -4.552 4.016 1.00 74.44 360 GLU A C 1
ATOM 2824 O O . GLU A 1 360 ? -16.445 -3.652 3.227 1.00 74.44 360 GLU A O 1
ATOM 2829 N N . TRP A 1 361 ? -16.564 -4.412 5.336 1.00 71.62 361 TRP A N 1
ATOM 2830 C CA . TRP A 1 361 ? -16.078 -3.168 5.960 1.00 71.62 361 TRP A CA 1
ATOM 2831 C C . TRP A 1 361 ? -14.678 -2.761 5.485 1.00 71.62 361 TRP A C 1
ATOM 2833 O O . TRP A 1 361 ? -14.340 -1.575 5.483 1.00 71.62 361 TRP A O 1
ATOM 2843 N N . THR A 1 362 ? -13.887 -3.734 5.024 1.00 58.47 362 THR A N 1
ATOM 2844 C CA . THR A 1 362 ? -12.538 -3.532 4.473 1.00 58.47 362 THR A CA 1
ATOM 2845 C C . THR A 1 362 ? -12.521 -3.142 2.988 1.00 58.47 362 THR A C 1
ATOM 2847 O O . THR A 1 362 ? -11.467 -2.781 2.456 1.00 58.47 362 THR A O 1
ATOM 2850 N N . ARG A 1 363 ? -13.663 -3.211 2.286 1.00 49.12 363 ARG A N 1
ATOM 2851 C CA . ARG A 1 363 ? -13.766 -2.928 0.847 1.00 49.12 363 ARG A CA 1
ATOM 2852 C C . ARG A 1 363 ? -14.221 -1.487 0.627 1.00 49.12 363 ARG A C 1
ATOM 2854 O O . ARG A 1 363 ? -15.335 -1.109 0.971 1.00 49.12 363 ARG A O 1
ATOM 2861 N N . SER A 1 364 ? -13.383 -0.683 -0.028 1.00 39.44 364 SER A N 1
ATOM 2862 C CA . SER A 1 364 ? -13.758 0.650 -0.515 1.00 39.44 364 SER A CA 1
ATOM 2863 C C . SER A 1 364 ? -14.717 0.537 -1.706 1.00 39.44 364 SER A C 1
ATOM 2865 O O . SER A 1 364 ? -14.346 0.723 -2.861 1.00 39.44 364 SER A O 1
ATOM 2867 N N . LYS A 1 365 ? -15.978 0.196 -1.446 1.00 37.28 365 LYS A N 1
ATOM 2868 C CA . LYS A 1 365 ? -17.065 0.739 -2.255 1.00 37.28 365 LYS A CA 1
ATOM 2869 C C . LYS A 1 365 ? -17.584 1.930 -1.473 1.00 37.28 365 LYS A C 1
ATOM 2871 O O . LYS A 1 365 ? -18.121 1.769 -0.383 1.00 37.28 365 LYS A O 1
ATOM 2876 N N . ALA A 1 366 ? -17.389 3.129 -2.009 1.00 36.88 366 ALA A N 1
ATOM 2877 C CA . ALA A 1 366 ? -18.111 4.300 -1.549 1.00 36.88 366 ALA A CA 1
ATOM 2878 C C . ALA A 1 366 ? -19.607 4.064 -1.800 1.00 36.88 366 ALA A C 1
ATOM 2880 O O . ALA A 1 366 ? -20.141 4.381 -2.857 1.00 36.88 366 ALA A O 1
ATOM 2881 N N . VAL A 1 367 ? -20.269 3.453 -0.829 1.00 32.19 367 VAL A N 1
ATOM 2882 C CA . VAL A 1 367 ? -21.702 3.566 -0.637 1.00 32.19 367 VAL A CA 1
ATOM 2883 C C . VAL A 1 367 ? -21.830 4.222 0.722 1.00 32.19 367 VAL A C 1
ATOM 2885 O O . VAL A 1 367 ? -21.690 3.586 1.761 1.00 32.19 367 VAL A O 1
ATOM 2888 N N . THR A 1 368 ? -22.035 5.535 0.712 1.00 32.25 368 THR A N 1
ATOM 2889 C CA . THR A 1 368 ? -22.826 6.164 1.761 1.00 32.25 368 THR A CA 1
ATOM 2890 C C . THR A 1 368 ? -24.125 5.373 1.821 1.00 32.25 368 THR A C 1
ATOM 2892 O O . THR A 1 368 ? -24.935 5.422 0.894 1.00 32.25 368 THR A O 1
ATOM 2895 N N . THR A 1 369 ? -24.286 4.561 2.860 1.00 31.11 369 THR A N 1
ATOM 2896 C CA . THR A 1 369 ? -25.520 3.837 3.138 1.00 31.11 369 THR A CA 1
ATOM 2897 C C . THR A 1 369 ? -26.596 4.871 3.451 1.00 31.11 369 THR A C 1
ATOM 2899 O O . THR A 1 369 ? -26.835 5.254 4.591 1.00 31.11 369 THR A O 1
ATOM 2902 N N . LYS A 1 370 ? -27.252 5.379 2.402 1.00 29.61 370 LYS A N 1
ATOM 2903 C CA . LYS A 1 370 ? -28.618 5.878 2.541 1.00 29.61 370 LYS A CA 1
ATOM 2904 C C . LYS A 1 370 ? -29.468 4.702 3.038 1.00 29.61 370 LYS A C 1
ATOM 2906 O O . LYS A 1 370 ? -29.281 3.594 2.528 1.00 29.61 370 LYS A O 1
ATOM 2911 N N . PRO A 1 371 ? -30.387 4.918 3.993 1.00 29.28 371 PRO A N 1
ATOM 2912 C CA . PRO A 1 371 ? -31.238 3.849 4.489 1.00 29.28 371 PRO A CA 1
ATOM 2913 C C . PRO A 1 371 ? -31.997 3.215 3.320 1.00 29.28 371 PRO A C 1
ATOM 2915 O O . PRO A 1 371 ? -32.579 3.925 2.494 1.00 29.28 371 PRO A O 1
ATOM 2918 N N . LEU A 1 372 ? -31.949 1.884 3.245 1.00 28.02 372 LEU A N 1
ATOM 2919 C CA . LEU A 1 372 ? -32.658 1.075 2.259 1.00 28.02 372 LEU A CA 1
ATOM 2920 C C . LEU A 1 372 ? -34.155 1.391 2.320 1.00 28.02 372 LEU A C 1
ATOM 2922 O O . LEU A 1 372 ? -34.861 1.003 3.249 1.00 28.02 372 LEU A O 1
ATOM 2926 N N . ARG A 1 373 ? -34.643 2.096 1.299 1.00 27.80 373 ARG A N 1
ATOM 2927 C CA . ARG A 1 373 ? -36.067 2.161 0.985 1.00 27.80 373 ARG A CA 1
ATOM 2928 C C . ARG A 1 373 ? -36.424 0.809 0.366 1.00 27.80 373 ARG A C 1
ATOM 2930 O O . ARG A 1 373 ? -35.902 0.481 -0.697 1.00 27.80 373 ARG A O 1
ATOM 2937 N N . LEU A 1 374 ? -37.256 0.014 1.043 1.00 29.33 374 LEU A N 1
ATOM 2938 C CA . LEU A 1 374 ? -37.873 -1.164 0.432 1.00 29.33 374 LEU A CA 1
ATOM 2939 C C . LEU A 1 374 ? -38.716 -0.692 -0.759 1.00 29.33 374 LEU A C 1
ATOM 2941 O O . LEU A 1 374 ? -39.769 -0.088 -0.564 1.00 29.33 374 LEU A O 1
ATOM 2945 N N . GLU A 1 375 ? -38.271 -0.984 -1.976 1.00 29.89 375 GLU A N 1
ATOM 2946 C CA . GLU A 1 375 ? -39.154 -1.032 -3.138 1.00 29.89 375 GLU A CA 1
ATOM 2947 C C . GLU A 1 375 ? -39.246 -2.477 -3.640 1.00 29.89 375 GLU A C 1
ATOM 2949 O O . GLU A 1 375 ? -38.267 -3.223 -3.653 1.00 29.89 375 GLU A O 1
ATOM 2954 N N . ALA A 1 376 ? -40.478 -2.875 -3.960 1.00 30.78 376 ALA A N 1
ATOM 2955 C CA . ALA A 1 376 ? -40.884 -4.215 -4.370 1.00 30.78 376 ALA A CA 1
ATOM 2956 C C . ALA A 1 376 ? -40.196 -4.665 -5.683 1.00 30.78 376 ALA A C 1
ATOM 2958 O O . ALA A 1 376 ? -39.747 -3.823 -6.464 1.00 30.78 376 ALA A O 1
ATOM 2959 N N . PRO A 1 377 ? -40.101 -5.980 -5.963 1.00 29.72 377 PRO A N 1
ATOM 2960 C CA . PRO A 1 377 ? -39.226 -6.487 -7.015 1.00 29.72 377 PRO A CA 1
ATOM 2961 C C . PRO A 1 377 ? -39.829 -6.249 -8.409 1.00 29.72 377 PRO A C 1
ATOM 2963 O O . PRO A 1 377 ? -40.999 -6.582 -8.618 1.00 29.72 377 PRO A O 1
ATOM 2966 N N . PRO A 1 378 ? -39.064 -5.758 -9.405 1.00 32.12 378 PRO A N 1
ATOM 2967 C CA . PRO A 1 378 ? -39.535 -5.741 -10.775 1.00 32.12 378 PRO A CA 1
ATOM 2968 C C . PRO A 1 378 ? -39.167 -7.046 -11.484 1.00 32.12 378 PRO A C 1
ATOM 2970 O O . PRO A 1 378 ? -38.036 -7.532 -11.474 1.00 32.12 378 PRO A O 1
ATOM 2973 N N . THR A 1 379 ? -40.174 -7.598 -12.141 1.00 35.22 379 THR A N 1
ATOM 2974 C CA . THR A 1 379 ? -40.107 -8.746 -13.032 1.00 35.22 379 THR A CA 1
ATOM 2975 C C . THR A 1 379 ? -39.408 -8.420 -14.359 1.00 35.22 379 THR A C 1
ATOM 2977 O O . THR A 1 379 ? -39.750 -7.450 -15.032 1.00 35.22 379 THR A O 1
ATOM 2980 N N . SER A 1 380 ? -38.588 -9.371 -14.813 1.00 33.22 380 SER A N 1
ATOM 2981 C CA . SER A 1 380 ? -38.353 -9.772 -16.214 1.00 33.22 380 SER A CA 1
ATOM 2982 C C . SER A 1 380 ? -37.309 -9.052 -17.106 1.00 33.22 380 SER A C 1
ATOM 2984 O O . SER A 1 380 ? -37.398 -7.871 -17.425 1.00 33.22 380 SER A O 1
ATOM 2986 N N . LYS A 1 381 ? -36.439 -9.931 -17.643 1.00 30.72 381 LYS A N 1
ATOM 2987 C CA . LYS A 1 381 ? -35.570 -9.916 -18.844 1.00 30.72 381 LYS A CA 1
ATOM 2988 C C . LYS A 1 381 ? -34.117 -9.400 -18.719 1.00 30.72 381 LYS A C 1
ATOM 2990 O O . LYS A 1 381 ? -33.887 -8.300 -18.225 1.00 30.72 381 LYS A O 1
ATOM 2995 N N . PRO A 1 382 ? -33.126 -10.179 -19.216 1.00 29.28 382 PRO A N 1
ATOM 2996 C CA . PRO A 1 382 ? -31.711 -9.831 -19.132 1.00 29.28 382 PRO A CA 1
ATOM 2997 C C . PRO A 1 382 ? -31.343 -8.791 -20.200 1.00 29.28 382 PRO A C 1
ATOM 2999 O O . PRO A 1 382 ? -31.678 -8.945 -21.375 1.00 29.28 382 PRO A O 1
ATOM 3002 N N . ARG A 1 383 ? -30.638 -7.729 -19.797 1.00 28.38 383 ARG A N 1
ATOM 3003 C CA . ARG A 1 383 ? -29.976 -6.794 -20.722 1.00 28.38 383 ARG A CA 1
ATOM 3004 C C . ARG A 1 383 ? -28.582 -7.326 -21.089 1.00 28.38 383 ARG A C 1
ATOM 3006 O O . ARG A 1 383 ? -27.956 -7.974 -20.250 1.00 28.38 383 ARG A O 1
ATOM 3013 N N . PRO A 1 384 ? -28.093 -7.072 -22.317 1.00 30.77 384 PRO A N 1
ATOM 3014 C CA . PRO A 1 384 ? -26.817 -7.599 -22.785 1.00 30.77 384 PRO A CA 1
ATOM 3015 C C . PRO A 1 384 ? -25.653 -7.028 -21.969 1.00 30.77 384 PRO A C 1
ATOM 3017 O O . PRO A 1 384 ? -25.685 -5.874 -21.538 1.00 30.77 384 PRO A O 1
ATOM 3020 N N . LEU A 1 385 ? -24.636 -7.868 -21.767 1.00 31.14 385 LEU A N 1
ATOM 3021 C CA . LEU A 1 385 ? -23.397 -7.554 -21.064 1.00 31.14 385 LEU A CA 1
ATOM 3022 C C . LEU A 1 385 ? -22.761 -6.288 -21.652 1.00 31.14 385 LEU A C 1
ATOM 3024 O O . LEU A 1 385 ? -22.286 -6.282 -22.787 1.00 31.14 385 LEU A O 1
ATOM 3028 N N . LEU A 1 386 ? -22.748 -5.213 -20.861 1.00 28.62 386 LEU A N 1
ATOM 3029 C CA . LEU A 1 386 ? -21.948 -4.033 -21.151 1.00 28.62 386 LEU A CA 1
ATOM 3030 C C . LEU A 1 386 ? -20.475 -4.436 -21.048 1.00 28.62 386 LEU A C 1
ATOM 3032 O O . LEU A 1 386 ? -19.975 -4.756 -19.970 1.00 28.62 386 LEU A O 1
ATOM 3036 N N . VAL A 1 387 ? -19.795 -4.423 -22.191 1.00 29.62 387 VAL A N 1
ATOM 3037 C CA . VAL A 1 387 ? -18.340 -4.506 -22.290 1.00 29.62 387 VAL A CA 1
ATOM 3038 C C . VAL A 1 387 ? -17.747 -3.407 -21.409 1.00 29.62 387 VAL A C 1
ATOM 3040 O O . VAL A 1 387 ? -17.925 -2.217 -21.675 1.00 29.62 387 VAL A O 1
ATOM 3043 N N . PHE A 1 388 ? -17.062 -3.812 -20.341 1.00 27.94 388 PHE A N 1
ATOM 3044 C CA . PHE A 1 388 ? -16.288 -2.920 -19.488 1.00 27.94 388 PHE A CA 1
ATOM 3045 C C . PHE A 1 388 ? -15.168 -2.312 -20.344 1.00 27.94 388 PHE A C 1
ATOM 3047 O O . PHE A 1 388 ? -14.180 -2.976 -20.655 1.00 27.94 388 PHE A O 1
ATOM 3054 N N . LYS A 1 389 ? -15.313 -1.050 -20.759 1.00 26.94 389 LYS A N 1
ATOM 3055 C CA . LYS A 1 389 ? -14.150 -0.264 -21.180 1.00 26.94 389 LYS A CA 1
ATOM 3056 C C . LYS A 1 389 ? -13.322 0.015 -19.920 1.00 26.94 389 LYS A C 1
ATOM 3058 O O . LYS A 1 389 ? -13.904 0.468 -18.932 1.00 26.94 389 LYS A O 1
ATOM 3063 N N . PRO A 1 390 ? -12.003 -0.240 -19.918 1.00 29.06 390 PRO A N 1
ATOM 3064 C CA . PRO A 1 390 ? -11.164 0.126 -18.791 1.00 29.06 390 PRO A CA 1
ATOM 3065 C C . PRO A 1 390 ? -11.141 1.653 -18.722 1.00 29.06 390 PRO A C 1
ATOM 3067 O O . PRO A 1 390 ? -10.572 2.314 -19.587 1.00 29.06 390 PRO A O 1
ATOM 3070 N N . SER A 1 391 ? -11.811 2.224 -17.722 1.00 28.05 391 SER A N 1
ATOM 3071 C CA . SER A 1 391 ? -11.533 3.603 -17.342 1.00 28.05 391 SER A CA 1
ATOM 3072 C C . SER A 1 391 ? -10.166 3.590 -16.661 1.00 28.05 391 SER A C 1
ATOM 3074 O O . SER A 1 391 ? -10.021 2.886 -15.657 1.00 28.05 391 SER A O 1
ATOM 3076 N N . PRO A 1 392 ? -9.165 4.340 -17.149 1.00 38.88 392 PRO A N 1
ATOM 3077 C CA . PRO A 1 392 ? -8.022 4.648 -16.316 1.00 38.88 392 PRO A CA 1
ATOM 3078 C C . PRO A 1 392 ? -8.582 5.433 -15.128 1.00 38.88 392 PRO A C 1
ATOM 3080 O O . PRO A 1 392 ? -9.376 6.360 -15.304 1.00 38.88 392 PRO A O 1
ATOM 3083 N N . PHE A 1 393 ? -8.253 5.023 -13.908 1.00 36.19 393 PHE A N 1
ATOM 3084 C CA . PHE A 1 393 ? -8.433 5.905 -12.765 1.00 36.19 393 PHE A CA 1
ATOM 3085 C C . PHE A 1 393 ? -7.514 7.103 -13.014 1.00 36.19 393 PHE A C 1
ATOM 3087 O O . PHE A 1 393 ? -6.304 7.008 -12.824 1.00 36.19 393 PHE A O 1
ATOM 3094 N N . LEU A 1 394 ? -8.086 8.191 -13.537 1.00 35.00 394 LEU A N 1
ATOM 3095 C CA . LEU A 1 394 ? -7.400 9.467 -13.649 1.00 35.00 394 LEU A CA 1
ATOM 3096 C C . LEU A 1 394 ? -7.021 9.902 -12.233 1.00 35.00 394 LEU A C 1
ATOM 3098 O O . LEU A 1 394 ? -7.882 10.229 -11.415 1.00 35.00 394 LEU A O 1
ATOM 3102 N N . ILE A 1 395 ? -5.717 9.936 -11.973 1.00 37.78 395 ILE A N 1
ATOM 3103 C CA . ILE A 1 395 ? -5.139 10.936 -11.081 1.00 37.78 395 ILE A CA 1
ATOM 3104 C C . ILE A 1 395 ? -5.656 12.293 -11.600 1.00 37.78 395 ILE A C 1
ATOM 3106 O O . ILE A 1 395 ? -5.659 12.491 -12.822 1.00 37.78 395 ILE A O 1
ATOM 3110 N N . PRO A 1 396 ? -6.169 13.202 -10.750 1.00 31.05 396 PRO A N 1
ATOM 3111 C CA . PRO A 1 396 ? -6.596 14.512 -11.224 1.00 31.05 396 PRO A CA 1
ATOM 3112 C C . PRO A 1 396 ? -5.456 15.159 -12.034 1.00 31.05 396 PRO A C 1
ATOM 3114 O O . PRO A 1 396 ? -4.296 15.031 -11.641 1.00 31.05 396 PRO A O 1
ATOM 3117 N N . PRO A 1 397 ? -5.750 15.852 -13.149 1.00 35.12 397 PRO A N 1
ATOM 3118 C CA . PRO A 1 397 ? -4.757 16.367 -14.104 1.00 35.12 397 PRO A CA 1
ATOM 3119 C C . PRO A 1 397 ? -3.813 17.461 -13.550 1.00 35.12 397 PRO A C 1
ATOM 3121 O O . PRO A 1 397 ? -3.166 18.165 -14.317 1.00 35.12 397 PRO A O 1
ATOM 3124 N N . SER A 1 398 ? -3.720 17.623 -12.227 1.00 40.31 398 SER A N 1
ATOM 3125 C CA . SER A 1 398 ? -3.006 18.695 -11.530 1.00 40.31 398 SER A CA 1
ATOM 3126 C C . SER A 1 398 ? -1.829 18.225 -10.661 1.00 40.31 398 SER A C 1
ATOM 3128 O O . SER A 1 398 ? -1.297 19.026 -9.894 1.00 40.31 398 SER A O 1
ATOM 3130 N N . THR A 1 399 ? -1.416 16.953 -10.718 1.00 56.16 399 THR A N 1
ATOM 3131 C CA . THR A 1 399 ? -0.335 16.432 -9.860 1.00 56.16 399 THR A CA 1
ATOM 3132 C C . THR A 1 399 ? 0.742 15.711 -10.675 1.00 56.16 399 THR A C 1
ATOM 3134 O O . THR A 1 399 ? 0.445 14.672 -11.246 1.00 56.16 399 THR A O 1
ATOM 3137 N N . MET A 1 400 ? 1.977 16.236 -10.714 1.00 78.44 400 MET A N 1
ATOM 3138 C CA . MET A 1 400 ? 3.180 15.525 -11.207 1.00 78.44 400 MET A CA 1
ATOM 3139 C C . MET A 1 400 ? 3.661 14.517 -10.150 1.00 78.44 400 MET A C 1
ATOM 3141 O O . MET A 1 400 ? 4.067 14.968 -9.084 1.00 78.44 400 MET A O 1
ATOM 3145 N N . PRO A 1 401 ? 3.580 13.202 -10.351 1.00 89.50 401 PRO A N 1
ATOM 3146 C CA . PRO A 1 401 ? 3.752 12.250 -9.250 1.00 89.50 401 PRO A CA 1
ATOM 3147 C C . PRO A 1 401 ? 5.182 11.691 -9.101 1.00 89.50 401 PRO A C 1
ATOM 3149 O O . PRO A 1 401 ? 5.934 11.551 -10.070 1.00 89.50 401 PRO A O 1
ATOM 3152 N N . LEU A 1 402 ? 5.538 11.350 -7.859 1.00 94.94 402 LEU A N 1
ATOM 3153 C CA . LEU A 1 402 ? 6.807 10.734 -7.469 1.00 94.94 402 LEU A CA 1
ATOM 3154 C C . LEU A 1 402 ? 6.627 9.235 -7.190 1.00 94.94 402 LEU A C 1
ATOM 3156 O O . LEU A 1 402 ? 5.891 8.841 -6.281 1.00 94.94 402 LEU A O 1
ATOM 3160 N N . GLU A 1 403 ? 7.343 8.402 -7.940 1.00 97.38 403 GLU A N 1
ATOM 3161 C CA . GLU A 1 403 ? 7.513 6.979 -7.658 1.00 97.38 403 GLU A CA 1
ATOM 3162 C C . GLU A 1 403 ? 8.818 6.733 -6.889 1.00 97.38 403 GLU A C 1
ATOM 3164 O O . GLU A 1 403 ? 9.869 7.271 -7.245 1.00 97.38 403 GLU A O 1
ATOM 3169 N N . VAL A 1 404 ? 8.764 5.902 -5.844 1.00 97.50 404 VAL A N 1
ATOM 3170 C CA . VAL A 1 404 ? 9.956 5.489 -5.089 1.00 97.50 404 VAL A CA 1
ATOM 3171 C C . VAL A 1 404 ? 10.113 3.972 -5.114 1.00 97.50 404 VAL A C 1
ATOM 3173 O O . VAL A 1 404 ? 9.157 3.253 -4.812 1.00 97.50 404 VAL A O 1
ATOM 3176 N N . CYS A 1 405 ? 11.306 3.479 -5.463 1.00 96.62 405 CYS A N 1
ATOM 3177 C CA . CYS A 1 405 ? 11.611 2.051 -5.387 1.00 96.62 405 CYS A CA 1
ATOM 3178 C C . CYS A 1 405 ? 11.943 1.622 -3.956 1.00 96.62 405 CYS A C 1
ATOM 3180 O O . CYS A 1 405 ? 12.686 2.291 -3.235 1.00 96.62 405 CYS A O 1
ATOM 3182 N N . ILE A 1 406 ? 11.361 0.503 -3.531 1.00 96.69 406 ILE A N 1
ATOM 3183 C CA . ILE A 1 406 ? 11.457 -0.005 -2.163 1.00 96.69 406 ILE A CA 1
ATOM 3184 C C . ILE A 1 406 ? 11.652 -1.522 -2.146 1.00 96.69 406 ILE A C 1
ATOM 3186 O O . ILE A 1 406 ? 11.135 -2.241 -2.996 1.00 96.69 406 ILE A O 1
ATOM 3190 N N . ASP A 1 407 ? 12.347 -2.009 -1.123 1.00 94.31 407 ASP A N 1
ATOM 3191 C CA . ASP A 1 407 ? 12.631 -3.434 -0.896 1.00 94.31 407 ASP A CA 1
ATOM 3192 C C . ASP A 1 407 ? 12.307 -3.901 0.530 1.00 94.31 407 ASP A C 1
ATOM 3194 O O . ASP A 1 407 ? 12.725 -4.970 0.976 1.00 94.31 407 ASP A O 1
ATOM 3198 N N . SER A 1 408 ? 11.623 -3.062 1.308 1.00 94.06 408 SER A N 1
ATOM 3199 C CA . SER A 1 408 ? 11.465 -3.286 2.740 1.00 94.06 408 SER A CA 1
ATOM 3200 C C . SER A 1 408 ? 10.265 -2.556 3.334 1.00 94.06 408 SER A C 1
ATOM 3202 O O . SER A 1 408 ? 9.873 -1.466 2.907 1.00 94.06 408 SER A O 1
ATOM 3204 N N . ALA A 1 409 ? 9.720 -3.137 4.406 1.00 90.44 409 ALA A N 1
ATOM 3205 C CA . ALA A 1 409 ? 8.676 -2.519 5.222 1.00 90.44 409 ALA A CA 1
ATOM 3206 C C . ALA A 1 409 ? 9.109 -1.150 5.774 1.00 90.44 409 ALA A C 1
ATOM 3208 O O . ALA A 1 409 ? 8.330 -0.201 5.760 1.00 90.44 409 ALA A O 1
ATOM 3209 N N . ARG A 1 410 ? 10.377 -1.018 6.198 1.00 92.12 410 ARG A N 1
ATOM 3210 C CA . ARG A 1 410 ? 10.943 0.260 6.655 1.00 92.12 410 ARG A CA 1
ATOM 3211 C C . ARG A 1 410 ? 10.846 1.328 5.567 1.00 92.12 410 ARG A C 1
ATOM 3213 O O . ARG A 1 410 ? 10.227 2.360 5.801 1.00 92.12 410 ARG A O 1
ATOM 3220 N N . SER A 1 411 ? 11.383 1.052 4.376 1.00 94.94 411 SER A N 1
ATOM 3221 C CA . SER A 1 411 ? 11.319 1.992 3.252 1.00 94.94 411 SER A CA 1
ATOM 3222 C C . SER A 1 411 ? 9.876 2.334 2.871 1.00 94.94 411 SER A C 1
ATOM 3224 O O . SER A 1 411 ? 9.595 3.479 2.533 1.00 94.94 411 SER A O 1
ATOM 3226 N N . THR A 1 412 ? 8.944 1.383 3.014 1.00 94.31 412 THR A N 1
ATOM 3227 C CA . THR A 1 412 ? 7.504 1.620 2.808 1.00 94.31 412 THR A CA 1
ATOM 3228 C C . THR A 1 412 ? 6.984 2.723 3.729 1.00 94.31 412 THR A C 1
ATOM 3230 O O . THR A 1 412 ? 6.421 3.699 3.242 1.00 94.31 412 THR A O 1
ATOM 3233 N N . TYR A 1 413 ? 7.205 2.621 5.046 1.00 93.94 413 TYR A N 1
ATOM 3234 C CA . TYR A 1 413 ? 6.784 3.666 5.987 1.00 93.94 413 TYR A CA 1
ATOM 3235 C C . TYR A 1 413 ? 7.422 5.019 5.663 1.00 93.94 413 TYR A C 1
ATOM 3237 O O . TYR A 1 413 ? 6.725 6.034 5.649 1.00 93.94 413 TYR A O 1
ATOM 3245 N N . GLU A 1 414 ? 8.724 5.046 5.371 1.00 94.88 414 GLU A N 1
ATOM 3246 C CA . GLU A 1 414 ? 9.416 6.304 5.079 1.00 94.88 414 GLU A CA 1
ATOM 3247 C C . GLU A 1 414 ? 8.889 6.982 3.810 1.00 94.88 414 GLU A C 1
ATOM 3249 O O . GLU A 1 414 ? 8.693 8.198 3.808 1.00 94.88 414 GLU A O 1
ATOM 3254 N N . CYS A 1 415 ? 8.557 6.211 2.772 1.00 94.19 415 CYS A N 1
ATOM 3255 C CA . CYS A 1 415 ? 7.944 6.742 1.556 1.00 94.19 415 CYS A CA 1
ATOM 3256 C C . CYS A 1 415 ? 6.521 7.260 1.800 1.00 94.19 415 CYS A C 1
ATOM 3258 O O . CYS A 1 415 ? 6.181 8.352 1.342 1.00 94.19 415 CYS A O 1
ATOM 3260 N N . LEU A 1 416 ? 5.707 6.523 2.566 1.00 91.62 416 LEU A N 1
ATOM 3261 C CA . LEU A 1 416 ? 4.336 6.919 2.908 1.00 91.62 416 LEU A CA 1
ATOM 3262 C C . LEU A 1 416 ? 4.302 8.246 3.678 1.00 91.62 416 LEU A C 1
ATOM 3264 O O . LEU A 1 416 ? 3.587 9.171 3.304 1.00 91.62 416 LEU A O 1
ATOM 3268 N N . PHE A 1 417 ? 5.123 8.380 4.723 1.00 91.06 417 PHE A N 1
ATOM 3269 C CA . PHE A 1 417 ? 5.220 9.622 5.500 1.00 91.06 417 PHE A CA 1
ATOM 3270 C C . PHE A 1 417 ? 6.008 10.736 4.791 1.00 91.06 417 PHE A C 1
ATOM 3272 O O . PHE A 1 417 ? 5.959 11.902 5.213 1.00 91.06 417 PHE A O 1
ATOM 3279 N N . GLY A 1 418 ? 6.774 10.380 3.758 1.00 91.56 418 GLY A N 1
ATOM 3280 C CA . GLY A 1 418 ? 7.486 11.302 2.880 1.00 91.56 418 GLY A CA 1
ATOM 3281 C C . GLY A 1 418 ? 6.583 11.919 1.812 1.00 91.56 418 GLY A C 1
ATOM 3282 O O . GLY A 1 418 ? 6.872 13.018 1.348 1.00 91.56 418 GLY A O 1
ATOM 3283 N N . GLY A 1 419 ? 5.465 11.264 1.486 1.00 91.62 419 GLY A N 1
ATOM 3284 C CA . GLY A 1 419 ? 4.506 11.725 0.483 1.00 91.62 419 GLY A CA 1
ATOM 3285 C C . GLY A 1 419 ? 4.763 11.180 -0.922 1.00 91.62 419 GLY A C 1
ATOM 3286 O O . GLY A 1 419 ? 4.453 11.864 -1.886 1.00 91.62 419 GLY A O 1
ATOM 3287 N N . ALA A 1 420 ? 5.345 9.985 -1.060 1.00 93.81 420 ALA A N 1
ATOM 3288 C CA . ALA A 1 420 ? 5.422 9.321 -2.362 1.00 93.81 420 ALA A CA 1
ATOM 3289 C C . ALA A 1 420 ? 4.011 9.044 -2.925 1.00 93.81 420 ALA A C 1
ATOM 3291 O O . ALA A 1 420 ? 3.107 8.661 -2.182 1.00 93.81 420 ALA A O 1
ATOM 3292 N N . ASP A 1 421 ? 3.833 9.190 -4.240 1.00 93.94 421 ASP A N 1
ATOM 3293 C CA . ASP A 1 421 ? 2.554 8.954 -4.928 1.00 93.94 421 ASP A CA 1
ATOM 3294 C C . ASP A 1 421 ? 2.410 7.493 -5.394 1.00 93.94 421 ASP A C 1
ATOM 3296 O O . ASP A 1 421 ? 1.301 6.957 -5.533 1.00 93.94 421 ASP A O 1
ATOM 3300 N N . ARG A 1 422 ? 3.544 6.824 -5.638 1.00 95.81 422 ARG A N 1
ATOM 3301 C CA . ARG A 1 422 ? 3.603 5.418 -6.049 1.00 95.81 422 ARG A CA 1
ATOM 3302 C C . ARG A 1 422 ? 4.835 4.723 -5.481 1.00 95.81 422 ARG A C 1
ATOM 3304 O O . ARG A 1 422 ? 5.893 5.328 -5.340 1.00 95.81 422 ARG A O 1
ATOM 3311 N N . LEU A 1 423 ? 4.699 3.437 -5.187 1.00 97.00 423 LEU A N 1
ATOM 3312 C CA . LEU A 1 423 ? 5.808 2.575 -4.792 1.00 97.00 423 LEU A CA 1
ATOM 3313 C C . LEU A 1 423 ? 6.096 1.574 -5.909 1.00 97.00 423 LEU A C 1
ATOM 3315 O O . LEU A 1 423 ? 5.180 0.900 -6.391 1.00 97.00 423 LEU A O 1
ATOM 3319 N N . GLU A 1 424 ? 7.363 1.456 -6.291 1.00 98.12 424 GLU A N 1
ATOM 3320 C CA . GLU A 1 424 ? 7.859 0.308 -7.047 1.00 98.12 424 GLU A CA 1
ATOM 3321 C C . GLU A 1 424 ? 8.406 -0.721 -6.052 1.00 98.12 424 GLU A C 1
ATOM 3323 O O . GLU A 1 424 ? 9.380 -0.467 -5.347 1.00 98.12 424 GLU A O 1
ATOM 3328 N N . ILE A 1 425 ? 7.743 -1.871 -5.948 1.00 98.06 425 ILE A N 1
ATOM 3329 C CA . ILE A 1 425 ? 8.117 -2.936 -5.019 1.00 98.06 425 ILE A CA 1
ATOM 3330 C C . ILE A 1 425 ? 9.102 -3.875 -5.712 1.00 98.06 425 ILE A C 1
ATOM 3332 O O . ILE A 1 425 ? 8.733 -4.574 -6.660 1.00 98.06 425 ILE A O 1
ATOM 3336 N N . CYS A 1 426 ? 10.321 -3.929 -5.187 1.00 97.88 426 CYS A N 1
ATOM 3337 C CA . CYS A 1 426 ? 11.425 -4.737 -5.688 1.00 97.88 426 CYS A CA 1
ATOM 3338 C C . CYS A 1 426 ? 11.908 -5.726 -4.618 1.00 97.88 426 CYS A C 1
ATOM 3340 O O . CYS A 1 426 ? 11.767 -5.498 -3.419 1.00 97.88 426 CYS A O 1
ATOM 3342 N N . GLY A 1 427 ? 12.513 -6.826 -5.052 1.00 94.50 427 GLY A N 1
ATOM 3343 C CA . GLY A 1 427 ? 13.499 -7.563 -4.267 1.00 94.50 427 GLY A CA 1
ATOM 3344 C C . GLY A 1 427 ? 14.897 -7.036 -4.587 1.00 94.50 427 GLY A C 1
ATOM 3345 O O . GLY A 1 427 ? 15.133 -6.607 -5.708 1.00 94.50 427 GLY A O 1
ATOM 3346 N N . GLU A 1 428 ? 15.807 -7.058 -3.618 1.00 89.81 428 GLU A N 1
ATOM 3347 C CA . GLU A 1 428 ? 17.245 -6.782 -3.781 1.00 89.81 428 GLU A CA 1
ATOM 3348 C C . GLU A 1 428 ? 17.601 -5.591 -4.700 1.00 89.81 428 GLU A C 1
ATOM 3350 O O . GLU A 1 428 ? 17.961 -5.740 -5.873 1.00 89.81 428 GLU A O 1
ATOM 3355 N N . LEU A 1 429 ? 17.530 -4.370 -4.162 1.00 92.19 429 LEU A N 1
ATOM 3356 C CA . LEU A 1 429 ? 17.861 -3.165 -4.930 1.00 92.19 429 LEU A CA 1
ATOM 3357 C C . LEU A 1 429 ? 19.354 -3.054 -5.286 1.00 92.19 429 LEU A C 1
ATOM 3359 O O . LEU A 1 429 ? 19.678 -2.345 -6.240 1.00 92.19 429 LEU A O 1
ATOM 3363 N N . SER A 1 430 ? 20.261 -3.764 -4.597 1.00 87.56 430 SER A N 1
ATOM 3364 C CA . SER A 1 430 ? 21.710 -3.702 -4.879 1.00 87.56 430 SER A CA 1
ATOM 3365 C C . SER A 1 430 ? 22.082 -4.203 -6.282 1.00 87.56 430 SER A C 1
ATOM 3367 O O . SER A 1 430 ? 23.059 -3.739 -6.864 1.00 87.56 430 SER A O 1
ATOM 3369 N N . VAL A 1 431 ? 21.265 -5.080 -6.877 1.00 90.50 431 VAL A N 1
ATOM 3370 C CA . VAL A 1 431 ? 21.444 -5.590 -8.252 1.00 90.50 431 VAL A CA 1
ATOM 3371 C C . VAL A 1 431 ? 20.543 -4.883 -9.278 1.00 90.50 431 VAL A C 1
ATOM 3373 O O . VAL A 1 431 ? 20.322 -5.376 -10.391 1.00 90.50 431 VAL A O 1
ATOM 3376 N N . GLY A 1 432 ? 19.996 -3.722 -8.907 1.00 88.69 432 GLY A N 1
ATOM 3377 C CA . GLY A 1 432 ? 19.074 -2.940 -9.732 1.00 88.69 432 GLY A CA 1
ATOM 3378 C C . GLY A 1 432 ? 17.612 -3.388 -9.650 1.00 88.69 432 GLY A C 1
ATOM 3379 O O . GLY A 1 432 ? 16.831 -3.007 -10.516 1.00 88.69 432 GLY A O 1
ATOM 3380 N N . GLY A 1 433 ? 17.251 -4.186 -8.638 1.00 95.12 433 GLY A N 1
ATOM 3381 C CA . GLY A 1 433 ? 15.893 -4.679 -8.408 1.00 95.12 433 GLY A CA 1
ATOM 3382 C C . GLY A 1 433 ? 15.582 -5.969 -9.171 1.00 95.12 433 GLY A C 1
ATOM 3383 O O . GLY A 1 433 ? 15.819 -6.067 -10.375 1.00 95.12 433 GLY A O 1
ATOM 3384 N N . ILE A 1 434 ? 15.040 -6.952 -8.458 1.00 97.81 434 ILE A N 1
ATOM 3385 C CA . ILE A 1 434 ? 14.496 -8.226 -8.954 1.00 97.81 434 ILE A CA 1
ATOM 3386 C C . ILE A 1 434 ? 13.049 -8.404 -8.474 1.00 97.81 434 ILE A C 1
ATOM 3388 O O . ILE A 1 434 ? 12.532 -7.571 -7.726 1.00 97.81 434 ILE A O 1
ATOM 3392 N N . THR A 1 435 ? 12.370 -9.472 -8.896 1.00 98.56 435 THR A N 1
ATOM 3393 C CA . THR A 1 435 ? 11.035 -9.810 -8.385 1.00 98.56 435 THR A CA 1
ATOM 3394 C C . THR A 1 435 ? 11.085 -9.968 -6.856 1.00 98.56 435 THR A C 1
ATOM 3396 O O . THR A 1 435 ? 11.918 -10.727 -6.354 1.00 98.56 435 THR A O 1
ATOM 3399 N N . PRO A 1 436 ? 10.233 -9.270 -6.078 1.00 98.12 436 PRO A N 1
ATOM 3400 C CA . PRO A 1 436 ? 10.180 -9.465 -4.634 1.00 98.12 436 PRO A CA 1
ATOM 3401 C C . PRO A 1 436 ? 9.641 -10.855 -4.299 1.00 98.12 436 PRO A C 1
ATOM 3403 O O . PRO A 1 436 ? 8.765 -11.383 -4.984 1.00 98.12 436 PRO A O 1
ATOM 3406 N N . THR A 1 437 ? 10.091 -11.420 -3.180 1.00 97.44 437 THR A N 1
ATOM 3407 C CA . THR A 1 437 ? 9.444 -12.621 -2.645 1.00 97.44 437 THR A CA 1
ATOM 3408 C C . THR A 1 437 ? 7.989 -12.316 -2.293 1.00 97.44 437 THR A C 1
ATOM 3410 O O . THR A 1 437 ? 7.642 -11.191 -1.915 1.00 97.44 437 THR A O 1
ATOM 3413 N N . LEU A 1 438 ? 7.125 -13.332 -2.362 1.00 95.62 438 LEU A N 1
ATOM 3414 C CA . LEU A 1 438 ? 5.709 -13.153 -2.046 1.00 95.62 438 LEU A CA 1
ATOM 3415 C C . LEU A 1 438 ? 5.500 -12.595 -0.627 1.00 95.62 438 LEU A C 1
ATOM 3417 O O . LEU A 1 438 ? 4.701 -11.682 -0.442 1.00 95.62 438 LEU A O 1
ATOM 3421 N N . GLY A 1 439 ? 6.266 -13.076 0.357 1.00 96.00 439 GLY A N 1
ATOM 3422 C CA . GLY A 1 439 ? 6.195 -12.574 1.731 1.00 96.00 439 GLY A CA 1
ATOM 3423 C C . GLY A 1 439 ? 6.612 -11.105 1.864 1.00 96.00 439 GLY A C 1
ATOM 3424 O O . GLY A 1 439 ? 5.990 -10.355 2.620 1.00 96.00 439 GLY A O 1
ATOM 3425 N N . LEU A 1 440 ? 7.619 -10.659 1.100 1.00 95.25 440 LEU A N 1
ATOM 3426 C CA . LEU A 1 440 ? 8.006 -9.247 1.067 1.00 95.25 440 LEU A CA 1
ATOM 3427 C C . LEU A 1 440 ? 6.892 -8.388 0.459 1.00 95.25 440 LEU A C 1
ATOM 3429 O O . LEU A 1 440 ? 6.510 -7.376 1.050 1.00 95.25 440 LEU A O 1
ATOM 3433 N N . PHE A 1 441 ? 6.336 -8.815 -0.679 1.00 96.88 441 PHE A N 1
ATOM 3434 C CA . PHE A 1 441 ? 5.205 -8.135 -1.305 1.00 96.88 441 PHE A CA 1
ATOM 3435 C C . PHE A 1 441 ? 4.003 -8.048 -0.356 1.00 96.88 441 PHE A C 1
ATOM 3437 O O . PHE A 1 441 ? 3.473 -6.959 -0.162 1.00 96.88 441 PHE A O 1
ATOM 3444 N N . GLU A 1 442 ? 3.589 -9.153 0.272 1.00 94.69 442 GLU A N 1
ATOM 3445 C CA . GLU A 1 442 ? 2.444 -9.173 1.192 1.00 94.69 442 GLU A CA 1
ATOM 3446 C C . GLU A 1 442 ? 2.669 -8.268 2.411 1.00 94.69 442 GLU A C 1
ATOM 3448 O O . GLU A 1 442 ? 1.748 -7.560 2.823 1.00 94.69 442 GLU A O 1
ATOM 3453 N N . SER A 1 443 ? 3.889 -8.231 2.955 1.00 94.12 443 SER A N 1
ATOM 3454 C CA . SER A 1 443 ? 4.261 -7.334 4.056 1.00 94.12 443 SER A CA 1
ATOM 3455 C C . SER A 1 443 ? 4.129 -5.859 3.660 1.00 94.12 443 SER A C 1
ATOM 3457 O O . SER A 1 443 ? 3.444 -5.086 4.335 1.00 94.12 443 SER A O 1
ATOM 3459 N N . ILE A 1 444 ? 4.701 -5.474 2.514 1.00 93.50 444 ILE A N 1
ATOM 3460 C CA . ILE A 1 444 ? 4.621 -4.104 1.986 1.00 93.50 444 ILE A CA 1
ATOM 3461 C C . ILE A 1 444 ? 3.176 -3.741 1.639 1.00 93.50 444 ILE A C 1
ATOM 3463 O O . ILE A 1 444 ? 2.696 -2.666 2.007 1.00 93.50 444 ILE A O 1
ATOM 3467 N N . TYR A 1 445 ? 2.452 -4.642 0.976 1.00 90.81 445 TYR A N 1
ATOM 3468 C CA . TYR A 1 445 ? 1.059 -4.448 0.592 1.00 90.81 445 TYR A CA 1
ATOM 3469 C C . TYR A 1 445 ? 0.156 -4.295 1.820 1.00 90.81 445 TYR A C 1
ATOM 3471 O O . TYR A 1 445 ? -0.717 -3.432 1.837 1.00 90.81 445 TYR A O 1
ATOM 3479 N N . LYS A 1 446 ? 0.383 -5.066 2.892 1.00 89.62 446 LYS A N 1
ATOM 3480 C CA . LYS A 1 446 ? -0.355 -4.935 4.159 1.00 89.62 446 LYS A CA 1
ATOM 3481 C C . LYS A 1 446 ? -0.189 -3.547 4.783 1.00 89.62 446 LYS A C 1
ATOM 3483 O O . LYS A 1 446 ? -1.167 -3.006 5.292 1.00 89.62 446 LYS A O 1
ATOM 3488 N N . ILE A 1 447 ? 1.011 -2.970 4.727 1.00 90.62 447 ILE A N 1
ATOM 3489 C CA . ILE A 1 447 ? 1.306 -1.633 5.272 1.00 90.62 447 ILE A CA 1
ATOM 3490 C C . ILE A 1 447 ? 0.653 -0.537 4.423 1.00 90.62 447 ILE A C 1
ATOM 3492 O O . ILE A 1 447 ? 0.037 0.395 4.940 1.00 90.62 447 ILE A O 1
ATOM 3496 N N . SER A 1 448 ? 0.791 -0.651 3.108 1.00 86.88 448 SER A N 1
ATOM 3497 C CA . SER A 1 448 ? 0.456 0.404 2.150 1.00 86.88 448 SER A CA 1
ATOM 3498 C C . SER A 1 448 ? -1.001 0.393 1.680 1.00 86.88 448 SER A C 1
ATOM 3500 O O . SER A 1 448 ? -1.510 1.442 1.297 1.00 86.88 448 SER A O 1
ATOM 3502 N N . ARG A 1 449 ? -1.727 -0.734 1.760 1.00 83.00 449 ARG A N 1
ATOM 3503 C CA . ARG A 1 449 ? -3.130 -0.852 1.292 1.00 83.00 449 ARG A CA 1
ATOM 3504 C C . ARG A 1 449 ? -4.128 0.083 1.981 1.00 83.00 449 ARG A C 1
ATOM 3506 O O . ARG A 1 449 ? -5.224 0.278 1.462 1.00 83.00 449 ARG A O 1
ATOM 3513 N N . SER A 1 450 ? -3.781 0.608 3.155 1.00 79.75 450 SER A N 1
ATOM 3514 C CA . SER A 1 450 ? -4.596 1.577 3.903 1.00 79.75 450 SER A CA 1
ATOM 3515 C C . SER A 1 450 ? -4.317 3.029 3.501 1.00 79.75 450 SER A C 1
ATOM 3517 O O . SER A 1 450 ? -4.991 3.937 3.981 1.00 79.75 450 SER A O 1
ATOM 3519 N N . TRP A 1 451 ? -3.332 3.254 2.630 1.00 83.31 451 TRP A N 1
ATOM 3520 C CA . TRP A 1 451 ? -2.930 4.563 2.134 1.00 83.31 451 TRP A CA 1
ATOM 3521 C C . TRP A 1 451 ? -3.405 4.756 0.690 1.00 83.31 451 TRP A C 1
ATOM 3523 O O . TRP A 1 451 ? -3.494 3.787 -0.065 1.00 83.31 451 TRP A O 1
ATOM 3533 N N . PRO A 1 452 ? -3.687 5.998 0.261 1.00 85.00 452 PRO A N 1
ATOM 3534 C CA . PRO A 1 452 ? -4.044 6.306 -1.121 1.00 85.00 452 PRO A CA 1
ATOM 3535 C C . PRO A 1 452 ? -2.805 6.307 -2.042 1.00 85.00 452 PRO A C 1
ATOM 3537 O O . PRO A 1 452 ? -2.600 7.251 -2.796 1.00 85.00 452 PRO A O 1
ATOM 3540 N N . ILE A 1 453 ? -1.968 5.268 -1.964 1.00 87.94 453 ILE A N 1
ATOM 3541 C CA . ILE A 1 453 ? -0.733 5.120 -2.743 1.00 87.94 453 ILE A CA 1
ATOM 3542 C C . ILE A 1 453 ? -0.876 3.998 -3.775 1.00 87.94 453 ILE A C 1
ATOM 3544 O O . ILE A 1 453 ? -1.530 2.978 -3.534 1.00 87.94 453 ILE A O 1
ATOM 3548 N N . GLN A 1 454 ? -0.270 4.180 -4.946 1.00 91.38 454 GLN A N 1
ATOM 3549 C CA . GLN A 1 454 ? -0.253 3.153 -5.988 1.00 91.38 454 GLN A CA 1
ATOM 3550 C C . GLN A 1 454 ? 0.943 2.206 -5.827 1.00 91.38 454 GLN A C 1
ATOM 3552 O O . GLN A 1 454 ? 1.957 2.564 -5.233 1.00 91.38 454 GLN A O 1
ATOM 3557 N N . HIS A 1 455 ? 0.850 1.018 -6.431 1.00 92.62 455 HIS A N 1
ATOM 3558 C CA . HIS A 1 455 ? 1.929 0.027 -6.444 1.00 92.62 455 HIS A CA 1
ATOM 3559 C C . HIS A 1 455 ? 2.190 -0.467 -7.860 1.00 92.62 455 HIS A C 1
ATOM 3561 O O . HIS A 1 455 ? 1.246 -0.823 -8.574 1.00 92.62 455 HIS A O 1
ATOM 3567 N N . ARG A 1 456 ? 3.466 -0.568 -8.231 1.00 97.31 456 ARG A N 1
ATOM 3568 C CA . ARG A 1 456 ? 3.917 -1.450 -9.309 1.00 97.31 456 ARG A CA 1
ATOM 3569 C C . ARG A 1 456 ? 4.909 -2.453 -8.733 1.00 97.31 456 ARG A C 1
ATOM 3571 O O . ARG A 1 456 ? 5.666 -2.114 -7.833 1.00 97.31 456 ARG A O 1
ATOM 3578 N N . VAL A 1 457 ? 4.866 -3.691 -9.206 1.00 98.56 457 VAL A N 1
ATOM 3579 C CA . VAL A 1 457 ? 5.749 -4.758 -8.720 1.00 98.56 457 VAL A CA 1
ATOM 3580 C C . VAL A 1 457 ? 6.756 -5.111 -9.800 1.00 98.56 457 VAL A C 1
ATOM 3582 O O . VAL A 1 457 ? 6.366 -5.328 -10.950 1.00 98.56 457 VAL A O 1
ATOM 3585 N N . MET A 1 458 ? 8.035 -5.160 -9.437 1.00 98.69 458 MET A N 1
ATOM 3586 C CA . MET A 1 458 ? 9.099 -5.613 -10.326 1.00 98.69 458 MET A CA 1
ATOM 3587 C C . MET A 1 458 ? 8.887 -7.081 -10.699 1.00 98.69 458 MET A C 1
ATOM 3589 O O . MET A 1 458 ? 8.606 -7.906 -9.833 1.00 98.69 458 MET A O 1
ATOM 3593 N N . ILE A 1 459 ? 9.037 -7.402 -11.981 1.00 98.75 459 ILE A N 1
ATOM 3594 C CA . ILE A 1 459 ? 9.060 -8.762 -12.518 1.00 98.75 459 ILE A CA 1
ATOM 3595 C C . ILE A 1 459 ? 10.371 -8.904 -13.284 1.00 98.75 459 ILE A C 1
ATOM 3597 O O . ILE A 1 459 ? 10.494 -8.493 -14.439 1.00 98.75 459 ILE A O 1
ATOM 3601 N N . ARG A 1 460 ? 11.371 -9.447 -12.596 1.00 98.50 460 ARG A N 1
ATOM 3602 C CA . ARG A 1 460 ? 12.721 -9.664 -13.111 1.00 98.50 460 ARG A CA 1
ATOM 3603 C C . ARG A 1 460 ? 13.367 -10.802 -12.309 1.00 98.50 460 ARG A C 1
ATOM 3605 O O . ARG A 1 460 ? 13.659 -10.603 -11.132 1.00 98.50 460 ARG A O 1
ATOM 3612 N N . PRO A 1 461 ? 13.592 -11.984 -12.902 1.00 97.75 461 PRO A N 1
ATOM 3613 C CA . PRO A 1 461 ? 13.914 -13.192 -12.141 1.00 97.75 461 PRO A CA 1
ATOM 3614 C C . PRO A 1 461 ? 15.338 -13.186 -11.562 1.00 97.75 461 PRO A C 1
ATOM 3616 O O . PRO A 1 461 ? 15.610 -13.886 -10.592 1.00 97.75 461 PRO A O 1
ATOM 3619 N N . ARG A 1 462 ? 16.250 -12.388 -12.132 1.00 97.06 462 ARG A N 1
ATOM 3620 C CA . ARG A 1 462 ? 17.653 -12.279 -11.707 1.00 97.06 462 ARG A CA 1
ATOM 3621 C C . ARG A 1 462 ? 18.258 -10.917 -12.048 1.00 97.06 462 ARG A C 1
ATOM 3623 O O . ARG A 1 462 ? 17.710 -10.162 -12.850 1.00 97.06 462 ARG A O 1
ATOM 3630 N N . GLY A 1 463 ? 19.418 -10.630 -11.458 1.00 94.75 463 GLY A N 1
ATOM 3631 C CA . GLY A 1 463 ? 20.301 -9.553 -11.907 1.00 94.75 463 GLY A CA 1
ATOM 3632 C C . GLY A 1 463 ? 20.976 -9.860 -13.255 1.00 94.75 463 GLY A C 1
ATOM 3633 O O . GLY A 1 463 ? 20.834 -10.951 -13.809 1.00 94.75 463 GLY A O 1
ATOM 3634 N N . GLY A 1 464 ? 21.752 -8.900 -13.766 1.00 95.50 464 GLY A N 1
ATOM 3635 C CA . GLY A 1 464 ? 22.458 -9.022 -15.047 1.00 95.50 464 GLY A CA 1
ATOM 3636 C C . GLY A 1 464 ? 21.645 -8.513 -16.240 1.00 95.50 464 GLY A C 1
ATOM 3637 O O . GLY A 1 464 ? 20.950 -7.501 -16.124 1.00 95.50 464 GLY A O 1
ATOM 3638 N N . ASP A 1 465 ? 21.781 -9.187 -17.384 1.00 97.25 465 ASP A N 1
ATOM 3639 C CA . ASP A 1 465 ? 21.114 -8.824 -18.638 1.00 97.25 465 ASP A CA 1
ATOM 3640 C C . ASP A 1 465 ? 19.585 -9.036 -18.622 1.00 97.25 465 ASP A C 1
ATOM 3642 O O . ASP A 1 465 ? 18.999 -9.471 -17.630 1.00 97.25 465 ASP A O 1
ATOM 3646 N N . PHE A 1 466 ? 18.946 -8.694 -19.745 1.00 98.50 466 PHE A N 1
ATOM 3647 C CA . PHE A 1 466 ? 17.496 -8.771 -19.953 1.00 98.50 466 PHE A CA 1
ATOM 3648 C C . PHE A 1 466 ? 17.118 -9.742 -21.081 1.00 98.50 466 PHE A C 1
ATOM 3650 O O . PHE A 1 466 ? 16.059 -9.596 -21.695 1.00 98.50 466 PHE A O 1
ATOM 3657 N N . VAL A 1 467 ? 18.004 -10.694 -21.393 1.00 98.50 467 VAL A N 1
ATOM 3658 C CA . VAL A 1 467 ? 17.768 -11.732 -22.400 1.00 98.50 467 VAL A CA 1
ATOM 3659 C C . VAL A 1 467 ? 17.443 -13.019 -21.655 1.00 98.50 467 VAL A C 1
ATOM 3661 O O . VAL A 1 467 ? 18.333 -13.675 -21.119 1.00 98.50 467 VAL A O 1
ATOM 3664 N N . TYR A 1 468 ? 16.158 -13.361 -21.609 1.00 98.38 468 TYR A N 1
ATOM 3665 C CA . TYR A 1 468 ? 15.673 -14.491 -20.818 1.00 98.38 468 TYR A CA 1
ATOM 3666 C C . TYR A 1 468 ? 15.434 -15.734 -21.666 1.00 98.38 468 TYR A C 1
ATOM 3668 O O . TYR A 1 468 ? 14.988 -15.623 -22.815 1.00 98.38 468 TYR A O 1
ATOM 3676 N N . ASP A 1 469 ? 15.697 -16.911 -21.111 1.00 98.00 469 ASP A N 1
ATOM 3677 C CA . ASP A 1 469 ? 15.270 -18.176 -21.711 1.00 98.00 469 ASP A CA 1
ATOM 3678 C C . ASP A 1 469 ? 13.778 -18.465 -21.449 1.00 98.00 469 ASP A C 1
ATOM 3680 O O . ASP A 1 469 ? 13.068 -17.667 -20.835 1.00 98.00 469 ASP A O 1
ATOM 3684 N N . ASP A 1 470 ? 13.260 -19.576 -21.978 1.00 97.88 470 ASP A N 1
ATOM 3685 C CA . ASP A 1 470 ? 11.838 -19.902 -21.831 1.00 97.88 470 ASP A CA 1
ATOM 3686 C C . ASP A 1 470 ? 11.451 -20.267 -20.389 1.00 97.88 470 ASP A C 1
ATOM 3688 O O . ASP A 1 470 ? 10.354 -19.917 -19.962 1.00 97.88 470 ASP A O 1
ATOM 3692 N N . ALA A 1 471 ? 12.346 -20.888 -19.614 1.00 98.31 471 ALA A N 1
ATOM 3693 C CA . ALA A 1 471 ? 12.068 -21.240 -18.221 1.00 98.31 471 ALA A CA 1
ATOM 3694 C C . ALA A 1 471 ? 11.993 -19.986 -17.336 1.00 98.31 471 ALA A C 1
ATOM 3696 O O . ALA A 1 471 ? 11.111 -19.865 -16.484 1.00 98.31 471 ALA A O 1
ATOM 3697 N N . GLU A 1 472 ? 12.877 -19.020 -17.579 1.00 98.69 472 GLU A N 1
ATOM 3698 C CA . GLU A 1 472 ? 12.847 -17.706 -16.942 1.00 98.69 472 GLU A CA 1
ATOM 3699 C C . GLU A 1 472 ? 11.572 -16.939 -17.307 1.00 98.69 472 GLU A C 1
ATOM 3701 O O . GLU A 1 472 ? 10.928 -16.356 -16.433 1.00 98.69 472 GLU A O 1
ATOM 3706 N N . MET A 1 473 ? 11.157 -16.984 -18.577 1.00 98.62 473 MET A N 1
ATOM 3707 C CA . MET A 1 473 ? 9.899 -16.375 -19.017 1.00 98.62 473 MET A CA 1
ATOM 3708 C C . MET A 1 473 ? 8.677 -17.014 -18.351 1.00 98.62 473 MET A C 1
ATOM 3710 O O . MET A 1 473 ? 7.770 -16.295 -17.922 1.00 98.62 473 MET A O 1
ATOM 3714 N N . ASP A 1 474 ? 8.648 -18.339 -18.230 1.00 98.50 474 ASP A N 1
ATOM 3715 C CA . ASP A 1 474 ? 7.553 -19.059 -17.580 1.00 98.50 474 ASP A CA 1
ATOM 3716 C C . ASP A 1 474 ? 7.462 -18.710 -16.086 1.00 98.50 474 ASP A C 1
ATOM 3718 O O . ASP A 1 474 ? 6.361 -18.484 -15.569 1.00 98.50 474 ASP A O 1
ATOM 3722 N N . ALA A 1 475 ? 8.608 -18.570 -15.409 1.00 98.50 475 ALA A N 1
ATOM 3723 C CA . ALA A 1 475 ? 8.676 -18.099 -14.028 1.00 98.50 475 ALA A CA 1
ATOM 3724 C C . ALA A 1 475 ? 8.131 -16.667 -13.887 1.00 98.50 475 ALA A C 1
ATOM 3726 O O . ALA A 1 475 ? 7.262 -16.418 -13.051 1.00 98.50 475 ALA A O 1
ATOM 3727 N N . MET A 1 476 ? 8.547 -15.742 -14.759 1.00 98.81 476 MET A N 1
ATOM 3728 C CA . MET A 1 476 ? 8.045 -14.361 -14.764 1.00 98.81 476 MET A CA 1
ATOM 3729 C C . MET A 1 476 ? 6.525 -14.291 -14.967 1.00 98.81 476 MET A C 1
ATOM 3731 O O . MET A 1 476 ? 5.836 -13.505 -14.312 1.00 98.81 476 MET A O 1
ATOM 3735 N N . GLU A 1 477 ? 5.968 -15.109 -15.863 1.00 98.62 477 GLU A N 1
ATOM 3736 C CA . GLU A 1 477 ? 4.518 -15.179 -16.054 1.00 98.62 477 GLU A CA 1
ATOM 3737 C C . GLU A 1 477 ? 3.797 -15.743 -14.819 1.00 98.62 477 GLU A C 1
ATOM 3739 O O . GLU A 1 477 ? 2.715 -15.262 -14.461 1.00 98.62 477 GLU A O 1
ATOM 3744 N N . ALA A 1 478 ? 4.365 -16.763 -14.169 1.00 98.38 478 ALA A N 1
ATOM 3745 C CA . ALA A 1 478 ? 3.826 -17.333 -12.937 1.00 98.38 478 ALA A CA 1
ATOM 3746 C C . ALA A 1 478 ? 3.847 -16.322 -11.779 1.00 98.38 478 ALA A C 1
ATOM 3748 O O . ALA A 1 478 ? 2.849 -16.206 -11.058 1.00 98.38 478 ALA A O 1
ATOM 3749 N N . ASP A 1 479 ? 4.916 -15.533 -11.656 1.00 98.69 479 ASP A N 1
ATOM 3750 C CA . ASP A 1 479 ? 5.027 -14.447 -10.680 1.00 98.69 479 ASP A CA 1
ATOM 3751 C C . ASP A 1 479 ? 3.953 -13.383 -10.909 1.00 98.69 479 ASP A C 1
ATOM 3753 O O . ASP A 1 479 ? 3.255 -12.999 -9.969 1.00 98.69 479 ASP A O 1
ATOM 3757 N N . ILE A 1 480 ? 3.736 -12.957 -12.162 1.00 98.69 480 ILE A N 1
ATOM 3758 C CA . ILE A 1 480 ? 2.668 -12.003 -12.500 1.00 98.69 480 ILE A CA 1
ATOM 3759 C C . ILE A 1 480 ? 1.307 -12.542 -12.052 1.00 98.69 480 ILE A C 1
ATOM 3761 O O . ILE A 1 480 ? 0.555 -11.827 -11.387 1.00 98.69 480 ILE A O 1
ATOM 3765 N N . ARG A 1 481 ? 0.969 -13.793 -12.394 1.00 97.88 481 ARG A N 1
ATOM 3766 C CA . ARG A 1 481 ? -0.321 -14.399 -12.008 1.00 97.88 481 ARG A CA 1
ATOM 3767 C C . ARG A 1 481 ? -0.475 -14.442 -10.486 1.00 97.88 481 ARG A C 1
ATOM 3769 O O . ARG A 1 481 ? -1.475 -13.948 -9.965 1.00 97.88 481 ARG A O 1
ATOM 3776 N N . SER A 1 482 ? 0.548 -14.924 -9.787 1.00 97.31 482 SER A N 1
ATOM 3777 C CA . SER A 1 482 ? 0.551 -15.052 -8.327 1.00 97.31 482 SER A CA 1
ATOM 3778 C C . SER A 1 482 ? 0.408 -13.693 -7.636 1.00 97.31 482 SER A C 1
ATOM 3780 O O . SER A 1 482 ? -0.441 -13.509 -6.767 1.00 97.31 482 SER A O 1
ATOM 3782 N N . LEU A 1 483 ? 1.180 -12.690 -8.055 1.00 97.69 483 LEU A N 1
ATOM 3783 C CA . LEU A 1 483 ? 1.128 -11.346 -7.478 1.00 97.69 483 LEU A CA 1
ATOM 3784 C C . LEU A 1 483 ? -0.209 -10.647 -7.771 1.00 97.69 483 LEU A C 1
ATOM 3786 O O . LEU A 1 483 ? -0.739 -9.942 -6.907 1.00 97.69 483 LEU A O 1
ATOM 3790 N N . LYS A 1 484 ? -0.812 -10.869 -8.950 1.00 96.06 484 LYS A N 1
ATOM 3791 C CA . LYS A 1 484 ? -2.156 -10.354 -9.279 1.00 96.06 484 LYS A CA 1
ATOM 3792 C C . LYS A 1 484 ? -3.218 -10.858 -8.313 1.00 96.06 484 LYS A C 1
ATOM 3794 O O . LYS A 1 484 ? -4.013 -10.051 -7.813 1.00 96.06 484 LYS A O 1
ATOM 3799 N N . GLU A 1 485 ? -3.224 -12.166 -8.061 1.00 95.00 485 GLU A N 1
ATOM 3800 C CA . GLU A 1 485 ? -4.138 -12.820 -7.117 1.00 95.00 485 GLU A CA 1
ATOM 3801 C C . GLU A 1 485 ? -3.994 -12.237 -5.708 1.00 95.00 485 GLU A C 1
ATOM 3803 O O . GLU A 1 485 ? -4.979 -12.066 -4.991 1.00 95.00 485 GLU A O 1
ATOM 3808 N N . ARG A 1 486 ? -2.774 -11.829 -5.352 1.00 92.31 486 ARG A N 1
ATOM 3809 C CA . ARG A 1 486 ? -2.411 -11.272 -4.042 1.00 92.31 486 ARG A CA 1
ATOM 3810 C C . ARG A 1 486 ? -2.665 -9.775 -3.903 1.00 92.31 486 ARG A C 1
ATOM 3812 O O . ARG A 1 486 ? -2.507 -9.224 -2.818 1.00 92.31 486 ARG A O 1
ATOM 3819 N N . GLY A 1 487 ? -3.115 -9.115 -4.969 1.00 91.50 487 GLY A N 1
ATOM 3820 C CA . GLY A 1 487 ? -3.525 -7.714 -4.926 1.00 91.50 487 GLY A CA 1
ATOM 3821 C C . GLY A 1 487 ? -2.626 -6.752 -5.690 1.00 91.50 487 GLY A C 1
ATOM 3822 O O . GLY A 1 487 ? -2.934 -5.564 -5.699 1.00 91.50 487 GLY A O 1
ATOM 3823 N N . ALA A 1 488 ? -1.579 -7.215 -6.380 1.00 94.25 488 ALA A N 1
ATOM 3824 C CA . ALA A 1 488 ? -0.787 -6.345 -7.247 1.00 94.25 488 ALA A CA 1
ATOM 3825 C C . ALA A 1 488 ? -1.673 -5.735 -8.348 1.00 94.25 488 ALA A C 1
ATOM 3827 O O . ALA A 1 488 ? -2.527 -6.407 -8.941 1.00 94.25 488 ALA A O 1
ATOM 3828 N N . ARG A 1 489 ? -1.502 -4.432 -8.596 1.00 94.31 489 ARG A N 1
ATOM 3829 C CA . ARG A 1 489 ? -2.299 -3.657 -9.566 1.00 94.31 489 ARG A CA 1
ATOM 3830 C C . ARG A 1 489 ? -1.455 -2.953 -10.620 1.00 94.31 489 ARG A C 1
ATOM 3832 O O . ARG A 1 489 ? -1.985 -2.132 -11.354 1.00 94.31 489 ARG A O 1
ATOM 3839 N N . GLY A 1 490 ? -0.182 -3.306 -10.730 1.00 97.38 490 GLY A N 1
ATOM 3840 C CA . GLY A 1 490 ? 0.710 -2.833 -11.775 1.00 97.38 490 GLY A CA 1
ATOM 3841 C C . GLY A 1 490 ? 2.021 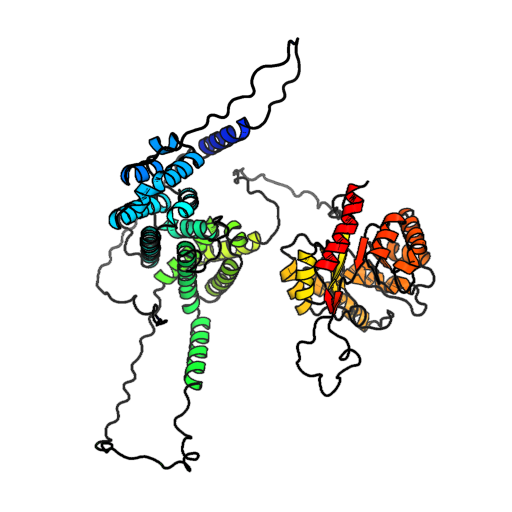-3.603 -11.744 1.00 97.38 490 GLY A C 1
ATOM 3842 O O . GLY A 1 490 ? 2.394 -4.140 -10.700 1.00 97.38 490 GLY A O 1
ATOM 3843 N N . PHE A 1 491 ? 2.705 -3.659 -12.882 1.00 98.69 491 PHE A N 1
ATOM 3844 C CA . PHE A 1 491 ? 3.934 -4.436 -13.048 1.00 98.69 491 PHE A CA 1
ATOM 3845 C C . PHE A 1 491 ? 5.023 -3.637 -13.750 1.00 98.69 491 PHE A C 1
ATOM 3847 O O . PHE A 1 491 ? 4.736 -2.723 -14.523 1.00 98.69 491 PHE A O 1
ATOM 3854 N N . VAL A 1 492 ? 6.271 -3.999 -13.488 1.00 98.81 492 VAL A N 1
ATOM 3855 C CA . VAL A 1 492 ? 7.450 -3.411 -14.118 1.00 98.81 492 VAL A CA 1
ATOM 3856 C C . VAL A 1 492 ? 8.316 -4.535 -14.668 1.00 98.81 492 VAL A C 1
ATOM 3858 O O . VAL A 1 492 ? 8.671 -5.441 -13.924 1.00 98.81 492 VAL A O 1
ATOM 3861 N N . PHE A 1 493 ? 8.619 -4.510 -15.964 1.00 98.81 493 PHE A N 1
ATOM 3862 C CA . PHE A 1 493 ? 9.469 -5.512 -16.616 1.00 98.81 493 PHE A CA 1
ATOM 3863 C C . PHE A 1 493 ? 9.963 -5.019 -17.972 1.00 98.81 493 PHE A C 1
ATOM 3865 O O . PHE A 1 493 ? 9.497 -4.011 -18.497 1.00 98.81 493 PHE A O 1
ATOM 3872 N N . GLY A 1 494 ? 10.877 -5.764 -18.579 1.00 98.44 494 GLY A N 1
ATOM 3873 C CA . GLY A 1 494 ? 11.289 -5.570 -19.960 1.00 98.44 494 GLY A CA 1
ATOM 3874 C C . GLY A 1 494 ? 12.194 -6.702 -20.416 1.00 98.44 494 GLY A C 1
ATOM 3875 O O . GLY A 1 494 ? 12.967 -7.235 -19.623 1.00 98.44 494 GLY A O 1
ATOM 3876 N N . VAL A 1 495 ? 12.065 -7.079 -21.685 1.00 98.75 495 VAL A N 1
ATOM 3877 C CA . VAL A 1 495 ? 12.806 -8.195 -22.278 1.00 98.75 495 VAL A CA 1
ATOM 3878 C C . VAL A 1 495 ? 13.462 -7.716 -23.559 1.00 98.75 495 VAL A C 1
ATOM 3880 O O . VAL A 1 495 ? 12.810 -7.083 -24.395 1.00 98.75 495 VAL A O 1
ATOM 3883 N N . LEU A 1 496 ? 14.749 -8.006 -23.702 1.00 98.75 496 LEU A N 1
ATOM 3884 C CA . LEU A 1 496 ? 15.538 -7.653 -24.871 1.00 98.75 496 LEU A CA 1
ATOM 3885 C C . LEU A 1 496 ? 15.899 -8.902 -25.676 1.00 98.75 496 LEU A C 1
ATOM 3887 O O . LEU A 1 496 ? 16.045 -10.004 -25.148 1.00 98.75 496 LEU A O 1
ATOM 3891 N N . ASN A 1 497 ? 16.078 -8.697 -26.972 1.00 98.50 497 ASN A N 1
ATOM 3892 C CA . ASN A 1 497 ? 16.756 -9.625 -27.858 1.00 98.50 497 ASN A CA 1
ATOM 3893 C C . ASN A 1 497 ? 18.275 -9.567 -27.620 1.00 98.50 497 ASN A C 1
ATOM 3895 O O . ASN A 1 497 ? 18.799 -8.649 -26.986 1.00 98.50 497 ASN A O 1
ATOM 3899 N N . LYS A 1 498 ? 19.009 -10.526 -28.194 1.00 97.81 498 LYS A N 1
ATOM 3900 C CA . LYS A 1 498 ? 20.483 -10.581 -28.118 1.00 97.81 498 LYS A CA 1
ATOM 3901 C C . LYS A 1 498 ? 21.186 -9.367 -28.743 1.00 97.81 498 LYS A C 1
ATOM 3903 O O . LYS A 1 498 ? 22.346 -9.123 -28.438 1.00 97.81 498 LYS A O 1
ATOM 3908 N N . ASP A 1 499 ? 20.500 -8.630 -29.613 1.00 97.75 499 ASP A N 1
ATOM 3909 C CA . ASP A 1 499 ? 20.964 -7.383 -30.231 1.00 97.75 499 ASP A CA 1
ATOM 3910 C C . ASP A 1 499 ? 20.507 -6.124 -29.461 1.00 97.75 499 ASP A C 1
ATOM 3912 O O . ASP A 1 499 ? 20.603 -5.011 -29.974 1.00 97.75 499 ASP A O 1
ATOM 3916 N N . TYR A 1 500 ? 19.991 -6.300 -28.239 1.00 97.88 500 TYR A N 1
ATOM 3917 C CA . TYR A 1 500 ? 19.443 -5.260 -27.364 1.00 97.88 500 TYR A CA 1
ATOM 3918 C C . TYR A 1 500 ? 18.207 -4.526 -27.901 1.00 97.88 500 TYR A C 1
ATOM 3920 O O . TYR A 1 500 ? 17.741 -3.565 -27.288 1.00 97.88 500 TYR A O 1
ATOM 3928 N N . THR A 1 501 ? 17.611 -4.983 -29.004 1.00 98.50 501 THR A N 1
ATOM 3929 C CA . THR A 1 501 ? 16.278 -4.519 -29.406 1.00 98.50 501 THR A CA 1
ATOM 3930 C C . THR A 1 501 ? 15.206 -5.099 -28.478 1.00 98.50 501 THR A C 1
ATOM 3932 O O . THR A 1 501 ? 15.419 -6.115 -27.819 1.00 98.50 501 THR A O 1
ATOM 3935 N N . LEU A 1 502 ? 14.034 -4.464 -28.394 1.00 98.44 502 LEU A N 1
ATOM 3936 C CA . LEU A 1 502 ? 12.951 -4.948 -27.534 1.00 98.44 502 LEU A CA 1
ATOM 3937 C C . LEU A 1 502 ? 12.363 -6.263 -28.078 1.00 98.44 502 LEU A C 1
ATOM 3939 O O . LEU A 1 502 ? 11.865 -6.299 -29.208 1.00 98.44 502 LEU A O 1
ATOM 3943 N N . ASP A 1 503 ? 12.339 -7.321 -27.263 1.00 98.56 503 ASP A N 1
ATOM 3944 C CA . ASP A 1 503 ? 11.665 -8.575 -27.618 1.00 98.56 503 ASP A CA 1
ATOM 3945 C C . ASP A 1 503 ? 10.149 -8.400 -27.457 1.00 98.56 503 ASP A C 1
ATOM 3947 O O . ASP A 1 503 ? 9.552 -8.601 -26.394 1.00 98.56 503 ASP A O 1
ATOM 3951 N N . GLN A 1 504 ? 9.507 -7.989 -28.548 1.00 98.44 504 GLN A N 1
ATOM 3952 C CA . GLN A 1 504 ? 8.073 -7.714 -28.579 1.00 98.44 504 GLN A CA 1
ATOM 3953 C C . GLN A 1 504 ? 7.206 -8.957 -28.355 1.00 98.44 504 GLN A C 1
ATOM 3955 O O . GLN A 1 504 ? 6.050 -8.813 -27.951 1.00 98.44 504 GLN A O 1
ATOM 3960 N N . ALA A 1 505 ? 7.702 -10.157 -28.670 1.00 98.31 505 ALA A N 1
ATOM 3961 C CA . ALA A 1 505 ? 6.940 -11.388 -28.495 1.00 98.31 505 ALA A CA 1
ATOM 3962 C C . ALA A 1 505 ? 6.904 -11.767 -27.011 1.00 98.31 505 ALA A C 1
ATOM 3964 O O . ALA A 1 505 ? 5.822 -11.939 -26.444 1.00 98.31 505 ALA A O 1
ATOM 3965 N N . LYS A 1 506 ? 8.070 -11.789 -26.355 1.00 98.56 506 LYS A N 1
ATOM 3966 C CA . LYS A 1 506 ? 8.178 -12.051 -24.913 1.00 98.56 506 LYS A CA 1
ATOM 3967 C C . LYS A 1 506 ? 7.525 -10.960 -24.073 1.00 98.56 506 LYS A C 1
ATOM 3969 O O . LYS A 1 506 ? 6.781 -11.271 -23.146 1.00 98.56 506 LYS A O 1
ATOM 3974 N N . CYS A 1 507 ? 7.678 -9.690 -24.444 1.00 98.69 507 CYS A N 1
ATOM 3975 C CA . CYS A 1 507 ? 6.969 -8.611 -23.756 1.00 98.69 507 CYS A CA 1
ATOM 3976 C C . CYS A 1 507 ? 5.438 -8.747 -23.894 1.00 98.69 507 CYS A C 1
ATOM 3978 O O . CYS A 1 507 ? 4.721 -8.542 -22.915 1.00 98.69 507 CYS A O 1
ATOM 3980 N N . ARG A 1 508 ? 4.911 -9.163 -25.062 1.00 98.44 508 ARG A N 1
ATOM 3981 C CA . ARG A 1 508 ? 3.466 -9.427 -25.238 1.00 98.44 508 ARG A CA 1
ATOM 3982 C C . ARG A 1 508 ? 2.955 -10.566 -24.362 1.00 98.44 508 ARG A C 1
ATOM 3984 O O . ARG A 1 508 ? 1.829 -10.468 -23.869 1.00 98.44 508 ARG A O 1
ATOM 3991 N N . ARG A 1 509 ? 3.756 -11.614 -24.144 1.00 98.12 509 ARG A N 1
ATOM 3992 C CA . ARG A 1 509 ? 3.418 -12.706 -23.214 1.00 98.12 509 ARG A CA 1
ATOM 3993 C C . ARG A 1 509 ? 3.178 -12.165 -21.798 1.00 98.12 509 ARG A C 1
ATOM 3995 O O . ARG A 1 509 ? 2.105 -12.378 -21.236 1.00 98.12 509 ARG A O 1
ATOM 4002 N N . LEU A 1 510 ? 4.109 -11.364 -21.275 1.00 98.69 510 LEU A N 1
ATOM 4003 C CA . LEU A 1 510 ? 4.006 -10.769 -19.934 1.00 98.69 510 LEU A CA 1
ATOM 4004 C C . LEU A 1 510 ? 2.867 -9.741 -19.819 1.00 98.69 510 LEU A C 1
ATOM 4006 O O . LEU A 1 510 ? 2.113 -9.764 -18.846 1.00 98.69 510 LEU A O 1
ATOM 4010 N N . ILE A 1 511 ? 2.667 -8.888 -20.832 1.00 98.44 511 ILE A N 1
ATOM 4011 C CA . ILE A 1 511 ? 1.520 -7.959 -20.895 1.00 98.44 511 ILE A CA 1
ATOM 4012 C C . ILE A 1 511 ? 0.188 -8.723 -20.870 1.00 98.44 511 ILE A C 1
ATOM 4014 O O . ILE A 1 511 ? -0.756 -8.326 -20.182 1.00 98.44 511 ILE A O 1
ATOM 4018 N N . SER A 1 512 ? 0.111 -9.850 -21.582 1.00 98.19 512 SER A N 1
ATOM 4019 C CA . SER A 1 512 ? -1.083 -10.700 -21.586 1.00 98.19 512 SER A CA 1
ATOM 4020 C C . SER A 1 512 ? -1.338 -11.303 -20.202 1.00 98.19 512 SER A C 1
ATOM 4022 O O . SER A 1 512 ? -2.471 -11.263 -19.722 1.00 98.19 512 SER A O 1
ATOM 4024 N N . ALA A 1 513 ? -0.292 -11.769 -19.508 1.00 97.94 513 ALA A N 1
ATOM 4025 C CA . ALA A 1 513 ? -0.392 -12.239 -18.124 1.00 97.94 513 ALA A CA 1
ATOM 4026 C C . ALA A 1 513 ? -0.846 -11.121 -17.160 1.00 97.94 513 ALA A C 1
ATOM 4028 O O . ALA A 1 513 ? -1.690 -11.349 -16.281 1.00 97.94 513 ALA A O 1
ATOM 4029 N N . ALA A 1 514 ? -0.373 -9.885 -17.367 1.00 97.75 514 ALA A N 1
ATOM 4030 C CA . ALA A 1 514 ? -0.792 -8.712 -16.598 1.00 97.75 514 ALA A CA 1
ATOM 4031 C C . ALA A 1 514 ? -2.292 -8.408 -16.769 1.00 97.75 514 ALA A C 1
ATOM 4033 O O . ALA A 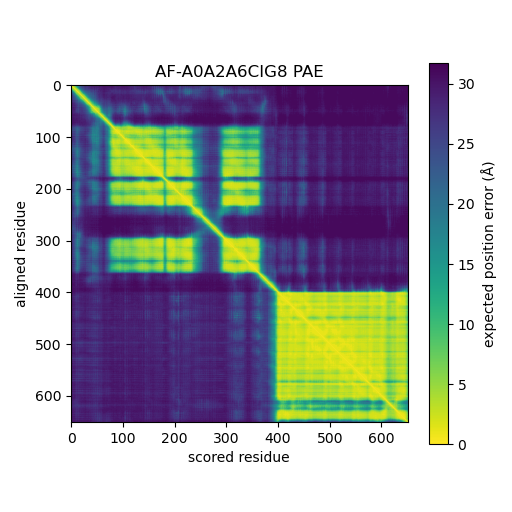1 514 ? -2.943 -7.944 -15.830 1.00 97.75 514 ALA A O 1
ATOM 4034 N N . GLY A 1 515 ? -2.898 -8.787 -17.900 1.00 94.69 515 GLY A N 1
ATOM 4035 C CA . GLY A 1 515 ? -4.351 -8.820 -18.098 1.00 94.69 515 GLY A CA 1
ATOM 4036 C C . GLY A 1 515 ? -5.019 -7.451 -17.970 1.00 94.69 515 GLY A C 1
ATOM 4037 O O . GLY A 1 515 ? -6.012 -7.316 -17.259 1.00 94.69 515 GLY A O 1
ATOM 4038 N N . GLY A 1 516 ? -4.441 -6.436 -18.616 1.00 93.69 516 GLY A N 1
ATOM 4039 C CA . GLY A 1 516 ? -4.967 -5.067 -18.647 1.00 93.69 516 GLY A CA 1
ATOM 4040 C C . GLY A 1 516 ? -4.566 -4.184 -17.462 1.00 93.69 516 GLY A C 1
ATOM 4041 O O . GLY A 1 516 ? -4.932 -3.010 -17.436 1.00 93.69 516 GLY A O 1
ATOM 4042 N N . LEU A 1 517 ? -3.810 -4.714 -16.496 1.00 96.94 517 LEU A N 1
ATOM 4043 C CA . LEU A 1 517 ? -3.175 -3.902 -15.457 1.00 96.94 517 LEU A CA 1
ATOM 4044 C C . LEU A 1 517 ? -2.036 -3.054 -16.042 1.00 96.94 517 LEU A C 1
ATOM 4046 O O . LEU A 1 517 ? -1.425 -3.456 -17.034 1.00 96.94 517 LEU A O 1
ATOM 4050 N N . PRO A 1 518 ? -1.730 -1.890 -15.445 1.00 96.69 518 PRO A N 1
ATOM 4051 C CA . PRO A 1 518 ? -0.690 -1.019 -15.951 1.00 96.69 518 PRO A CA 1
ATOM 4052 C C . PRO A 1 518 ? 0.714 -1.635 -15.881 1.00 96.69 518 PRO A C 1
ATOM 4054 O O . PRO A 1 518 ? 1.101 -2.193 -14.854 1.00 96.69 518 PRO A O 1
ATOM 4057 N N . CYS A 1 519 ? 1.492 -1.469 -16.955 1.00 98.44 519 CYS A N 1
ATOM 4058 C CA . CYS A 1 519 ? 2.853 -1.989 -17.065 1.00 98.44 519 CYS A CA 1
ATOM 4059 C C . CYS A 1 519 ? 3.867 -0.890 -17.417 1.00 98.44 519 CYS A C 1
ATOM 4061 O O . CYS A 1 519 ? 3.658 -0.132 -18.371 1.00 98.44 519 CYS A O 1
ATOM 4063 N N . THR A 1 520 ? 4.971 -0.841 -16.663 1.00 98.62 520 THR A N 1
ATOM 4064 C CA . THR A 1 520 ? 6.155 -0.017 -16.957 1.00 98.62 520 THR A CA 1
ATOM 4065 C C . THR A 1 520 ? 7.198 -0.850 -17.694 1.00 98.62 520 THR A C 1
ATOM 4067 O O . THR A 1 520 ? 7.561 -1.924 -17.211 1.00 98.62 520 THR A O 1
ATOM 4070 N N . LEU A 1 521 ? 7.730 -0.332 -18.801 1.00 98.75 521 LEU A N 1
ATOM 4071 C CA . LEU A 1 521 ? 8.984 -0.814 -19.368 1.00 98.75 521 LEU A CA 1
ATOM 4072 C C . LEU A 1 521 ? 10.143 -0.236 -18.552 1.00 98.75 521 LEU A C 1
ATOM 4074 O O . LEU A 1 521 ? 10.333 0.979 -18.539 1.00 98.75 521 LEU A O 1
ATOM 4078 N N . HIS A 1 522 ? 10.888 -1.087 -17.849 1.00 98.38 522 HIS A N 1
ATOM 4079 C CA . HIS A 1 522 ? 11.999 -0.636 -17.005 1.00 98.38 522 HIS A CA 1
ATOM 4080 C C . HIS A 1 522 ? 13.250 -0.239 -17.805 1.00 98.38 522 HIS A C 1
ATOM 4082 O O . HIS A 1 522 ? 13.280 -0.299 -19.035 1.00 98.38 522 HIS A O 1
ATOM 4088 N N . ARG A 1 523 ? 14.337 0.047 -17.083 1.00 97.81 523 ARG A N 1
ATOM 4089 C CA . ARG A 1 523 ? 15.608 0.559 -17.611 1.00 97.81 523 ARG A CA 1
ATOM 4090 C C . ARG A 1 523 ? 16.358 -0.323 -18.611 1.00 97.81 523 ARG A C 1
ATOM 4092 O O . ARG A 1 523 ? 17.341 0.143 -19.170 1.00 97.81 523 ARG A O 1
ATOM 4099 N N . CYS A 1 524 ? 15.902 -1.536 -18.934 1.00 97.94 524 CYS A N 1
ATOM 4100 C CA . CYS A 1 524 ? 16.412 -2.221 -20.132 1.00 97.94 524 CYS A CA 1
ATOM 4101 C C . CYS A 1 524 ? 16.215 -1.381 -21.408 1.00 97.94 524 CYS A C 1
ATOM 4103 O O . CYS A 1 524 ? 16.960 -1.541 -22.367 1.00 97.94 524 CYS A O 1
ATOM 4105 N N . PHE A 1 525 ? 15.249 -0.454 -21.408 1.00 98.56 525 PHE A N 1
ATOM 4106 C CA . PHE A 1 525 ? 15.092 0.552 -22.455 1.00 98.56 525 PHE A CA 1
ATOM 4107 C C . PHE A 1 525 ? 16.374 1.366 -22.687 1.00 98.56 525 PHE A C 1
ATOM 4109 O O . PHE A 1 525 ? 16.724 1.646 -23.835 1.00 98.56 525 PHE A O 1
ATOM 4116 N N . ASP A 1 526 ? 17.113 1.685 -21.620 1.00 98.25 526 ASP A N 1
ATOM 4117 C CA . ASP A 1 526 ? 18.342 2.477 -21.702 1.00 98.25 526 ASP A CA 1
ATOM 4118 C C . ASP A 1 526 ? 19.474 1.749 -22.454 1.00 98.25 526 ASP A C 1
ATOM 4120 O O . ASP A 1 526 ? 20.440 2.387 -22.857 1.00 98.25 526 ASP A O 1
ATOM 4124 N N . TRP A 1 527 ? 19.364 0.430 -22.660 1.00 98.06 527 TRP A N 1
ATOM 4125 C CA . TRP A 1 527 ? 20.338 -0.381 -23.408 1.00 98.06 527 TRP A CA 1
ATOM 4126 C C . TRP A 1 527 ? 19.980 -0.550 -24.887 1.00 98.06 527 TRP A C 1
ATOM 4128 O O . TRP A 1 527 ? 20.756 -1.127 -25.645 1.00 98.06 527 TRP A O 1
ATOM 4138 N N . THR A 1 528 ? 18.805 -0.077 -25.306 1.00 98.31 528 THR A N 1
ATOM 4139 C CA . THR A 1 528 ? 18.357 -0.241 -26.692 1.00 98.31 528 THR A CA 1
ATOM 4140 C C . THR A 1 528 ? 19.201 0.608 -27.650 1.00 98.31 528 THR A C 1
ATOM 4142 O O . THR A 1 528 ? 19.549 1.741 -27.323 1.00 98.31 528 THR A O 1
ATOM 4145 N N . PRO A 1 529 ? 19.535 0.113 -28.854 1.00 97.62 529 PRO A N 1
ATOM 4146 C CA . PRO A 1 529 ? 20.372 0.863 -29.793 1.00 97.62 529 PRO A CA 1
ATOM 4147 C C . PRO A 1 529 ? 19.644 2.065 -30.418 1.00 97.62 529 PRO A C 1
ATOM 4149 O O . PRO A 1 529 ? 20.272 3.070 -30.736 1.00 97.62 529 PRO A O 1
ATOM 4152 N N . ASP A 1 530 ? 18.321 1.969 -30.580 1.00 97.69 530 ASP A N 1
ATOM 4153 C CA . ASP A 1 530 ? 17.455 3.036 -31.087 1.00 97.69 530 ASP A CA 1
ATOM 4154 C C . ASP A 1 530 ? 16.245 3.193 -30.162 1.00 97.69 530 ASP A C 1
ATOM 4156 O O . ASP A 1 530 ? 15.307 2.385 -30.169 1.00 97.69 530 ASP A O 1
ATOM 4160 N N . TRP A 1 531 ? 16.260 4.264 -29.370 1.00 97.50 531 TRP A N 1
ATOM 4161 C CA . TRP A 1 531 ? 15.207 4.548 -28.406 1.00 97.50 531 TRP A CA 1
ATOM 4162 C C . TRP A 1 531 ? 13.865 4.892 -29.066 1.00 97.50 531 TRP A C 1
ATOM 4164 O O . TRP A 1 531 ? 12.822 4.638 -28.463 1.00 97.50 531 TRP A O 1
ATOM 4174 N N . ARG A 1 532 ? 13.844 5.435 -30.295 1.00 96.69 532 ARG A N 1
ATOM 4175 C CA . ARG A 1 532 ? 12.595 5.758 -31.012 1.00 96.69 532 ARG A CA 1
ATOM 4176 C C . ARG A 1 532 ? 11.909 4.475 -31.452 1.00 96.69 532 ARG A C 1
ATOM 4178 O O . ARG A 1 532 ? 10.720 4.285 -31.189 1.00 96.69 532 ARG A O 1
ATOM 4185 N N . ALA A 1 533 ? 12.674 3.564 -32.052 1.00 96.75 533 ALA A N 1
ATOM 4186 C CA . ALA A 1 533 ? 12.182 2.242 -32.423 1.00 96.75 533 ALA A CA 1
ATOM 4187 C C . ALA A 1 533 ? 11.720 1.446 -31.191 1.00 96.75 533 ALA A C 1
ATOM 4189 O O . ALA A 1 533 ? 10.636 0.855 -31.207 1.00 96.75 533 ALA A O 1
ATOM 4190 N N . ALA A 1 534 ? 12.492 1.476 -30.100 1.00 97.88 534 ALA A N 1
ATOM 4191 C CA . ALA A 1 534 ? 12.132 0.809 -28.852 1.00 97.88 534 ALA A CA 1
ATOM 4192 C C . ALA A 1 534 ? 10.866 1.400 -28.207 1.00 97.88 534 ALA A C 1
ATOM 4194 O O . ALA A 1 534 ? 10.014 0.648 -27.737 1.00 97.88 534 ALA A O 1
ATOM 4195 N N . MET A 1 535 ? 10.702 2.726 -28.223 1.00 97.56 535 MET A N 1
ATOM 4196 C CA . MET A 1 535 ? 9.524 3.409 -27.679 1.00 97.56 535 MET A CA 1
ATOM 4197 C C . MET A 1 535 ? 8.259 3.057 -28.469 1.00 97.56 535 MET A C 1
ATOM 4199 O O . MET A 1 535 ? 7.230 2.720 -27.877 1.00 97.56 535 MET A O 1
ATOM 4203 N N . LEU A 1 536 ? 8.344 3.062 -29.803 1.00 96.00 536 LEU A N 1
ATOM 4204 C CA . LEU A 1 536 ? 7.249 2.629 -30.670 1.00 96.00 536 LEU A CA 1
ATOM 4205 C C . LEU A 1 536 ? 6.894 1.155 -30.422 1.00 96.00 536 LEU A C 1
ATOM 4207 O O . LEU A 1 536 ? 5.718 0.811 -30.292 1.00 96.00 536 LEU A O 1
ATOM 4211 N N . ALA A 1 537 ? 7.900 0.285 -30.312 1.00 96.75 537 ALA A N 1
ATOM 4212 C CA . ALA A 1 537 ? 7.703 -1.126 -29.999 1.00 96.75 537 ALA A CA 1
ATOM 4213 C C . ALA A 1 537 ? 7.025 -1.319 -28.631 1.00 96.75 537 ALA A C 1
ATOM 4215 O O . ALA A 1 537 ? 6.066 -2.084 -28.529 1.00 96.75 537 ALA A O 1
ATOM 4216 N N . ALA A 1 538 ? 7.463 -0.593 -27.599 1.00 97.50 538 ALA A N 1
ATOM 4217 C CA . ALA A 1 538 ? 6.879 -0.649 -26.262 1.00 97.50 538 ALA A CA 1
ATOM 4218 C C . ALA A 1 538 ? 5.395 -0.244 -26.270 1.00 97.50 538 ALA A C 1
ATOM 4220 O O . ALA A 1 538 ? 4.545 -0.945 -25.711 1.00 97.50 538 ALA A O 1
ATOM 4221 N N . CYS A 1 539 ? 5.075 0.843 -26.972 1.00 94.94 539 CYS A N 1
ATOM 4222 C CA . CYS A 1 539 ? 3.708 1.317 -27.155 1.00 94.94 539 CYS A CA 1
ATOM 4223 C C . CYS A 1 539 ? 2.825 0.285 -27.885 1.00 94.94 539 CYS A C 1
ATOM 4225 O O . CYS A 1 539 ? 1.719 -0.025 -27.434 1.00 94.94 539 CYS A O 1
ATOM 4227 N N . ASN A 1 540 ? 3.329 -0.314 -28.968 1.00 94.38 540 ASN A N 1
ATOM 4228 C CA . ASN A 1 540 ? 2.603 -1.330 -29.739 1.00 94.38 540 ASN A CA 1
ATOM 4229 C C . ASN A 1 540 ? 2.333 -2.612 -28.940 1.00 94.38 540 ASN A C 1
ATOM 4231 O O . ASN A 1 540 ? 1.289 -3.241 -29.110 1.00 94.38 540 ASN A O 1
ATOM 4235 N N . VAL A 1 541 ? 3.269 -3.002 -28.074 1.00 95.62 541 VAL A N 1
ATOM 4236 C CA . VAL A 1 541 ? 3.134 -4.175 -27.201 1.00 95.62 541 VAL A CA 1
ATOM 4237 C C . VAL A 1 541 ? 2.135 -3.929 -26.065 1.00 95.62 541 VAL A C 1
ATOM 4239 O O . VAL A 1 541 ? 1.471 -4.872 -25.636 1.00 95.62 541 VAL A O 1
ATOM 4242 N N . GLY A 1 542 ? 1.970 -2.677 -25.628 1.00 95.12 542 GLY A N 1
ATOM 4243 C CA . GLY A 1 542 ? 0.951 -2.276 -24.652 1.00 95.12 542 GLY A CA 1
ATOM 4244 C C . GLY A 1 542 ? 1.490 -1.749 -23.321 1.00 95.12 542 GLY A C 1
ATOM 4245 O O . GLY A 1 542 ? 0.731 -1.686 -22.353 1.00 95.12 542 GLY A O 1
ATOM 4246 N N . PHE A 1 543 ? 2.766 -1.363 -23.246 1.00 97.62 543 PHE A N 1
ATOM 4247 C CA . PHE A 1 543 ? 3.270 -0.606 -22.098 1.00 97.62 543 PHE A CA 1
ATOM 4248 C C . PHE A 1 543 ? 2.620 0.781 -22.038 1.00 97.62 543 PHE A C 1
ATOM 4250 O O . PHE A 1 543 ? 2.325 1.382 -23.070 1.00 97.62 543 PHE A O 1
ATOM 4257 N N . ASN A 1 544 ? 2.417 1.300 -20.825 1.00 95.12 544 ASN A N 1
ATOM 4258 C CA . ASN A 1 544 ? 1.894 2.658 -20.623 1.00 95.12 544 ASN A CA 1
ATOM 4259 C C . ASN A 1 544 ? 2.919 3.641 -20.069 1.00 95.12 544 ASN A C 1
ATOM 4261 O O . ASN A 1 544 ? 2.735 4.840 -20.251 1.00 95.12 544 ASN A O 1
ATOM 4265 N N . THR A 1 545 ? 3.991 3.147 -19.454 1.00 97.56 545 THR A N 1
ATOM 4266 C CA . THR A 1 545 ? 5.062 3.977 -18.902 1.00 97.56 545 THR A CA 1
ATOM 4267 C C . THR A 1 545 ? 6.413 3.400 -19.327 1.00 97.56 545 THR A C 1
ATOM 4269 O O . THR A 1 545 ? 6.575 2.180 -19.351 1.00 97.56 545 THR A O 1
ATOM 4272 N N . ILE A 1 546 ? 7.388 4.250 -19.640 1.00 98.50 546 ILE A N 1
ATOM 4273 C CA . ILE A 1 546 ? 8.800 3.885 -19.823 1.00 98.50 546 ILE A CA 1
ATOM 4274 C C . ILE A 1 546 ? 9.609 4.556 -18.713 1.00 98.50 546 ILE A C 1
ATOM 4276 O O . ILE A 1 546 ? 9.568 5.777 -18.580 1.00 98.50 546 ILE A O 1
ATOM 4280 N N . LEU A 1 547 ? 10.353 3.765 -17.938 1.00 98.56 547 LEU A N 1
ATOM 4281 C CA . LEU A 1 547 ? 11.347 4.247 -16.981 1.00 98.56 547 LEU A CA 1
ATOM 4282 C C . LEU A 1 547 ? 12.715 4.324 -17.668 1.00 98.56 547 LEU A C 1
ATOM 4284 O O . LEU A 1 547 ? 13.234 3.308 -18.130 1.00 98.56 547 LEU A O 1
ATOM 4288 N N . THR A 1 548 ? 13.302 5.518 -17.716 1.00 98.44 548 THR A N 1
ATOM 4289 C CA . THR A 1 548 ? 14.554 5.768 -18.443 1.00 98.44 548 THR A CA 1
ATOM 4290 C C . THR A 1 548 ? 15.423 6.817 -17.755 1.00 98.44 548 THR A C 1
ATOM 4292 O O . THR A 1 548 ? 14.924 7.760 -17.134 1.00 98.44 548 THR A O 1
ATOM 4295 N N . SER A 1 549 ? 16.737 6.664 -17.904 1.00 97.44 549 SER A N 1
ATOM 4296 C CA . SER A 1 549 ? 17.739 7.677 -17.566 1.00 97.44 549 SER A CA 1
ATOM 4297 C C . SER A 1 549 ? 18.189 8.501 -18.778 1.00 97.44 549 SER A C 1
ATOM 4299 O O . SER A 1 549 ? 19.195 9.202 -18.700 1.00 97.44 549 SER A O 1
ATOM 4301 N N . GLY A 1 550 ? 17.479 8.398 -19.907 1.00 97.12 550 GLY A N 1
ATOM 4302 C CA . GLY A 1 550 ? 17.838 9.029 -21.175 1.00 97.12 550 GLY A CA 1
ATOM 4303 C C . GLY A 1 550 ? 19.053 8.384 -21.842 1.00 97.12 550 GLY A C 1
ATOM 4304 O O . GLY A 1 550 ? 19.836 9.090 -22.472 1.00 97.12 550 GLY A O 1
ATOM 4305 N N . GLN A 1 551 ? 19.239 7.067 -21.669 1.00 96.38 551 GLN A N 1
ATOM 4306 C CA . GLN A 1 551 ? 20.412 6.318 -22.156 1.00 96.38 551 GLN A CA 1
ATOM 4307 C C . GLN A 1 551 ? 21.759 6.837 -21.619 1.00 96.38 551 GLN A C 1
ATOM 4309 O O . GLN A 1 551 ? 22.790 6.744 -22.281 1.00 96.38 551 GLN A O 1
ATOM 4314 N N . GLN A 1 552 ? 21.759 7.388 -20.404 1.00 96.56 552 GLN A N 1
ATOM 4315 C CA . GLN A 1 552 ? 22.961 7.842 -19.695 1.00 96.56 552 GLN A CA 1
ATOM 4316 C C . GLN A 1 552 ? 23.032 7.242 -18.284 1.00 96.56 552 GLN A C 1
ATOM 4318 O O . GLN A 1 552 ? 22.030 6.717 -17.794 1.00 96.56 552 GLN A O 1
ATOM 4323 N N . PRO A 1 553 ? 24.174 7.321 -17.575 1.00 93.25 553 PRO A N 1
ATOM 4324 C CA . PRO A 1 553 ? 24.275 6.809 -16.207 1.00 93.25 553 PRO A CA 1
ATOM 4325 C C . PRO A 1 553 ? 23.235 7.410 -15.244 1.00 93.25 553 PRO A C 1
ATOM 4327 O O . PRO A 1 553 ? 22.628 6.681 -14.452 1.00 93.25 553 PRO A O 1
ATOM 4330 N N . THR A 1 554 ? 22.979 8.719 -15.337 1.00 95.06 554 THR A N 1
ATOM 4331 C CA . THR A 1 554 ? 22.014 9.431 -14.484 1.00 95.06 554 THR A CA 1
ATOM 4332 C C . THR A 1 554 ? 21.168 10.422 -15.277 1.00 95.06 554 THR A C 1
ATOM 4334 O O . THR A 1 554 ? 21.616 10.988 -16.278 1.00 95.06 554 THR A O 1
ATOM 4337 N N . VAL A 1 555 ? 19.959 10.699 -14.783 1.00 96.06 555 VAL A N 1
ATOM 4338 C CA . VAL A 1 555 ? 19.025 11.647 -15.415 1.00 96.06 555 VAL A CA 1
ATOM 4339 C C . VAL A 1 555 ? 19.590 13.062 -15.533 1.00 96.06 555 VAL A C 1
ATOM 4341 O O . VAL A 1 555 ? 19.306 13.758 -16.506 1.00 96.06 555 VAL A O 1
ATOM 4344 N N . GLY A 1 556 ? 20.436 13.483 -14.584 1.00 92.94 556 GLY A N 1
ATOM 4345 C CA . GLY A 1 556 ? 21.057 14.810 -14.598 1.00 92.94 556 GLY A CA 1
ATOM 4346 C C . GLY A 1 556 ? 21.945 15.044 -15.823 1.00 92.94 556 GLY A C 1
ATOM 4347 O O . GLY A 1 556 ? 22.031 16.165 -16.315 1.00 92.94 556 GLY A O 1
ATOM 4348 N N . THR A 1 557 ? 22.547 13.981 -16.365 1.00 94.12 557 THR A N 1
ATOM 4349 C CA . THR A 1 557 ? 23.398 14.051 -17.566 1.00 94.12 557 THR A CA 1
ATOM 4350 C C . THR A 1 557 ? 22.622 13.981 -18.884 1.00 94.12 557 THR A C 1
ATOM 4352 O O . THR A 1 557 ? 23.193 14.248 -19.936 1.00 94.12 557 THR A O 1
ATOM 4355 N N . ALA A 1 558 ? 21.319 13.677 -18.842 1.00 95.00 558 ALA A N 1
ATOM 4356 C CA . ALA A 1 558 ? 20.506 13.381 -20.024 1.00 95.00 558 ALA A CA 1
ATOM 4357 C C . ALA A 1 558 ? 19.283 14.290 -20.195 1.00 95.00 558 ALA A C 1
ATOM 4359 O O . ALA A 1 558 ? 18.353 13.928 -20.911 1.00 95.00 558 ALA A O 1
ATOM 4360 N N . VAL A 1 559 ? 19.250 15.458 -19.543 1.00 95.50 559 VAL A N 1
ATOM 4361 C CA . VAL A 1 559 ? 18.070 16.347 -19.541 1.00 95.50 559 VAL A CA 1
ATOM 4362 C C . VAL A 1 559 ? 17.582 16.671 -20.958 1.00 95.50 559 VAL A C 1
ATOM 4364 O O . VAL A 1 559 ? 16.379 16.690 -21.198 1.00 95.50 559 VAL A O 1
ATOM 4367 N N . GLU A 1 560 ? 18.501 16.885 -21.904 1.00 96.12 560 GLU A N 1
ATOM 4368 C CA . GLU A 1 560 ? 18.145 17.198 -23.291 1.00 96.12 560 GLU A CA 1
ATOM 4369 C C . GLU A 1 560 ? 17.575 15.984 -24.037 1.00 96.12 560 GLU A C 1
ATOM 4371 O O . GLU A 1 560 ? 16.506 16.076 -24.632 1.00 96.12 560 GLU A O 1
ATOM 4376 N N . THR A 1 561 ? 18.212 14.818 -23.921 1.00 96.69 561 THR A N 1
ATOM 4377 C CA . THR A 1 561 ? 17.695 13.563 -24.486 1.00 96.69 561 THR A CA 1
ATOM 4378 C C . THR A 1 561 ? 16.321 13.213 -23.910 1.00 96.69 561 THR A C 1
ATOM 4380 O O . THR A 1 561 ? 15.417 12.813 -24.637 1.00 96.69 561 THR A O 1
ATOM 4383 N N . LEU A 1 562 ? 16.128 13.411 -22.604 1.00 97.62 562 LEU A N 1
ATOM 4384 C CA . LEU A 1 562 ? 14.851 13.199 -21.922 1.00 97.62 562 LEU A CA 1
ATOM 4385 C C . LEU A 1 562 ? 13.771 14.177 -22.406 1.00 97.62 562 LEU A C 1
ATOM 4387 O O . LEU A 1 562 ? 12.614 13.778 -22.548 1.00 97.62 562 LEU A O 1
ATOM 4391 N N . ARG A 1 563 ? 14.139 15.429 -22.714 1.00 97.06 563 ARG A N 1
ATOM 4392 C CA . ARG A 1 563 ? 13.248 16.396 -23.370 1.00 97.06 563 ARG A CA 1
ATOM 4393 C C . ARG A 1 563 ? 12.802 15.882 -24.737 1.00 97.06 563 ARG A C 1
ATOM 4395 O O . ARG A 1 563 ? 11.605 15.815 -24.992 1.00 97.06 563 ARG A O 1
ATOM 4402 N N . GLU A 1 564 ? 13.744 15.458 -25.579 1.00 97.38 564 GLU A N 1
ATOM 4403 C CA . GLU A 1 564 ? 13.442 14.917 -26.910 1.00 97.38 564 GLU A CA 1
ATOM 4404 C C . GLU A 1 564 ? 12.558 13.665 -26.854 1.00 97.38 564 GLU A C 1
ATOM 4406 O O . GLU A 1 564 ? 11.649 13.509 -27.672 1.00 97.38 564 GLU A O 1
ATOM 4411 N N . MET A 1 565 ? 12.804 12.775 -25.889 1.00 97.50 565 MET A N 1
ATOM 4412 C CA . MET A 1 565 ? 11.987 11.582 -25.662 1.00 97.50 565 MET A CA 1
ATOM 4413 C C . MET A 1 565 ? 10.559 11.947 -25.251 1.00 97.50 565 MET A C 1
ATOM 4415 O O . MET A 1 565 ? 9.613 11.384 -25.800 1.00 97.50 565 MET A O 1
ATOM 4419 N N . ALA A 1 566 ? 10.391 12.890 -24.321 1.00 95.44 566 ALA A N 1
ATOM 4420 C CA . ALA A 1 566 ? 9.078 13.342 -23.869 1.00 95.44 566 ALA A CA 1
ATOM 4421 C C . ALA A 1 566 ? 8.291 14.032 -24.995 1.00 95.44 566 ALA A C 1
ATOM 4423 O O . ALA A 1 566 ? 7.122 13.710 -25.219 1.00 95.44 566 ALA A O 1
ATOM 4424 N N . ASP A 1 567 ? 8.952 14.907 -25.757 1.00 94.50 567 ASP A N 1
ATOM 4425 C CA . ASP A 1 567 ? 8.363 15.584 -26.914 1.00 94.50 567 ASP A CA 1
ATOM 4426 C C . ASP A 1 567 ? 7.966 14.568 -27.999 1.00 94.50 567 ASP A C 1
ATOM 4428 O O . ASP A 1 567 ? 6.882 14.651 -28.574 1.00 94.50 567 ASP A O 1
ATOM 4432 N N . HIS A 1 568 ? 8.793 13.548 -28.253 1.00 95.12 568 HIS A N 1
ATOM 4433 C CA . HIS A 1 568 ? 8.444 12.489 -29.198 1.00 95.12 568 HIS A CA 1
ATOM 4434 C C . HIS A 1 568 ? 7.256 11.645 -28.719 1.00 95.12 568 HIS A C 1
ATOM 4436 O O . HIS A 1 568 ? 6.350 11.360 -29.506 1.00 95.12 568 HIS A O 1
ATOM 4442 N N . ALA A 1 569 ? 7.223 11.283 -27.435 1.00 94.06 569 ALA A N 1
ATOM 4443 C CA . ALA A 1 569 ? 6.196 10.420 -26.861 1.00 94.06 569 ALA A CA 1
ATOM 4444 C C . ALA A 1 569 ? 4.780 11.000 -27.005 1.00 94.06 569 ALA A C 1
ATOM 4446 O O . ALA A 1 569 ? 3.843 10.255 -27.297 1.00 94.06 569 ALA A O 1
ATOM 4447 N N . VAL A 1 570 ? 4.617 12.323 -26.878 1.00 89.81 570 VAL A N 1
ATOM 4448 C CA . VAL A 1 570 ? 3.313 12.990 -27.057 1.00 89.81 570 VAL A CA 1
ATOM 4449 C C . VAL A 1 570 ? 2.872 13.086 -28.520 1.00 89.81 570 VAL A C 1
ATOM 4451 O O . VAL A 1 570 ? 1.679 13.210 -28.785 1.00 89.81 570 VAL A O 1
ATOM 4454 N N . THR A 1 571 ? 3.805 12.997 -29.475 1.00 89.62 571 THR A N 1
ATOM 4455 C CA . THR A 1 571 ? 3.485 12.996 -30.916 1.00 89.62 571 THR A CA 1
ATOM 4456 C C . THR A 1 571 ? 3.050 11.628 -31.447 1.00 89.62 571 THR A C 1
ATOM 4458 O O . THR A 1 571 ? 2.577 11.529 -32.580 1.00 89.62 571 THR A O 1
ATOM 4461 N N . MET A 1 572 ? 3.207 10.561 -30.656 1.00 88.50 572 MET A N 1
ATOM 4462 C CA . MET A 1 572 ? 2.886 9.208 -31.099 1.00 88.50 572 MET A CA 1
ATOM 4463 C C . MET A 1 572 ? 1.368 8.953 -31.163 1.00 88.50 572 MET A C 1
ATOM 4465 O O . MET A 1 572 ? 0.621 9.467 -30.330 1.00 88.50 572 MET A O 1
ATOM 4469 N N . PRO A 1 573 ? 0.889 8.083 -32.081 1.00 80.31 573 PRO A N 1
ATOM 4470 C CA . PRO A 1 573 ? -0.539 7.754 -32.212 1.00 80.31 573 PRO A CA 1
ATOM 4471 C C . PRO A 1 573 ? -1.184 7.228 -30.923 1.00 80.31 573 PRO A C 1
ATOM 4473 O O . PRO A 1 573 ? -2.364 7.455 -30.664 1.00 80.31 573 PRO A O 1
ATOM 4476 N N . ARG A 1 574 ? -0.398 6.516 -30.112 1.00 84.12 574 ARG A N 1
ATOM 4477 C CA . ARG A 1 574 ? -0.708 6.199 -28.720 1.00 84.12 574 ARG A CA 1
ATOM 4478 C C . ARG A 1 574 ? 0.389 6.814 -27.854 1.00 84.12 574 ARG A C 1
ATOM 4480 O O . ARG A 1 574 ? 1.503 6.284 -27.857 1.00 84.12 574 ARG A O 1
ATOM 4487 N N . PRO A 1 575 ? 0.096 7.909 -27.140 1.00 84.31 575 PRO A N 1
ATOM 4488 C CA . PRO A 1 575 ? 1.047 8.488 -26.210 1.00 84.31 575 PRO A CA 1
ATOM 4489 C C . PRO A 1 575 ? 1.427 7.479 -25.128 1.00 84.31 575 PRO A C 1
ATOM 4491 O O . PRO A 1 575 ? 0.566 6.776 -24.594 1.00 84.31 575 PRO A O 1
ATOM 4494 N N . ILE A 1 576 ? 2.719 7.417 -24.823 1.00 92.50 576 ILE A N 1
ATOM 4495 C CA . ILE A 1 576 ? 3.277 6.627 -23.728 1.00 92.50 576 ILE A CA 1
ATOM 4496 C C . ILE A 1 576 ? 3.913 7.579 -22.720 1.00 92.50 576 ILE A C 1
ATOM 4498 O O . ILE A 1 576 ? 4.494 8.596 -23.090 1.00 92.50 576 ILE A O 1
ATOM 4502 N N . GLU A 1 577 ? 3.770 7.281 -21.439 1.00 95.19 577 GLU A N 1
ATOM 4503 C CA . GLU A 1 577 ? 4.274 8.136 -20.376 1.00 95.19 577 GLU A CA 1
ATOM 4504 C C . GLU A 1 577 ? 5.777 7.920 -20.176 1.00 95.19 577 GLU A C 1
ATOM 4506 O O . GLU A 1 577 ? 6.235 6.785 -20.040 1.00 95.19 577 GLU A O 1
ATOM 4511 N N . ILE A 1 578 ? 6.554 9.002 -20.138 1.00 97.31 578 ILE A N 1
ATOM 4512 C CA . ILE A 1 578 ? 7.982 8.942 -19.816 1.00 97.31 578 ILE A CA 1
ATOM 4513 C C . ILE A 1 578 ? 8.160 9.236 -18.331 1.00 97.31 578 ILE A C 1
ATOM 4515 O O . ILE A 1 578 ? 7.673 10.251 -17.830 1.00 97.31 578 ILE A O 1
ATOM 4519 N N . MET A 1 579 ? 8.866 8.345 -17.640 1.00 97.75 579 MET A N 1
ATOM 4520 C CA . MET A 1 579 ? 9.238 8.471 -16.238 1.00 97.75 579 MET A CA 1
ATOM 4521 C C . MET A 1 579 ? 10.760 8.559 -16.124 1.00 97.75 579 MET A C 1
ATOM 4523 O O . MET A 1 579 ? 11.474 7.612 -16.457 1.00 97.75 579 MET A O 1
ATOM 4527 N N . ALA A 1 580 ? 11.262 9.704 -15.662 1.00 97.62 580 ALA A N 1
ATOM 4528 C CA . ALA A 1 580 ? 12.698 9.927 -15.507 1.00 97.62 580 ALA A CA 1
ATOM 4529 C C . ALA A 1 580 ? 13.203 9.292 -14.203 1.00 97.62 580 ALA A C 1
ATOM 4531 O O . ALA A 1 580 ? 12.703 9.625 -13.127 1.00 97.62 580 ALA A O 1
ATOM 4532 N N . GLY A 1 581 ? 14.214 8.421 -14.278 1.00 95.19 581 GLY A N 1
ATOM 4533 C CA . GLY A 1 581 ? 14.836 7.822 -13.092 1.00 95.19 581 GLY A CA 1
ATOM 4534 C C . GLY A 1 581 ? 16.276 7.352 -13.302 1.00 95.19 581 GLY A C 1
ATOM 4535 O O . GLY A 1 581 ? 16.733 7.224 -14.432 1.00 95.19 581 GLY A O 1
ATOM 4536 N N . SER A 1 582 ? 16.974 7.073 -12.191 1.00 92.31 582 SER A N 1
ATOM 4537 C CA . SER A 1 582 ? 18.438 6.873 -12.038 1.00 92.31 582 SER A CA 1
ATOM 4538 C C . SER A 1 582 ? 19.191 8.137 -11.617 1.00 92.31 582 SER A C 1
ATOM 4540 O O . SER A 1 582 ? 19.399 9.049 -12.418 1.00 92.31 582 SER A O 1
ATOM 4542 N N . GLY A 1 583 ? 19.647 8.168 -10.359 1.00 90.69 583 GLY A N 1
ATOM 4543 C CA . GLY A 1 583 ? 20.431 9.280 -9.809 1.00 90.69 583 GLY A CA 1
ATOM 4544 C C . GLY A 1 583 ? 19.641 10.582 -9.653 1.00 90.69 583 GLY A C 1
ATOM 4545 O O . GLY A 1 583 ? 20.214 11.652 -9.816 1.00 90.69 583 GLY A O 1
ATOM 4546 N N . LEU A 1 584 ? 18.331 10.488 -9.399 1.00 93.12 584 LEU A N 1
ATOM 4547 C CA . LEU A 1 584 ? 17.475 11.649 -9.171 1.00 93.12 584 LEU A CA 1
ATOM 4548 C C . LEU A 1 584 ? 17.807 12.291 -7.815 1.00 93.12 584 LEU A C 1
ATOM 4550 O O . LEU A 1 584 ? 17.695 11.652 -6.769 1.00 93.12 584 LEU A O 1
ATOM 4554 N N . ASP A 1 585 ? 18.174 13.564 -7.854 1.00 92.38 585 ASP A N 1
ATOM 4555 C CA . ASP A 1 585 ? 18.460 14.429 -6.711 1.00 92.38 585 ASP A CA 1
ATOM 4556 C C . ASP A 1 585 ? 17.768 15.792 -6.892 1.00 92.38 585 ASP A C 1
ATOM 4558 O O . ASP A 1 585 ? 17.081 16.023 -7.888 1.00 92.38 585 ASP A O 1
ATOM 4562 N N . GLU A 1 586 ? 17.920 16.709 -5.934 1.00 93.19 586 GLU A N 1
ATOM 4563 C CA . GLU A 1 586 ? 17.301 18.039 -6.020 1.00 93.19 586 GLU A CA 1
ATOM 4564 C C . GLU A 1 586 ? 17.718 18.803 -7.290 1.00 93.19 586 GLU A C 1
ATOM 4566 O O . GLU A 1 586 ? 16.868 19.369 -7.984 1.00 93.19 586 GLU A O 1
ATOM 4571 N N . THR A 1 587 ? 19.010 18.802 -7.619 1.00 94.00 587 THR A N 1
ATOM 4572 C CA . THR A 1 587 ? 19.560 19.558 -8.752 1.00 94.00 587 THR A CA 1
ATOM 4573 C C . THR A 1 587 ? 19.004 19.049 -10.079 1.00 94.00 587 THR A C 1
ATOM 4575 O O . THR A 1 587 ? 18.488 19.823 -10.890 1.00 94.00 587 THR A O 1
ATOM 4578 N N . SER A 1 588 ? 19.077 17.737 -10.297 1.00 94.00 588 SER A N 1
ATOM 4579 C CA . SER A 1 588 ? 18.578 17.087 -11.506 1.00 94.00 588 SER A CA 1
ATOM 4580 C C . SER A 1 588 ? 17.057 17.174 -11.611 1.00 94.00 588 SER A C 1
ATOM 4582 O O . SER A 1 588 ? 16.550 17.461 -12.693 1.00 94.00 588 SER A O 1
ATOM 4584 N N . LEU A 1 589 ? 16.320 17.036 -10.505 1.00 94.56 589 LEU A N 1
ATOM 4585 C CA . LEU A 1 589 ? 14.868 17.201 -10.487 1.00 94.56 589 LEU A CA 1
ATOM 4586 C C . LEU A 1 589 ? 14.454 18.620 -10.896 1.00 94.56 589 LEU A C 1
ATOM 4588 O O . LEU A 1 589 ? 13.593 18.777 -11.761 1.00 94.56 589 LEU A O 1
ATOM 4592 N N . ARG A 1 590 ? 15.088 19.666 -10.348 1.00 93.94 590 ARG A N 1
ATOM 4593 C CA . ARG A 1 590 ? 14.806 21.058 -10.753 1.00 93.94 590 ARG A CA 1
ATOM 4594 C C . ARG A 1 590 ? 15.147 21.306 -12.228 1.00 93.94 590 ARG A C 1
ATOM 4596 O O . ARG A 1 590 ? 14.396 21.997 -12.924 1.00 93.94 590 ARG A O 1
ATOM 4603 N N . ALA A 1 591 ? 16.233 20.720 -12.733 1.00 93.69 591 ALA A N 1
ATOM 4604 C CA . ALA A 1 591 ? 16.602 20.812 -14.146 1.00 93.69 591 ALA A CA 1
ATOM 4605 C C . ALA A 1 591 ? 15.571 20.124 -15.060 1.00 93.69 591 ALA A C 1
ATOM 4607 O O . ALA A 1 591 ? 15.137 20.713 -16.049 1.00 93.69 591 ALA A O 1
ATOM 4608 N N . LEU A 1 592 ? 15.132 18.911 -14.711 1.00 94.25 592 LEU A N 1
ATOM 4609 C CA . LEU A 1 592 ? 14.116 18.173 -15.463 1.00 94.25 592 LEU A CA 1
ATOM 4610 C C . LEU A 1 592 ? 12.777 18.894 -15.457 1.00 94.25 592 LEU A C 1
ATOM 4612 O O . LEU A 1 592 ? 12.151 19.025 -16.507 1.00 94.25 592 LEU A O 1
ATOM 4616 N N . LEU A 1 593 ? 12.361 19.396 -14.294 1.00 92.81 593 LEU A N 1
ATOM 4617 C CA . LEU A 1 593 ? 11.162 20.204 -14.184 1.00 92.81 593 LEU A CA 1
ATOM 4618 C C . LEU A 1 593 ? 11.295 21.414 -15.123 1.00 92.81 593 LEU A C 1
ATOM 4620 O O . LEU A 1 593 ? 10.543 21.533 -16.078 1.00 92.81 593 LEU A O 1
ATOM 4624 N N . SER A 1 594 ? 12.297 22.272 -14.959 1.00 91.62 594 SER A N 1
ATOM 4625 C CA . SER A 1 594 ? 12.403 23.495 -15.776 1.00 91.62 594 SER A CA 1
ATOM 4626 C C . SER A 1 594 ? 12.513 23.272 -17.293 1.00 91.62 594 SER A C 1
ATOM 4628 O O . SER A 1 594 ? 12.047 24.123 -18.049 1.00 91.62 594 SER A O 1
ATOM 4630 N N . ARG A 1 595 ? 13.099 22.158 -17.753 1.00 93.38 595 ARG A N 1
ATOM 4631 C CA . ARG A 1 595 ? 13.461 21.967 -19.171 1.00 93.38 595 ARG A CA 1
ATOM 4632 C C . ARG A 1 595 ? 12.664 20.910 -19.927 1.00 93.38 595 ARG A C 1
ATOM 4634 O O . ARG A 1 595 ? 12.819 20.824 -21.142 1.00 93.38 595 ARG A O 1
ATOM 4641 N N . THR A 1 596 ? 11.850 20.103 -19.254 1.00 93.75 596 THR A N 1
ATOM 4642 C CA . THR A 1 596 ? 11.129 18.992 -19.895 1.00 93.75 596 THR A CA 1
ATOM 4643 C C . THR A 1 596 ? 9.632 19.026 -19.592 1.00 93.75 596 THR A C 1
ATOM 4645 O O . THR A 1 596 ? 9.177 19.668 -18.640 1.00 93.75 596 THR A O 1
ATOM 4648 N N . SER A 1 597 ? 8.866 18.308 -20.413 1.00 90.81 597 SER A N 1
ATOM 4649 C CA . SER A 1 597 ? 7.431 18.055 -20.240 1.00 90.81 597 SER A CA 1
ATOM 4650 C C . SER A 1 597 ? 7.138 16.786 -19.418 1.00 90.81 597 SER A C 1
ATOM 4652 O O . SER A 1 597 ? 5.979 16.393 -19.284 1.00 90.81 597 SER A O 1
ATOM 4654 N N . ILE A 1 598 ? 8.169 16.149 -18.846 1.00 93.25 598 ILE A N 1
ATOM 4655 C CA . ILE A 1 598 ? 8.046 14.926 -18.043 1.00 93.25 598 ILE A CA 1
ATOM 4656 C C . ILE A 1 598 ? 7.258 15.208 -16.763 1.00 93.25 598 ILE A C 1
ATOM 4658 O O . ILE A 1 598 ? 7.511 16.187 -16.060 1.00 93.25 598 ILE A O 1
ATOM 4662 N N . GLN A 1 599 ? 6.312 14.317 -16.458 1.00 90.19 599 GLN A N 1
ATOM 4663 C CA . GLN A 1 599 ? 5.441 14.433 -15.286 1.00 90.19 599 GLN A CA 1
ATOM 4664 C C . GLN A 1 599 ? 5.762 13.412 -14.194 1.00 90.19 599 GLN A C 1
ATOM 4666 O O . GLN A 1 599 ? 5.503 13.698 -13.028 1.00 90.19 599 GLN A O 1
ATOM 4671 N N . TRP A 1 600 ? 6.327 12.256 -14.557 1.00 93.81 600 TRP A N 1
ATOM 4672 C CA . TRP A 1 600 ? 6.664 11.188 -13.621 1.00 93.81 600 TRP A CA 1
ATOM 4673 C C . TRP A 1 600 ? 8.153 11.155 -13.315 1.00 93.81 600 TRP A C 1
ATOM 4675 O O . TRP A 1 600 ? 8.994 11.141 -14.217 1.00 93.81 600 TRP A O 1
ATOM 4685 N N . PHE A 1 601 ? 8.463 11.064 -12.029 1.00 96.31 601 PHE A N 1
ATOM 4686 C CA . PHE A 1 601 ? 9.829 10.980 -11.532 1.00 96.31 601 PHE A CA 1
ATOM 4687 C C . PHE A 1 601 ? 9.992 9.730 -10.682 1.00 96.31 601 PHE A C 1
ATOM 4689 O O . PHE A 1 601 ? 9.100 9.386 -9.910 1.00 96.31 601 PHE A O 1
ATOM 4696 N N . HIS A 1 602 ? 11.130 9.062 -10.829 1.00 97.12 602 HIS A N 1
ATOM 4697 C CA . HIS A 1 602 ? 11.457 7.829 -10.131 1.00 97.12 602 HIS A CA 1
ATOM 4698 C C . HIS A 1 602 ? 12.807 7.959 -9.419 1.00 97.12 602 HIS A C 1
ATOM 4700 O O . HIS A 1 602 ? 13.809 8.356 -10.022 1.00 97.12 602 HIS A O 1
ATOM 4706 N N . GLY A 1 603 ? 12.865 7.571 -8.147 1.00 94.38 603 GLY A N 1
ATOM 4707 C CA . GLY A 1 603 ? 14.114 7.542 -7.385 1.00 94.38 603 GLY A CA 1
ATOM 4708 C C . GLY A 1 603 ? 14.107 6.514 -6.259 1.00 94.38 603 GLY A C 1
ATOM 4709 O O . GLY A 1 603 ? 13.061 5.996 -5.893 1.00 94.38 603 GLY A O 1
ATOM 4710 N N . SER A 1 604 ? 15.274 6.234 -5.676 1.00 91.81 604 SER A N 1
ATOM 4711 C CA . SER A 1 604 ? 15.368 5.394 -4.470 1.00 91.81 604 SER A CA 1
ATOM 4712 C C . SER A 1 604 ? 15.189 6.189 -3.175 1.00 91.81 604 SER A C 1
ATOM 4714 O O . SER A 1 604 ? 14.854 5.615 -2.143 1.00 91.81 604 SER A O 1
ATOM 4716 N N . ALA A 1 605 ? 15.460 7.503 -3.218 1.00 91.31 605 ALA A N 1
ATOM 4717 C CA . ALA A 1 605 ? 15.463 8.413 -2.067 1.00 91.31 605 ALA A CA 1
ATOM 4718 C C . ALA A 1 605 ? 16.193 7.836 -0.836 1.00 91.31 605 ALA A C 1
ATOM 4720 O O . ALA A 1 605 ? 15.794 8.066 0.304 1.00 91.31 605 ALA A O 1
ATOM 4721 N N . SER A 1 606 ? 17.229 7.027 -1.072 1.00 89.31 606 SER A N 1
ATOM 4722 C CA . SER A 1 606 ? 17.785 6.131 -0.065 1.00 89.31 606 SER A CA 1
ATOM 4723 C C . SER A 1 606 ? 19.044 6.685 0.590 1.00 89.31 606 SER A C 1
ATOM 4725 O O . SER A 1 606 ? 19.949 7.128 -0.119 1.00 89.31 606 SER A O 1
ATOM 4727 N N . THR A 1 607 ? 19.159 6.552 1.909 1.00 89.38 607 THR A N 1
ATOM 4728 C CA . THR A 1 607 ? 20.382 6.842 2.668 1.00 89.38 607 THR A CA 1
ATOM 4729 C C . THR A 1 607 ? 20.974 5.554 3.259 1.00 89.38 607 THR A C 1
ATOM 4731 O O . THR A 1 607 ? 20.237 4.590 3.507 1.00 89.38 607 THR A O 1
ATOM 4734 N N . PRO A 1 608 ? 22.308 5.472 3.445 1.00 87.69 608 PRO A N 1
ATOM 4735 C CA . PRO A 1 608 ? 22.927 4.349 4.143 1.00 87.69 608 PRO A CA 1
ATOM 4736 C C . PRO A 1 608 ? 22.452 4.282 5.598 1.00 87.69 608 PRO A C 1
ATOM 4738 O O . PRO A 1 608 ? 22.451 5.290 6.305 1.00 87.69 608 PRO A O 1
ATOM 4741 N N . LEU A 1 609 ? 22.074 3.093 6.059 1.00 83.75 609 LEU A N 1
ATOM 4742 C CA . LEU A 1 609 ? 21.785 2.837 7.465 1.00 83.75 609 LEU A CA 1
ATOM 4743 C C . LEU A 1 609 ? 23.083 2.564 8.228 1.00 83.75 609 LEU A C 1
ATOM 4745 O O . LEU A 1 609 ? 24.023 1.976 7.694 1.00 83.75 609 LEU A O 1
ATOM 4749 N N . SER A 1 610 ? 23.113 2.944 9.506 1.00 76.88 610 SER A N 1
ATOM 4750 C CA . SER A 1 610 ? 24.201 2.554 10.400 1.00 76.88 610 SER A CA 1
ATOM 4751 C C . SER A 1 610 ? 24.223 1.036 10.577 1.00 76.88 610 SER A C 1
ATOM 4753 O O . SER A 1 610 ? 23.174 0.399 10.713 1.00 76.88 610 SER A O 1
ATOM 4755 N N . GLN A 1 611 ? 25.422 0.458 10.613 1.00 70.88 611 GLN A N 1
ATOM 4756 C CA . GLN A 1 611 ? 25.592 -0.968 10.851 1.00 70.88 611 GLN A CA 1
ATOM 4757 C C . GLN A 1 611 ? 25.092 -1.320 12.258 1.00 70.88 611 GLN A C 1
ATOM 4759 O O . GLN A 1 611 ? 25.500 -0.709 13.241 1.00 70.88 611 GLN A O 1
ATOM 4764 N N . ALA A 1 612 ? 24.165 -2.277 12.346 1.00 67.62 612 ALA A N 1
ATOM 4765 C CA . ALA A 1 612 ? 23.594 -2.700 13.626 1.00 67.62 612 ALA A CA 1
ATOM 4766 C C . ALA A 1 612 ? 24.569 -3.560 14.449 1.00 67.62 612 ALA A C 1
ATOM 4768 O O . ALA A 1 612 ? 24.463 -3.618 15.671 1.00 67.62 612 ALA A O 1
ATOM 4769 N N . ALA A 1 613 ? 25.507 -4.236 13.781 1.00 74.19 613 ALA A N 1
ATOM 4770 C CA . ALA A 1 613 ? 26.528 -5.045 14.429 1.00 74.19 613 ALA A CA 1
ATOM 4771 C C . ALA A 1 613 ? 27.660 -4.160 14.967 1.00 74.19 613 ALA A C 1
ATOM 4773 O O . ALA A 1 613 ? 28.150 -3.274 14.271 1.00 74.19 613 ALA A O 1
ATOM 4774 N N . THR A 1 614 ? 28.104 -4.440 16.192 1.00 75.19 614 THR A N 1
ATOM 4775 C CA . THR A 1 614 ? 29.232 -3.753 16.842 1.00 75.19 614 THR A CA 1
ATOM 4776 C C . THR A 1 614 ? 30.586 -4.098 16.222 1.00 75.19 614 THR A C 1
ATOM 4778 O O . THR A 1 614 ? 31.540 -3.338 16.368 1.00 75.19 614 THR A O 1
ATOM 4781 N N . HIS A 1 615 ? 30.671 -5.225 15.512 1.00 76.62 615 HIS A N 1
ATOM 4782 C CA . HIS A 1 615 ? 31.872 -5.691 14.829 1.00 76.62 615 HIS A CA 1
ATOM 4783 C C . HIS A 1 615 ? 31.545 -6.116 13.399 1.00 76.62 615 HIS A C 1
ATOM 4785 O O . HIS A 1 615 ? 30.462 -6.642 13.128 1.00 76.62 615 HIS A O 1
ATOM 4791 N N . ALA A 1 616 ? 32.495 -5.901 12.487 1.00 74.00 616 ALA A N 1
ATOM 4792 C CA . ALA A 1 616 ? 32.392 -6.410 11.128 1.00 74.00 616 ALA A CA 1
ATOM 4793 C C . ALA A 1 616 ? 32.392 -7.951 11.142 1.00 74.00 616 ALA A C 1
ATOM 4795 O O . ALA A 1 616 ? 33.113 -8.550 11.948 1.00 74.00 616 ALA A O 1
ATOM 4796 N N . PRO A 1 617 ? 31.598 -8.603 10.275 1.00 78.75 617 PRO A N 1
ATOM 4797 C CA . PRO A 1 617 ? 31.621 -10.053 10.169 1.00 78.75 617 PRO A CA 1
ATOM 4798 C C . PRO A 1 617 ? 33.024 -10.529 9.749 1.00 78.75 617 PRO A C 1
ATOM 4800 O O . PRO A 1 617 ? 33.676 -9.870 8.937 1.00 78.75 617 PRO A O 1
ATOM 4803 N N . PRO A 1 618 ? 33.504 -11.669 10.279 1.00 85.12 618 PRO A N 1
ATOM 4804 C CA . PRO A 1 618 ? 34.862 -12.148 10.018 1.00 85.12 618 PRO A CA 1
ATOM 4805 C C . PRO A 1 618 ? 35.078 -12.619 8.573 1.00 85.12 618 PRO A C 1
ATOM 4807 O O . PRO A 1 618 ? 36.216 -12.652 8.110 1.00 85.12 618 PRO A O 1
ATOM 4810 N N . PHE A 1 619 ? 34.007 -12.970 7.854 1.00 86.19 619 PHE A N 1
ATOM 4811 C CA . PHE A 1 619 ? 34.066 -13.473 6.483 1.00 86.19 619 PHE A CA 1
ATOM 4812 C C . PHE A 1 619 ? 32.912 -12.895 5.648 1.00 86.19 619 PHE A C 1
ATOM 4814 O O . PHE A 1 619 ? 31.785 -12.855 6.149 1.00 86.19 619 PHE A O 1
ATOM 4821 N N . PRO A 1 620 ? 33.157 -12.466 4.397 1.00 84.12 620 PRO A N 1
ATOM 4822 C CA . PRO A 1 620 ? 32.094 -12.088 3.472 1.00 84.12 620 PRO A CA 1
ATOM 4823 C C . PRO A 1 620 ? 31.429 -13.340 2.875 1.00 84.12 620 PRO A C 1
ATOM 4825 O O . PRO A 1 620 ? 32.109 -14.285 2.479 1.00 84.12 620 PRO A O 1
ATOM 4828 N N . MET A 1 621 ? 30.104 -13.327 2.778 1.00 86.25 621 MET A N 1
ATOM 4829 C CA . MET A 1 621 ? 29.282 -14.291 2.039 1.00 86.25 621 MET A CA 1
ATOM 4830 C C . MET A 1 621 ? 29.163 -13.915 0.554 1.00 86.25 621 MET A C 1
ATOM 4832 O O . MET A 1 621 ? 29.050 -14.794 -0.298 1.00 86.25 621 MET A O 1
ATOM 4836 N N . GLY A 1 622 ? 29.213 -12.621 0.231 1.00 83.44 622 GLY A N 1
ATOM 4837 C CA . GLY A 1 622 ? 29.153 -12.094 -1.127 1.00 83.44 622 GLY A CA 1
ATOM 4838 C C . GLY A 1 622 ? 29.778 -10.702 -1.262 1.00 83.44 622 GLY A C 1
ATOM 4839 O O . GLY A 1 622 ? 30.092 -10.049 -0.264 1.00 83.44 622 GLY A O 1
ATOM 4840 N N . PRO A 1 623 ? 29.973 -10.217 -2.502 1.00 78.62 623 PRO A N 1
ATOM 4841 C CA . PRO A 1 623 ? 30.587 -8.912 -2.748 1.00 78.62 623 PRO A CA 1
ATOM 4842 C C . PRO A 1 623 ? 29.770 -7.743 -2.173 1.00 78.62 623 PRO A C 1
ATOM 4844 O O . PRO A 1 623 ? 30.339 -6.694 -1.888 1.00 78.62 623 PRO A O 1
ATOM 4847 N N . GLN A 1 624 ? 28.463 -7.925 -1.958 1.00 73.75 624 GLN A N 1
ATOM 4848 C CA . GLN A 1 624 ? 27.566 -6.906 -1.409 1.00 73.75 624 GLN A CA 1
ATOM 4849 C C . GLN A 1 624 ? 27.650 -6.744 0.119 1.00 73.75 624 GLN A C 1
ATOM 4851 O O . GLN A 1 624 ? 27.181 -5.734 0.633 1.00 73.75 624 GLN A O 1
ATOM 4856 N N . ASP A 1 625 ? 28.269 -7.669 0.861 1.00 73.31 625 ASP A N 1
ATOM 4857 C CA . ASP A 1 625 ? 28.284 -7.620 2.339 1.00 73.31 625 ASP A CA 1
ATOM 4858 C C . ASP A 1 625 ? 29.119 -6.471 2.915 1.00 73.31 625 ASP A C 1
ATOM 4860 O O . ASP A 1 625 ? 29.023 -6.147 4.100 1.00 73.31 625 ASP A O 1
ATOM 4864 N N . GLN A 1 626 ? 29.959 -5.861 2.077 1.00 68.94 626 GLN A N 1
ATOM 4865 C CA . GLN A 1 626 ? 30.747 -4.684 2.431 1.00 68.94 626 GLN A CA 1
ATOM 4866 C C . GLN A 1 626 ? 29.964 -3.378 2.243 1.00 68.94 626 GLN A C 1
ATOM 4868 O O . GLN A 1 626 ? 30.400 -2.329 2.719 1.00 68.94 626 GLN A O 1
ATOM 4873 N N . GLU A 1 627 ? 28.813 -3.415 1.565 1.00 73.56 627 GLU A N 1
ATOM 4874 C CA . GLU A 1 627 ? 27.971 -2.241 1.385 1.00 73.56 627 GLU A CA 1
ATOM 4875 C C . GLU A 1 627 ? 27.024 -2.053 2.572 1.00 73.56 627 GLU A C 1
ATOM 4877 O O . GLU A 1 627 ? 26.343 -2.972 3.029 1.00 73.56 627 GLU A O 1
ATOM 4882 N N . LEU A 1 628 ? 26.931 -0.815 3.061 1.00 80.31 628 LEU A N 1
ATOM 4883 C CA . LEU A 1 628 ? 25.913 -0.473 4.046 1.00 80.31 628 LEU A CA 1
ATOM 4884 C C . LEU A 1 628 ? 24.528 -0.641 3.427 1.00 80.31 628 LEU A C 1
ATOM 4886 O O . LEU A 1 628 ? 24.227 -0.075 2.371 1.00 80.31 628 LEU A O 1
ATOM 4890 N N . ARG A 1 629 ? 23.657 -1.352 4.145 1.00 82.44 629 ARG A N 1
ATOM 4891 C CA . ARG A 1 629 ? 22.245 -1.465 3.787 1.00 82.44 629 ARG A CA 1
ATOM 4892 C C . ARG A 1 629 ? 21.644 -0.071 3.630 1.00 82.44 629 ARG A C 1
ATOM 4894 O O . ARG A 1 629 ? 21.742 0.757 4.534 1.00 82.44 629 ARG A O 1
ATOM 4901 N N . LYS A 1 630 ? 20.978 0.174 2.507 1.00 89.31 630 LYS A N 1
ATOM 4902 C CA . LYS A 1 630 ? 20.279 1.434 2.234 1.00 89.31 630 LYS A CA 1
ATOM 4903 C C . LYS A 1 630 ? 18.791 1.286 2.553 1.00 89.31 630 LYS A C 1
ATOM 4905 O O . LYS A 1 630 ? 18.238 0.192 2.495 1.00 89.31 630 LYS A O 1
ATOM 4910 N N . SER A 1 631 ? 18.147 2.386 2.919 1.00 91.44 631 SER A N 1
ATOM 4911 C CA . SER A 1 631 ? 16.694 2.472 3.109 1.00 91.44 631 SER A CA 1
ATOM 4912 C C . SER A 1 631 ? 16.219 3.816 2.595 1.00 91.44 631 SER A C 1
ATOM 4914 O O . SER A 1 631 ? 16.967 4.789 2.685 1.00 91.44 631 SER A O 1
ATOM 4916 N N . ALA A 1 632 ? 14.981 3.888 2.101 1.00 93.75 632 ALA A N 1
ATOM 4917 C CA . ALA A 1 632 ? 14.368 5.173 1.783 1.00 93.75 632 ALA A CA 1
ATOM 4918 C C . ALA A 1 632 ? 14.392 6.089 3.018 1.00 93.75 632 ALA A C 1
ATOM 4920 O O . ALA A 1 632 ? 14.163 5.627 4.140 1.00 93.75 632 ALA A O 1
ATOM 4921 N N . ASP A 1 633 ? 14.670 7.370 2.798 1.00 94.12 633 ASP A N 1
ATOM 4922 C CA . ASP A 1 633 ? 14.698 8.415 3.813 1.00 94.12 633 ASP A CA 1
ATOM 4923 C C . ASP A 1 633 ? 13.518 9.362 3.599 1.00 94.12 633 ASP A C 1
ATOM 4925 O O . ASP A 1 633 ? 13.385 10.016 2.561 1.00 94.12 633 ASP A O 1
ATOM 4929 N N . ARG A 1 634 ? 12.659 9.465 4.612 1.00 94.69 634 ARG A N 1
ATOM 4930 C CA . ARG A 1 634 ? 11.458 10.301 4.579 1.00 94.69 634 ARG A CA 1
ATOM 4931 C C . ARG A 1 634 ? 11.750 11.758 4.265 1.00 94.69 634 ARG A C 1
ATOM 4933 O O . ARG A 1 634 ? 10.930 12.399 3.615 1.00 94.69 634 ARG A O 1
ATOM 4940 N N . ASN A 1 635 ? 12.868 12.299 4.741 1.00 94.88 635 ASN A N 1
ATOM 4941 C CA . ASN A 1 635 ? 13.211 13.695 4.503 1.00 94.88 635 A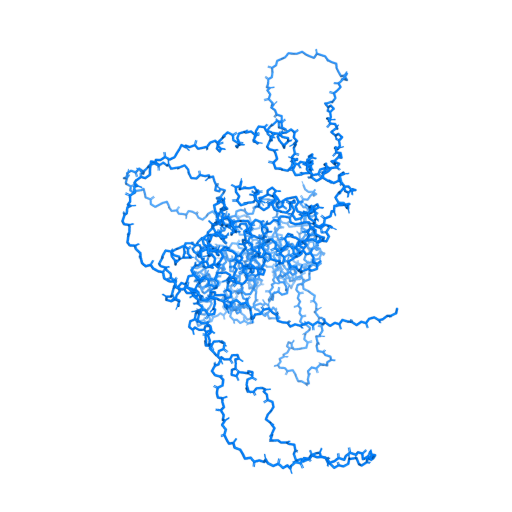SN A CA 1
ATOM 4942 C C . ASN A 1 635 ? 13.611 13.911 3.045 1.00 94.88 635 ASN A C 1
ATOM 4944 O O . ASN A 1 635 ? 13.205 14.909 2.456 1.00 94.88 635 ASN A O 1
ATOM 4948 N N . VAL A 1 636 ? 14.322 12.953 2.446 1.00 94.00 636 VAL A N 1
ATOM 4949 C CA . VAL A 1 636 ? 14.666 12.990 1.018 1.00 94.00 636 VAL A CA 1
ATOM 4950 C C . VAL A 1 636 ? 13.406 12.843 0.165 1.00 94.00 636 VAL A C 1
ATOM 4952 O O . VAL A 1 636 ? 13.181 13.659 -0.725 1.00 94.00 636 VAL A O 1
ATOM 4955 N N . VAL A 1 637 ? 12.529 11.878 0.475 1.00 95.00 637 VAL A N 1
ATOM 4956 C CA . VAL A 1 637 ? 11.236 11.722 -0.221 1.00 95.00 637 VAL A CA 1
ATOM 4957 C C . VAL A 1 637 ? 10.411 13.007 -0.119 1.00 95.00 637 VAL A C 1
ATOM 4959 O O . VAL A 1 637 ? 9.914 13.505 -1.128 1.00 95.00 637 VAL A O 1
ATOM 4962 N N . ARG A 1 638 ? 10.315 13.591 1.082 1.00 94.12 638 ARG A N 1
ATOM 4963 C CA . ARG A 1 638 ? 9.577 14.837 1.315 1.00 94.12 638 ARG A CA 1
ATOM 4964 C C . ARG A 1 638 ? 10.181 16.017 0.568 1.00 94.12 638 ARG A C 1
ATOM 4966 O O . ARG A 1 638 ? 9.420 16.825 0.042 1.00 94.12 638 ARG A O 1
ATOM 4973 N N . LEU A 1 639 ? 11.506 16.127 0.509 1.00 93.81 639 LEU A N 1
ATOM 4974 C CA . LEU A 1 639 ? 12.198 17.170 -0.247 1.00 93.81 639 LEU A CA 1
ATOM 4975 C C . LEU A 1 639 ? 11.842 17.081 -1.734 1.00 93.81 639 LEU A C 1
ATOM 4977 O O . LEU A 1 639 ? 11.349 18.056 -2.298 1.00 93.81 639 LEU A O 1
ATOM 4981 N N . LEU A 1 640 ? 12.009 15.905 -2.347 1.00 93.31 640 LEU A N 1
ATOM 4982 C CA . LEU A 1 640 ? 11.688 15.693 -3.763 1.00 93.31 640 LEU A CA 1
ATOM 4983 C C . LEU A 1 640 ? 10.204 15.966 -4.046 1.00 93.31 640 LEU A C 1
ATOM 4985 O O . LEU A 1 640 ? 9.874 16.705 -4.972 1.00 93.31 640 LEU A O 1
ATOM 4989 N N . HIS A 1 641 ? 9.307 15.445 -3.206 1.00 91.62 641 HIS A N 1
ATOM 4990 C CA . HIS A 1 641 ? 7.872 15.701 -3.322 1.00 91.62 641 HIS A CA 1
ATOM 4991 C C . HIS A 1 641 ? 7.538 17.198 -3.165 1.00 91.62 641 HIS A C 1
ATOM 4993 O O . HIS A 1 641 ? 6.685 17.721 -3.882 1.00 91.62 641 HIS A O 1
ATOM 4999 N N . THR A 1 642 ? 8.227 17.927 -2.282 1.00 90.94 642 THR A N 1
ATOM 5000 C CA . THR A 1 642 ? 8.038 19.378 -2.109 1.00 90.94 642 THR A CA 1
ATOM 5001 C C . THR A 1 642 ? 8.484 20.145 -3.350 1.00 90.94 642 THR A C 1
ATOM 5003 O O . THR A 1 642 ? 7.704 20.941 -3.859 1.00 90.94 642 THR A O 1
ATOM 5006 N N . ILE A 1 643 ? 9.661 19.844 -3.908 1.00 91.00 643 ILE A N 1
ATOM 5007 C CA . ILE A 1 643 ? 10.165 20.469 -5.146 1.00 91.00 643 ILE A CA 1
ATOM 5008 C C . ILE A 1 643 ? 9.175 20.277 -6.302 1.00 91.00 643 ILE A C 1
ATOM 5010 O O . ILE A 1 643 ? 8.884 21.208 -7.057 1.00 91.00 643 ILE A O 1
ATOM 5014 N N . ILE A 1 644 ? 8.616 19.072 -6.426 1.00 89.06 644 ILE A N 1
ATOM 5015 C CA . ILE A 1 644 ? 7.610 18.769 -7.445 1.00 89.06 644 ILE A CA 1
ATOM 5016 C C . ILE A 1 644 ? 6.332 19.593 -7.223 1.00 89.06 644 ILE A C 1
ATOM 5018 O O . ILE A 1 644 ? 5.738 20.066 -8.192 1.00 89.06 644 ILE A O 1
ATOM 5022 N N . ASN A 1 645 ? 5.920 19.799 -5.968 1.00 83.56 645 ASN A N 1
ATOM 5023 C CA . ASN A 1 645 ? 4.750 20.604 -5.609 1.00 83.56 645 ASN A CA 1
ATOM 5024 C C . ASN A 1 645 ? 4.961 22.120 -5.741 1.00 83.56 645 ASN A C 1
ATOM 5026 O O . ASN A 1 645 ? 4.015 22.815 -6.098 1.00 83.56 645 ASN A O 1
ATOM 5030 N N . GLU A 1 646 ? 6.164 22.645 -5.505 1.00 82.06 646 GLU A N 1
ATOM 5031 C CA . GLU A 1 646 ? 6.482 24.076 -5.660 1.00 82.06 646 GLU A CA 1
ATOM 5032 C C . GLU A 1 646 ? 6.201 24.556 -7.088 1.00 82.06 646 GLU A C 1
ATOM 5034 O O . GLU A 1 646 ? 5.541 25.574 -7.297 1.00 82.06 646 GLU A O 1
ATOM 5039 N N . ARG A 1 647 ? 6.602 23.768 -8.093 1.00 70.88 647 ARG A N 1
ATOM 5040 C CA . ARG A 1 647 ? 6.287 24.072 -9.495 1.00 70.88 647 ARG A CA 1
ATOM 5041 C C . ARG A 1 647 ? 4.785 24.039 -9.796 1.00 70.88 647 ARG A C 1
ATOM 5043 O O . ARG A 1 647 ? 4.350 24.714 -10.722 1.00 70.88 647 ARG A O 1
ATOM 5050 N N . ARG A 1 648 ? 3.984 23.297 -9.021 1.00 63.47 648 ARG A N 1
ATOM 5051 C CA . ARG A 1 648 ? 2.517 23.272 -9.175 1.00 63.47 648 ARG A CA 1
ATOM 5052 C C . ARG A 1 648 ? 1.857 24.581 -8.734 1.00 63.47 648 ARG A C 1
ATOM 5054 O O . ARG A 1 648 ? 0.754 24.847 -9.185 1.00 63.47 648 ARG A O 1
ATOM 5061 N N . GLN A 1 649 ? 2.487 25.354 -7.844 1.00 55.44 649 GLN A N 1
ATOM 5062 C CA . GLN A 1 649 ? 1.934 26.614 -7.320 1.00 55.44 649 GLN A CA 1
ATOM 5063 C C . GLN A 1 649 ? 2.424 27.857 -8.080 1.00 55.44 649 GLN A C 1
ATOM 5065 O O . GLN A 1 649 ? 1.825 28.919 -7.948 1.00 55.44 649 GLN A O 1
ATOM 5070 N N . GLY A 1 650 ? 3.528 27.738 -8.829 1.00 51.53 650 GLY A N 1
ATOM 5071 C CA . GLY A 1 650 ? 4.126 28.831 -9.608 1.00 51.53 650 GLY A CA 1
ATOM 5072 C C . GLY A 1 650 ? 3.690 28.914 -11.078 1.00 51.53 650 GLY A C 1
ATOM 5073 O O . GLY A 1 650 ? 4.090 29.859 -11.755 1.00 51.53 650 GLY A O 1
ATOM 5074 N N . ASN A 1 651 ? 2.906 27.943 -11.557 1.00 41.62 651 ASN A N 1
ATOM 5075 C CA . ASN A 1 651 ? 2.187 27.965 -12.838 1.00 41.62 651 ASN A CA 1
ATOM 5076 C C . ASN A 1 651 ? 0.709 28.264 -12.583 1.00 41.62 651 ASN A C 1
ATOM 5078 O O . ASN A 1 651 ? 0.076 28.848 -13.490 1.00 41.62 651 ASN A O 1
#

Organism: Pristionchus pacificus (NCBI:txid54126)

Mean predicted aligned error: 21.25 Å

Radius of gyration: 34.84 Å; Cα contacts (8 Å, |Δi|>4): 751; chains: 1; bounding box: 85×97×97 Å

Secondary structure (DSSP, 8-state):
-----------SS------------------PPPPPP--SHHHHHHHHHHHHHTTSPPP---------S---PPPP--PPPPPP-SHHHHHHHHH-HHHHHTS-HHHHHHHHHHTHHHHHT--HHHHHHHHHHHHHHHHTS--HHHHHHHHHHHTT-HHHHHHHHHHHHHHHHHHHH-S---TT--GGGHHHHHHHHHHS---TTS-S-STTT-HHHHHHHHHHHHHHHHHHHTSTTHHHHHHHHHHHHHTTSPPS---SS---S------------S------------------HHHHHHHHHHHHHHHHHHTHHHHHH-HHHHHHHHHHHHHHHHH-SSS-HHHHHHHHHHHHHHHHHTS------------PPPP--PPP------------TT--PEEEEE-SHHHHHHHHHHT-SEEEE-B-GGGT-BPPPHHHHHHHHHHHTTSS-EEEEE--SSSS-S---HHHHHHHHHHHHHHHHTT---EEE--B-TTSSB-HHHHHHHHHHHTTS-EEE-GGGGG-S-HHHHHHHHHHHT--EEEE-SSSSSGGG-HHHHHHHHHHHHHSSS--EEEEESS--HHHHHHHHHH----EEEE--EEEPPPSSSS--SS-SSGGGGSPPEEE-HHHHHHHHHHHHHHHHH-

pLDDT: mean 73.19, std 26.47, range [21.05, 98.81]

Sequence (651 aa):
MTSAVPSRVVVVNTLVKSRTSYSMQNGSGRPTARPRPVGNANQRMFASIQSTLRSGKEYKSDDGAGPSRNERAPRRRVHTAVVLKSVDEVIAQLADLEKRGEHSTIEIKQNLEASSTTLTEMWDEEWAKLVEVLMKMCLESDEAVFVVELLPIFMKYADFLEAFREQMMAISSEFVLGEEAGEGRKLEQVPAFLGSLLCARWPRGMHRDTQESNPILFTAFEIVRGWMLVVQESSPEGKEEEKRERKYKIEKQPSEDSVDDVANELQDGCRIGEAAAAAAGSAHSEEEEEETAETSPELLNRCCSALAALCESQQRSLWLSRPELVDDMYKCFKRAITHNREIDGNVKCSLLHSYMLMNEWTRSKAVTTKPLRLEAPPTSKPRPLLVFKPSPFLIPPSTMPLEVCIDSARSTYECLFGGADRLEICGELSVGGITPTLGLFESIYKISRSWPIQHRVMIRPRGGDFVYDDAEMDAMEADIRSLKERGARGFVFGVLNKDYTLDQAKCRRLISAAGGLPCTLHRCFDWTPDWRAAMLAACNVGFNTILTSGQQPTVGTAVETLREMADHAVTMPRPIEIMAGSGLDETSLRALLSRTSIQWFHGSASTPLSQAATHAPPFPMGPQDQELRKSADRNVVRLLHTIINERRQGN

InterPro domains:
  IPR005627 CutC-like [MF_00795] (400-608)
  IPR005627 CutC-like [PF03932] (402-606)
  IPR005627 CutC-like [PTHR12598] (23-651)
  IPR036822 CutC-like domain superfamily [G3DSA:3.20.20.380] (400-648)
  IPR036822 CutC-like domain superfamily [SSF110395] (400-644)
  IPR056044 Domain of unknown function DUF7627 [PF24628] (91-368)

Solvent-accessible surface area (backbone atoms only — not comparable to full-atom values): 39050 Å² total; per-residue (Å²): 134,84,90,85,85,87,84,90,87,86,92,86,86,87,87,86,90,85,87,85,85,90,83,91,80,89,80,90,80,90,77,91,80,76,88,77,79,90,70,69,60,72,61,54,53,51,54,56,48,53,66,60,54,77,76,57,87,82,89,78,83,87,84,84,82,86,82,80,89,87,84,83,80,86,79,78,84,79,80,76,70,55,66,48,84,46,69,68,52,51,47,36,49,72,69,34,68,69,61,31,71,76,43,55,76,67,52,50,52,43,17,55,62,63,16,47,66,47,65,69,70,57,50,71,70,56,38,43,53,49,40,53,51,54,50,45,36,30,38,70,67,73,37,31,68,61,52,58,72,48,44,78,76,49,65,80,39,66,67,45,49,50,45,45,46,54,51,52,50,50,53,55,46,48,55,44,70,53,70,82,75,63,93,83,67,46,58,84,34,51,33,42,39,47,32,43,56,65,45,49,90,55,55,94,78,38,62,51,64,38,68,91,46,19,53,64,50,23,48,47,51,50,54,54,49,51,36,48,48,56,50,42,61,68,22,71,64,35,55,48,51,51,48,48,53,50,50,56,55,60,75,65,54,82,76,94,78,80,91,84,86,88,87,78,90,78,92,81,84,80,88,86,84,90,91,80,89,84,80,90,85,78,94,73,87,76,77,78,78,76,76,75,80,76,76,54,53,66,46,43,39,39,32,51,43,39,56,26,44,20,45,66,64,38,45,53,50,38,46,74,58,36,50,68,62,48,52,52,50,48,54,48,43,54,49,41,63,75,61,32,82,67,55,49,70,70,48,45,48,45,36,50,51,39,54,54,49,57,63,50,58,75,50,92,66,94,63,83,81,66,81,84,75,91,71,82,88,84,85,86,84,88,77,81,85,77,80,79,72,85,72,76,82,73,70,68,98,81,67,64,45,40,34,33,51,34,68,45,60,67,22,47,54,23,33,61,80,12,57,47,47,27,38,35,42,26,20,61,62,93,61,74,38,18,42,41,54,69,68,58,48,51,52,39,45,66,68,42,71,84,46,101,50,47,56,30,36,37,49,33,98,54,63,83,79,46,66,73,56,70,69,57,49,52,50,46,40,50,49,44,47,54,42,44,76,73,64,54,65,24,36,30,35,66,40,30,38,99,81,34,43,67,29,58,67,64,42,34,53,46,48,57,52,48,64,83,46,54,32,30,33,34,56,66,57,41,62,28,86,48,59,67,63,41,50,54,50,40,41,74,52,60,40,49,32,38,36,31,17,47,63,42,92,26,31,60,83,15,48,66,53,41,24,54,51,38,59,50,27,68,72,39,100,64,63,42,44,50,27,47,23,41,75,62,45,72,69,35,47,54,50,39,54,79,67,32,84,60,49,35,39,32,33,52,46,57,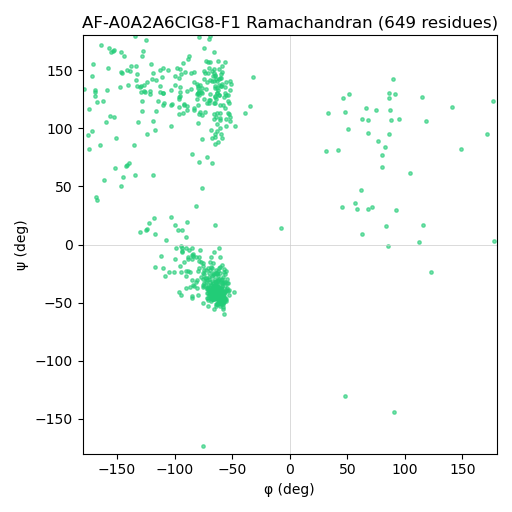43,72,47,80,77,87,61,96,62,82,75,96,68,78,92,52,89,64,69,79,55,64,59,65,38,37,33,32,68,51,34,30,50,54,47,46,58,53,48,52,59,63,74,77,108

Nearest PDB structures (foldseek):
  3iwp-assembly4_B  TM=9.482E-01  e=1.291E-18  Homo sapiens
  3iwp-assembly6_F  TM=9.480E-01  e=1.350E-18  Homo sapiens
  3iwp-assembly5_D  TM=9.530E-01  e=2.909E-18  Homo sapiens
  3iwp-assembly5_C  TM=9.479E-01  e=2.121E-18  Homo sapiens
  2bdq-assembly1_B  TM=9.334E-01  e=1.764E-13  Streptococcus agalactiae